Protein AF-A0A9X3IZN2-F1 (afdb_monomer_lite)

Organism: NCBI:txid889268

Structure (mmCIF, N/CA/C/O backbone):
data_AF-A0A9X3IZN2-F1
#
_entry.id   AF-A0A9X3IZN2-F1
#
loop_
_atom_site.group_PDB
_atom_site.id
_atom_site.type_symbol
_atom_site.label_atom_id
_atom_site.label_alt_id
_atom_site.label_comp_id
_atom_site.label_asym_id
_atom_site.label_entity_id
_atom_site.label_seq_id
_atom_site.pdbx_PDB_ins_code
_atom_site.Cartn_x
_atom_site.Cartn_y
_atom_site.Cartn_z
_atom_site.occupancy
_atom_site.B_iso_or_equiv
_atom_site.auth_seq_id
_atom_site.auth_comp_id
_atom_site.auth_asym_id
_atom_site.auth_atom_id
_atom_site.pdbx_PDB_model_num
ATOM 1 N N . MET A 1 1 ? 32.876 4.040 -40.572 1.00 75.44 1 MET A N 1
ATOM 2 C CA . MET A 1 1 ? 33.940 3.022 -40.756 1.00 75.44 1 MET A CA 1
ATOM 3 C C . MET A 1 1 ? 34.163 2.643 -42.219 1.00 75.44 1 MET A C 1
ATOM 5 O O . MET A 1 1 ? 35.133 3.135 -42.770 1.00 75.44 1 MET A O 1
ATOM 9 N N . ARG A 1 2 ? 33.277 1.878 -42.893 1.00 80.62 2 ARG A N 1
ATOM 10 C CA . ARG A 1 2 ? 33.500 1.441 -44.300 1.00 80.62 2 ARG A CA 1
ATOM 11 C C . ARG A 1 2 ? 33.763 2.588 -45.286 1.00 80.62 2 ARG A C 1
ATOM 13 O O . ARG A 1 2 ? 34.646 2.472 -46.119 1.00 80.62 2 ARG A O 1
ATOM 20 N N . ARG A 1 3 ? 33.046 3.709 -45.142 1.00 82.25 3 ARG A N 1
ATOM 21 C CA . ARG A 1 3 ? 33.237 4.927 -45.955 1.00 82.25 3 ARG A CA 1
ATOM 22 C C . ARG A 1 3 ? 34.641 5.543 -45.823 1.00 82.25 3 ARG A C 1
ATOM 24 O O . ARG A 1 3 ? 35.098 6.176 -46.759 1.00 82.25 3 ARG A O 1
ATOM 31 N N . HIS A 1 4 ? 35.310 5.343 -44.686 1.00 78.44 4 HIS A N 1
ATOM 32 C CA . HIS A 1 4 ? 36.599 5.963 -44.354 1.00 78.44 4 HIS A CA 1
ATOM 33 C C . HIS A 1 4 ? 37.749 4.943 -44.262 1.00 78.44 4 HIS A C 1
ATOM 35 O O . HIS A 1 4 ? 38.820 5.286 -43.783 1.00 78.44 4 HIS A O 1
ATOM 41 N N . GLY A 1 5 ? 37.532 3.681 -44.659 1.00 83.56 5 GLY A N 1
ATOM 42 C CA . GLY A 1 5 ? 38.575 2.644 -44.633 1.00 83.56 5 GLY A CA 1
ATOM 43 C C . GLY A 1 5 ? 39.128 2.299 -43.241 1.00 83.56 5 GLY A C 1
ATOM 44 O O . GLY A 1 5 ? 40.230 1.774 -43.143 1.00 83.56 5 GLY A O 1
ATOM 45 N N . LEU A 1 6 ? 38.390 2.602 -42.168 1.00 82.88 6 LEU A N 1
ATOM 46 C CA . LEU A 1 6 ? 38.856 2.400 -40.790 1.00 82.88 6 LEU A CA 1
ATOM 47 C C . LEU A 1 6 ? 38.674 0.950 -40.327 1.00 82.88 6 LEU A C 1
ATOM 49 O O . LEU A 1 6 ? 37.637 0.338 -40.602 1.00 82.88 6 LEU A O 1
ATOM 53 N N . ALA A 1 7 ? 39.645 0.450 -39.562 1.00 81.12 7 ALA A N 1
ATOM 54 C CA . ALA A 1 7 ? 39.657 -0.897 -38.995 1.00 81.12 7 ALA A CA 1
ATOM 55 C C . ALA A 1 7 ? 38.984 -0.973 -37.614 1.00 81.12 7 ALA A C 1
ATOM 57 O O . ALA A 1 7 ? 38.487 -2.035 -37.247 1.00 81.12 7 ALA A O 1
ATOM 58 N N . ALA A 1 8 ? 38.929 0.140 -36.874 1.00 80.25 8 ALA A N 1
ATOM 59 C CA . ALA A 1 8 ? 38.382 0.187 -35.519 1.00 80.25 8 ALA A CA 1
ATOM 60 C C . ALA A 1 8 ? 37.484 1.429 -35.292 1.00 80.25 8 ALA A C 1
ATOM 62 O O . ALA A 1 8 ? 37.763 2.488 -35.870 1.00 80.25 8 ALA A O 1
ATOM 63 N N . PRO A 1 9 ? 36.386 1.328 -34.511 1.00 77.31 9 PRO A N 1
ATOM 64 C CA . PRO A 1 9 ? 35.467 2.442 -34.262 1.00 77.31 9 PRO A CA 1
ATOM 65 C C . PRO A 1 9 ? 36.138 3.661 -33.618 1.00 77.31 9 PRO A C 1
ATOM 67 O O . PRO A 1 9 ? 35.789 4.788 -33.951 1.00 77.31 9 PRO A O 1
ATOM 70 N N . GLU A 1 10 ? 37.143 3.454 -32.766 1.00 80.50 10 GLU A N 1
ATOM 71 C CA . GLU A 1 10 ? 37.870 4.498 -32.028 1.00 80.50 10 GLU A CA 1
ATOM 72 C C . GLU A 1 10 ? 38.564 5.488 -32.974 1.00 80.50 10 GLU A C 1
ATOM 74 O O . GLU A 1 10 ? 38.699 6.672 -32.665 1.00 80.50 10 GLU A O 1
ATOM 79 N N . GLN A 1 11 ? 38.924 5.028 -34.176 1.00 81.06 11 GLN A N 1
ATOM 80 C CA . GLN A 1 11 ? 39.557 5.841 -35.214 1.00 81.06 11 GLN A CA 1
ATOM 81 C C . GLN A 1 11 ? 38.615 6.911 -35.796 1.00 81.06 11 GLN A C 1
ATOM 83 O O . GLN A 1 11 ? 39.083 7.825 -36.470 1.00 81.06 11 GLN A O 1
ATOM 88 N N . LEU A 1 12 ? 37.302 6.832 -35.535 1.00 77.06 12 LEU A N 1
ATOM 89 C CA . LEU A 1 12 ? 36.325 7.848 -35.952 1.00 77.06 12 LEU A CA 1
ATOM 90 C C . LEU A 1 12 ? 36.504 9.179 -35.213 1.00 77.06 12 LEU A C 1
ATOM 92 O O . LEU A 1 12 ? 36.180 10.222 -35.769 1.00 77.06 12 LEU A O 1
ATOM 96 N N . THR A 1 13 ? 37.061 9.159 -33.999 1.00 75.94 13 THR A N 1
ATOM 97 C CA . THR A 1 13 ? 37.286 10.377 -33.199 1.00 75.94 13 THR A CA 1
ATOM 98 C C . THR A 1 13 ? 38.281 11.346 -33.843 1.00 75.94 13 THR A C 1
ATOM 100 O O . THR A 1 13 ? 38.174 12.551 -33.645 1.00 75.94 13 THR A O 1
ATOM 103 N N . GLY A 1 14 ? 39.214 10.837 -34.657 1.00 78.12 14 GLY A N 1
ATOM 104 C CA . GLY A 1 14 ? 40.217 11.640 -35.362 1.00 78.12 14 GLY A CA 1
ATOM 105 C C . GLY A 1 14 ? 39.760 12.227 -36.703 1.00 78.12 14 GLY A C 1
ATOM 106 O O . GLY A 1 14 ? 40.562 12.881 -37.363 1.00 78.12 14 GLY A O 1
ATOM 107 N N . LEU A 1 15 ? 38.517 11.974 -37.137 1.00 80.44 15 LEU A N 1
ATOM 108 C CA . LEU A 1 15 ? 38.019 12.383 -38.460 1.00 80.44 15 LEU A CA 1
ATOM 109 C C . LEU A 1 15 ? 37.156 13.653 -38.450 1.00 80.44 15 LEU A C 1
ATOM 111 O O . LEU A 1 15 ? 36.979 14.258 -39.505 1.00 80.44 15 LEU A O 1
ATOM 115 N N . GLY A 1 16 ? 36.654 14.067 -37.283 1.00 85.69 16 GLY A N 1
ATOM 116 C CA . GLY A 1 16 ? 35.807 15.250 -37.129 1.00 85.69 16 GLY A CA 1
ATOM 117 C C . GLY A 1 16 ? 34.779 15.106 -36.003 1.00 85.69 16 GLY A C 1
ATOM 118 O O . GLY A 1 16 ? 34.545 14.015 -35.481 1.00 85.69 16 GLY A O 1
ATOM 119 N N . GLU A 1 17 ? 34.139 16.218 -35.630 1.00 85.38 17 GLU A N 1
ATOM 120 C CA . GLU A 1 17 ? 33.120 16.245 -34.564 1.00 85.38 17 GLU A CA 1
ATOM 121 C C . GLU A 1 17 ? 31.887 15.383 -34.894 1.00 85.38 17 GLU A C 1
ATOM 123 O O . GLU A 1 17 ? 31.299 14.764 -34.005 1.00 85.38 17 GLU A O 1
ATOM 128 N N . GLY A 1 18 ? 31.502 15.299 -36.174 1.00 85.06 18 GLY A N 1
ATOM 129 C CA . GLY A 1 18 ? 30.361 14.494 -36.622 1.00 85.06 18 GLY A CA 1
ATOM 130 C C . GLY A 1 18 ? 30.592 12.991 -36.441 1.00 85.06 18 GLY A C 1
ATOM 131 O O .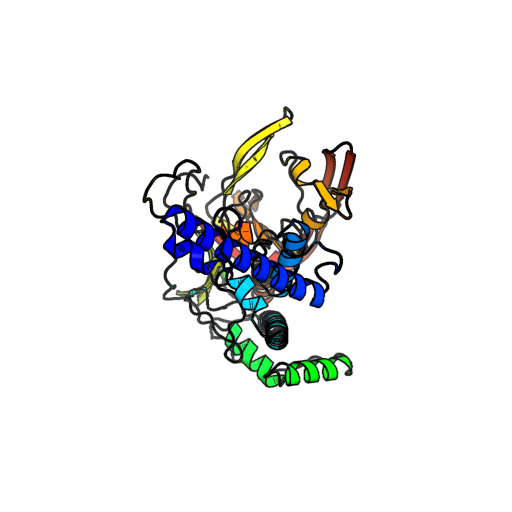 GLY A 1 18 ? 29.732 12.280 -35.919 1.00 85.06 18 GLY A O 1
ATOM 132 N N . GLU A 1 19 ? 31.768 12.506 -36.829 1.00 84.69 19 GLU A N 1
ATOM 133 C CA . GLU A 1 19 ? 32.190 11.115 -36.680 1.00 84.69 19 GLU A CA 1
ATOM 134 C C . GLU A 1 19 ? 32.411 10.733 -35.210 1.00 84.69 19 GLU A C 1
ATOM 136 O O . GLU A 1 19 ? 32.032 9.627 -34.813 1.00 84.69 19 GLU A O 1
ATOM 141 N N . ALA A 1 20 ? 32.941 11.647 -34.389 1.00 84.00 20 ALA A N 1
ATOM 142 C CA . ALA A 1 20 ? 33.055 11.461 -32.942 1.00 84.00 20 ALA A CA 1
ATOM 143 C C . ALA A 1 20 ? 31.675 11.296 -32.279 1.00 84.00 20 ALA A C 1
ATOM 145 O O . ALA A 1 20 ? 31.458 10.347 -31.525 1.00 84.00 20 ALA A O 1
ATOM 146 N N . ARG A 1 21 ? 30.704 12.149 -32.634 1.00 87.81 21 ARG A N 1
ATOM 147 C CA . ARG A 1 21 ? 29.322 12.050 -32.138 1.00 87.81 21 ARG A CA 1
ATOM 148 C C . ARG A 1 21 ? 28.633 10.759 -32.583 1.00 87.81 21 ARG A C 1
ATOM 150 O O . ARG A 1 21 ? 27.891 10.155 -31.812 1.00 87.81 21 ARG A O 1
ATOM 157 N N . ALA A 1 22 ? 28.876 10.313 -33.816 1.00 86.12 22 ALA A N 1
ATOM 158 C CA . ALA A 1 22 ? 28.342 9.046 -34.312 1.00 86.12 22 ALA A CA 1
ATOM 159 C C . ALA A 1 22 ? 28.922 7.835 -33.557 1.00 86.12 22 ALA A C 1
ATOM 161 O O . ALA A 1 22 ? 28.196 6.875 -33.294 1.00 86.12 22 ALA A O 1
ATOM 162 N N . LEU A 1 23 ? 30.208 7.880 -33.184 1.00 87.38 23 LEU A N 1
ATOM 163 C CA . LEU A 1 23 ? 30.827 6.855 -32.343 1.00 87.38 23 LEU A CA 1
ATOM 164 C C . LEU A 1 23 ? 30.214 6.833 -30.938 1.00 87.38 23 LEU A C 1
ATOM 166 O O . LEU A 1 23 ? 29.875 5.758 -30.450 1.00 87.38 23 LEU A O 1
ATOM 170 N N . GLU A 1 24 ? 30.029 7.995 -30.312 1.00 88.50 24 GLU A N 1
ATOM 171 C CA . GLU A 1 24 ? 29.399 8.106 -28.991 1.00 88.50 24 GLU A CA 1
ATOM 172 C C . GLU A 1 24 ? 27.973 7.531 -29.000 1.00 88.50 24 GLU A C 1
ATOM 174 O O . GLU A 1 24 ? 27.626 6.693 -28.166 1.00 88.50 24 GLU A O 1
ATOM 179 N N . GLN A 1 25 ? 27.165 7.892 -30.004 1.00 89.06 25 GLN A N 1
ATOM 180 C CA . GLN A 1 25 ? 25.817 7.340 -30.186 1.00 89.06 25 GLN A CA 1
ATOM 181 C C . GLN A 1 25 ? 25.831 5.819 -30.374 1.00 89.06 25 GLN A C 1
ATOM 183 O O . GLN A 1 25 ? 24.984 5.120 -29.816 1.00 89.06 25 GLN A O 1
ATOM 188 N N . TYR A 1 26 ? 26.790 5.293 -31.142 1.00 88.88 26 TYR A N 1
ATOM 189 C CA . TYR A 1 26 ? 26.962 3.852 -31.314 1.00 88.88 26 TYR A CA 1
ATOM 190 C C . TYR A 1 26 ? 27.312 3.162 -29.988 1.00 88.88 26 TYR A C 1
ATOM 192 O O . TYR A 1 26 ? 26.665 2.180 -29.629 1.00 88.88 26 TYR A O 1
ATOM 200 N N . GLN A 1 27 ? 28.279 3.690 -29.234 1.00 90.81 27 GLN A N 1
ATOM 201 C CA . GLN A 1 27 ? 28.693 3.136 -27.941 1.00 90.81 27 GLN A CA 1
ATOM 202 C C . GLN A 1 27 ? 27.550 3.166 -26.919 1.00 90.81 27 GLN A C 1
ATOM 204 O O . GLN A 1 27 ? 27.344 2.198 -26.182 1.00 90.81 27 GLN A O 1
ATOM 209 N N . GLN A 1 28 ? 26.761 4.243 -26.909 1.00 91.06 28 GLN A N 1
ATOM 210 C CA . GLN A 1 28 ? 25.564 4.345 -26.081 1.00 91.06 28 GLN A CA 1
ATOM 211 C C . GLN A 1 28 ? 24.514 3.300 -26.486 1.00 91.06 28 GLN A C 1
ATOM 213 O O . GLN A 1 28 ? 23.989 2.594 -25.625 1.00 91.06 28 GLN A O 1
ATOM 218 N N . ALA A 1 29 ? 24.230 3.151 -27.783 1.00 89.75 29 ALA A N 1
ATOM 219 C CA . ALA A 1 29 ? 23.286 2.151 -28.283 1.00 89.75 29 ALA A CA 1
ATOM 220 C C . ALA A 1 29 ? 23.738 0.712 -27.972 1.00 89.75 29 ALA A C 1
ATOM 222 O O . ALA A 1 29 ? 22.922 -0.116 -27.564 1.00 89.75 29 ALA A O 1
ATOM 223 N N . GLU A 1 30 ? 25.032 0.416 -28.101 1.00 92.75 30 GLU A N 1
ATOM 224 C CA . GLU A 1 30 ? 25.615 -0.880 -27.743 1.00 92.75 30 GLU A CA 1
ATOM 225 C C . GLU A 1 30 ? 25.517 -1.154 -26.234 1.00 92.75 30 GLU A C 1
ATOM 227 O O . GLU A 1 30 ? 25.178 -2.263 -25.815 1.00 92.75 30 GLU A O 1
ATOM 232 N N . ALA A 1 31 ? 25.777 -0.151 -25.389 1.00 91.31 31 ALA A N 1
ATOM 233 C CA . ALA A 1 31 ? 25.594 -0.272 -23.944 1.00 91.31 31 ALA A CA 1
ATOM 234 C C . ALA A 1 31 ? 24.127 -0.562 -23.578 1.00 91.31 31 ALA A C 1
ATOM 236 O O . ALA A 1 31 ? 23.864 -1.451 -22.764 1.00 91.31 31 ALA A O 1
ATOM 237 N N . VAL A 1 32 ? 23.177 0.122 -24.225 1.00 90.94 32 VAL A N 1
ATOM 238 C CA . VAL A 1 32 ? 21.736 -0.103 -24.037 1.00 90.94 32 VAL A CA 1
ATOM 239 C C . VAL A 1 32 ? 21.323 -1.510 -24.485 1.00 90.94 32 VAL A C 1
ATOM 241 O O . VAL A 1 32 ? 20.645 -2.205 -23.729 1.00 90.94 32 VAL A O 1
ATOM 244 N N . ASP A 1 33 ? 21.755 -1.977 -25.662 1.00 93.88 33 ASP A N 1
ATOM 245 C CA . ASP A 1 33 ? 21.461 -3.340 -26.137 1.00 93.88 33 ASP A CA 1
ATOM 246 C C . ASP A 1 33 ? 21.996 -4.401 -25.160 1.00 93.88 33 ASP A C 1
ATOM 248 O O . ASP A 1 33 ? 21.257 -5.315 -24.777 1.00 93.88 33 ASP A O 1
ATOM 252 N N . ARG A 1 34 ? 23.234 -4.245 -24.669 1.00 94.25 34 ARG A N 1
ATOM 253 C CA . ARG A 1 34 ? 23.811 -5.151 -23.661 1.00 94.25 34 ARG A CA 1
ATOM 254 C C . ARG A 1 34 ? 23.012 -5.155 -22.359 1.00 94.25 34 ARG A C 1
ATOM 256 O O . ARG A 1 34 ? 22.723 -6.234 -21.839 1.00 94.25 34 ARG A O 1
ATOM 263 N N . ALA A 1 35 ? 22.606 -3.987 -21.860 1.00 92.06 35 ALA A N 1
ATOM 264 C CA . ALA A 1 35 ? 21.790 -3.878 -20.650 1.00 92.06 35 ALA A CA 1
ATOM 265 C C . ALA A 1 35 ? 20.420 -4.559 -20.818 1.00 92.06 35 ALA A C 1
ATOM 267 O O . ALA A 1 35 ? 20.003 -5.340 -19.958 1.00 92.06 35 ALA A O 1
ATOM 268 N N . ILE A 1 36 ? 19.748 -4.347 -21.958 1.00 94.75 36 ILE A N 1
ATOM 269 C CA . ILE A 1 36 ? 18.471 -5.002 -22.277 1.00 94.75 36 ILE A CA 1
ATOM 270 C C . ILE A 1 36 ? 18.648 -6.521 -22.323 1.00 94.75 36 ILE A C 1
ATOM 272 O O . ILE A 1 36 ? 17.852 -7.251 -21.729 1.00 94.75 36 ILE A O 1
ATOM 276 N N . ARG A 1 37 ? 19.693 -7.022 -22.994 1.00 96.31 37 ARG A N 1
ATOM 277 C CA . ARG A 1 37 ? 19.975 -8.466 -23.061 1.00 96.31 37 ARG A CA 1
ATOM 278 C C . ARG A 1 37 ? 20.212 -9.064 -21.682 1.00 96.31 37 ARG A C 1
ATOM 280 O O . ARG A 1 37 ? 19.662 -10.128 -21.404 1.00 96.31 37 ARG A O 1
ATOM 287 N N . ALA A 1 38 ? 20.980 -8.387 -20.830 1.00 95.19 38 ALA A N 1
ATOM 288 C CA . ALA A 1 38 ? 21.247 -8.832 -19.466 1.00 95.19 38 ALA A CA 1
ATOM 289 C C . ALA A 1 38 ? 19.958 -8.899 -18.630 1.00 95.19 38 ALA A C 1
ATOM 291 O O . ALA A 1 38 ? 19.658 -9.944 -18.050 1.00 95.19 38 ALA A O 1
ATOM 292 N N . ALA A 1 39 ? 19.138 -7.842 -18.651 1.00 95.31 39 ALA A N 1
ATOM 293 C CA . ALA A 1 39 ? 17.851 -7.822 -17.956 1.00 95.31 39 ALA A CA 1
ATOM 294 C C . ALA A 1 39 ? 16.908 -8.926 -18.468 1.00 95.31 39 ALA A C 1
ATOM 296 O O . ALA A 1 39 ? 16.324 -9.672 -17.685 1.00 95.31 39 ALA A O 1
ATOM 297 N N . GLN A 1 40 ? 16.797 -9.105 -19.788 1.00 96.88 40 GLN A N 1
ATOM 298 C CA . GLN A 1 40 ? 15.991 -10.179 -20.371 1.00 96.88 40 GLN A CA 1
ATOM 299 C C . GLN A 1 40 ? 16.525 -11.570 -20.011 1.00 96.88 40 GLN A C 1
ATOM 301 O O . GLN A 1 40 ? 15.736 -12.504 -19.868 1.00 96.88 40 GLN A O 1
ATOM 306 N N . ALA A 1 41 ? 17.843 -11.764 -19.927 1.00 95.94 41 ALA A N 1
ATOM 307 C CA . ALA A 1 41 ? 18.427 -13.036 -19.507 1.00 95.94 41 ALA A CA 1
ATOM 308 C C . ALA A 1 41 ? 18.034 -13.350 -18.058 1.00 95.94 41 ALA A C 1
ATOM 310 O O . ALA A 1 41 ? 17.532 -14.441 -17.797 1.00 95.94 41 ALA A O 1
ATOM 311 N N . HIS A 1 42 ? 18.137 -12.363 -17.166 1.00 95.44 42 HIS A N 1
ATOM 312 C CA . HIS A 1 42 ? 17.694 -12.475 -15.777 1.00 95.44 42 HIS A CA 1
ATOM 313 C C . HIS A 1 42 ? 16.198 -12.827 -15.681 1.00 95.44 42 HIS A C 1
ATOM 315 O O . HIS A 1 42 ? 15.828 -13.796 -15.024 1.00 95.44 42 HIS A O 1
ATOM 321 N N . LEU A 1 43 ? 15.326 -12.116 -16.407 1.00 95.94 43 LEU A N 1
ATOM 322 C CA . LEU A 1 43 ? 13.881 -12.392 -16.413 1.00 95.94 43 LEU A CA 1
ATOM 323 C C . LEU A 1 43 ? 13.531 -13.791 -16.950 1.00 95.94 43 LEU A C 1
ATOM 325 O O . LEU A 1 43 ? 12.523 -14.369 -16.544 1.00 95.94 43 LEU A O 1
ATOM 329 N N . VAL A 1 44 ? 14.342 -14.343 -17.859 1.00 96.38 44 VAL A N 1
ATOM 330 C CA . VAL A 1 44 ? 14.194 -15.732 -18.322 1.00 96.38 44 VAL A CA 1
ATOM 331 C C . VAL A 1 44 ? 14.609 -16.719 -17.230 1.00 96.38 44 VAL A C 1
ATOM 333 O O . VAL A 1 44 ? 13.891 -17.695 -17.017 1.00 96.38 44 VAL A O 1
ATOM 336 N N . CYS A 1 45 ? 15.701 -16.460 -16.503 1.00 94.06 45 CYS A N 1
ATOM 337 C CA . CYS A 1 45 ? 16.103 -17.273 -15.347 1.00 94.06 45 CYS A CA 1
ATOM 338 C C . CYS A 1 45 ? 15.012 -17.302 -14.264 1.00 94.06 45 CYS A C 1
ATOM 340 O O . CYS A 1 45 ? 14.683 -18.369 -13.751 1.00 94.06 45 CYS A O 1
ATOM 342 N N . GLU A 1 46 ? 14.372 -16.158 -14.010 1.00 92.81 46 GLU A N 1
ATOM 343 C CA . GLU A 1 46 ? 13.229 -16.015 -13.095 1.00 92.81 46 GLU A CA 1
ATOM 344 C C . GLU A 1 46 ? 11.907 -16.583 -13.650 1.00 92.81 46 GLU A C 1
ATOM 346 O O . GLU A 1 46 ? 10.876 -16.540 -12.978 1.00 92.81 46 GLU A O 1
ATOM 351 N N . ARG A 1 47 ? 11.912 -17.121 -14.880 1.00 95.38 47 ARG A N 1
ATOM 352 C CA . ARG A 1 47 ? 10.736 -17.667 -15.589 1.00 95.38 47 ARG A CA 1
ATOM 353 C C . ARG A 1 47 ? 9.601 -16.655 -15.789 1.00 95.38 47 ARG A C 1
ATOM 355 O O . ARG A 1 47 ? 8.444 -17.034 -15.955 1.00 95.38 47 ARG A O 1
ATOM 362 N N . LEU A 1 48 ? 9.933 -15.367 -15.808 1.00 95.50 48 LEU A N 1
ATOM 363 C CA . LEU A 1 48 ? 8.993 -14.269 -16.048 1.00 95.50 48 LEU A CA 1
ATOM 364 C C . LEU A 1 48 ? 8.916 -13.882 -17.527 1.00 95.50 48 LEU A C 1
ATOM 366 O O . LEU A 1 48 ? 7.932 -13.281 -17.957 1.00 95.50 48 LEU A O 1
ATOM 370 N N . LEU A 1 49 ? 9.941 -14.234 -18.305 1.00 96.06 49 LEU A N 1
ATOM 371 C CA . LEU A 1 49 ? 10.007 -14.016 -19.745 1.00 96.06 49 LEU A CA 1
ATOM 372 C C . LEU A 1 49 ? 10.237 -15.355 -20.472 1.00 96.06 49 LEU A C 1
ATOM 374 O O . LEU A 1 49 ? 11.070 -16.147 -20.029 1.00 96.06 49 LEU A O 1
ATOM 378 N N . PRO A 1 50 ? 9.544 -15.645 -21.589 1.00 94.12 50 PRO A N 1
ATOM 379 C CA . PRO A 1 50 ? 9.831 -16.829 -22.391 1.00 94.12 50 PRO A CA 1
ATOM 380 C C . PRO A 1 50 ? 11.239 -16.789 -22.998 1.00 94.12 50 PRO A C 1
ATOM 382 O O . PRO A 1 50 ? 11.662 -15.779 -23.556 1.00 94.12 50 PRO A O 1
ATOM 385 N N . ALA A 1 51 ? 11.948 -17.921 -22.992 1.00 92.62 51 ALA A N 1
ATOM 386 C CA . ALA A 1 51 ? 13.301 -18.010 -23.558 1.00 92.62 51 ALA A CA 1
ATOM 387 C C . ALA A 1 51 ? 13.371 -17.662 -25.060 1.00 92.62 51 ALA A C 1
ATOM 389 O O . ALA A 1 51 ? 14.411 -17.213 -25.540 1.00 92.62 51 ALA A O 1
ATOM 390 N N . LYS A 1 52 ? 12.254 -17.838 -25.782 1.00 92.25 52 LYS A N 1
ATOM 391 C CA . LYS A 1 52 ? 12.103 -17.529 -27.212 1.00 92.25 52 LYS A CA 1
ATOM 392 C C . LYS A 1 52 ? 11.873 -16.044 -27.525 1.00 92.25 52 LYS A C 1
ATOM 394 O O . LYS A 1 52 ? 11.791 -15.692 -28.699 1.00 92.25 52 LYS A O 1
ATOM 399 N N . THR A 1 53 ? 11.725 -15.178 -26.518 1.00 91.56 53 THR A N 1
ATOM 400 C CA . THR A 1 53 ? 11.532 -13.740 -26.747 1.00 91.56 53 THR A CA 1
ATOM 401 C C . THR A 1 53 ? 12.768 -13.130 -27.415 1.00 91.56 53 THR A C 1
ATOM 403 O O . THR A 1 53 ? 13.911 -13.434 -27.059 1.00 91.56 53 THR A O 1
ATOM 406 N N . ARG A 1 54 ? 12.536 -12.243 -28.391 1.00 90.81 54 ARG A N 1
ATOM 407 C CA . ARG A 1 54 ? 13.589 -11.539 -29.135 1.00 90.81 54 ARG A CA 1
ATOM 408 C C . ARG A 1 54 ? 14.512 -10.768 -28.185 1.00 90.81 54 ARG A C 1
ATOM 410 O O . ARG A 1 54 ? 14.063 -9.917 -27.420 1.00 90.81 54 ARG A O 1
ATOM 417 N N . ARG A 1 55 ? 15.815 -11.044 -28.276 1.00 92.38 55 ARG A N 1
ATOM 418 C CA . ARG A 1 55 ? 16.846 -10.430 -27.427 1.00 92.38 55 ARG A CA 1
ATOM 419 C C . ARG A 1 55 ? 17.277 -9.051 -27.930 1.00 92.38 55 ARG A C 1
ATOM 421 O O . ARG A 1 55 ? 17.303 -8.830 -29.139 1.00 92.38 55 ARG A O 1
ATOM 428 N N . GLY A 1 56 ? 17.640 -8.161 -27.005 1.00 91.50 56 GLY A N 1
ATOM 429 C CA . GLY A 1 56 ? 18.160 -6.817 -27.313 1.00 91.50 56 GLY A CA 1
ATOM 430 C C . GLY A 1 56 ? 17.093 -5.791 -27.704 1.00 91.50 56 GLY A C 1
ATOM 431 O O . GLY A 1 56 ? 17.410 -4.647 -28.001 1.00 91.50 56 GLY A O 1
ATOM 432 N N . VAL A 1 57 ? 15.812 -6.178 -27.688 1.00 91.25 57 VAL A N 1
ATOM 433 C CA . VAL A 1 57 ? 14.682 -5.281 -27.966 1.00 91.25 57 VAL A CA 1
ATOM 434 C C . VAL A 1 57 ? 13.799 -5.188 -26.731 1.00 91.25 57 VAL A C 1
ATOM 436 O O . VAL A 1 57 ? 13.206 -6.185 -26.317 1.00 91.25 57 VAL A O 1
ATOM 439 N N . PHE A 1 58 ? 13.675 -3.987 -26.166 1.00 93.50 58 PHE A N 1
ATOM 440 C CA . PHE A 1 58 ? 12.772 -3.726 -25.048 1.00 93.50 58 PHE A CA 1
ATOM 441 C C . PHE A 1 58 ? 11.331 -3.573 -25.559 1.00 93.50 58 PHE A C 1
ATOM 443 O O . PHE A 1 58 ? 10.859 -2.479 -25.852 1.00 93.50 58 PHE A O 1
ATOM 450 N N . GLY A 1 59 ? 10.650 -4.704 -25.742 1.00 92.06 59 GLY A N 1
ATOM 451 C CA . GLY A 1 59 ? 9.259 -4.749 -26.196 1.00 92.06 59 GLY A CA 1
ATOM 452 C C . GLY A 1 59 ? 8.246 -4.854 -25.053 1.00 92.06 59 GLY A C 1
ATOM 453 O O . GLY A 1 59 ? 8.597 -4.985 -23.880 1.00 92.06 59 GLY A O 1
ATOM 454 N N . SER A 1 60 ? 6.961 -4.901 -25.412 1.00 90.25 60 SER A N 1
ATOM 455 C CA . SER A 1 60 ? 5.849 -5.048 -24.459 1.00 90.25 60 SER A CA 1
ATOM 456 C C . SER A 1 60 ? 5.915 -6.337 -23.628 1.00 90.25 60 SER A C 1
ATOM 458 O O . SER A 1 60 ? 5.464 -6.356 -22.484 1.00 90.25 60 SER A O 1
ATOM 460 N N . GLU A 1 61 ? 6.491 -7.418 -24.165 1.00 92.06 61 GLU A N 1
ATOM 461 C CA . GLU A 1 61 ? 6.742 -8.652 -23.408 1.00 92.06 61 GLU A CA 1
ATOM 462 C C . GLU A 1 61 ? 7.765 -8.431 -22.290 1.00 92.06 61 GLU A C 1
ATOM 464 O O . GLU A 1 61 ? 7.529 -8.843 -21.155 1.00 92.06 61 GLU A O 1
ATOM 469 N N . THR A 1 62 ? 8.869 -7.738 -22.592 1.00 94.75 62 THR A N 1
ATOM 470 C CA . THR A 1 62 ? 9.903 -7.398 -21.606 1.00 94.75 62 THR A CA 1
ATOM 471 C C . THR A 1 62 ? 9.348 -6.458 -20.544 1.00 94.75 62 THR A C 1
ATOM 473 O O . THR A 1 62 ? 9.488 -6.759 -19.363 1.00 94.75 62 THR A O 1
ATOM 476 N N . ALA A 1 63 ? 8.634 -5.399 -20.938 1.00 94.50 63 ALA A N 1
ATOM 477 C CA . ALA A 1 63 ? 8.008 -4.467 -20.000 1.00 94.50 63 ALA A CA 1
ATOM 478 C C . ALA A 1 63 ? 7.028 -5.172 -19.042 1.00 94.50 63 ALA A C 1
ATOM 480 O O . ALA A 1 63 ? 7.032 -4.938 -17.835 1.00 94.50 63 ALA A O 1
ATOM 481 N N . ARG A 1 64 ? 6.210 -6.102 -19.555 1.00 92.31 64 ARG A N 1
ATOM 482 C CA . ARG A 1 64 ? 5.253 -6.867 -18.739 1.00 92.31 64 ARG A CA 1
ATOM 483 C C . ARG A 1 64 ? 5.949 -7.822 -17.772 1.00 92.31 64 ARG A C 1
ATOM 485 O O . ARG A 1 64 ? 5.543 -7.897 -16.614 1.00 92.31 64 ARG A O 1
ATOM 492 N N . ALA A 1 65 ? 6.974 -8.537 -18.236 1.00 95.25 65 ALA A N 1
ATOM 493 C CA . ALA A 1 65 ? 7.786 -9.414 -17.395 1.00 95.25 65 ALA A CA 1
ATOM 494 C C . ALA A 1 65 ? 8.496 -8.614 -16.292 1.00 95.25 65 ALA A C 1
ATOM 496 O O . ALA A 1 65 ? 8.464 -9.009 -15.127 1.00 95.25 65 ALA A O 1
ATOM 497 N N . LEU A 1 66 ? 9.037 -7.444 -16.637 1.00 95.75 66 LEU A N 1
ATOM 498 C CA . LEU A 1 66 ? 9.672 -6.537 -15.688 1.00 95.75 66 LEU A CA 1
ATOM 499 C C . LEU A 1 66 ? 8.672 -5.996 -14.660 1.00 95.75 66 LEU A C 1
ATOM 501 O O . LEU A 1 66 ? 8.970 -5.978 -13.475 1.00 95.75 66 LEU A O 1
ATOM 505 N N . ALA A 1 67 ? 7.444 -5.668 -15.066 1.00 93.56 67 ALA A N 1
ATOM 506 C CA . ALA A 1 67 ? 6.397 -5.266 -14.130 1.00 93.56 67 ALA A CA 1
ATOM 507 C C . ALA A 1 67 ? 6.024 -6.386 -13.136 1.00 93.56 67 ALA A C 1
ATOM 509 O O . ALA A 1 67 ? 5.667 -6.105 -11.991 1.00 93.56 67 ALA A O 1
ATOM 510 N N . VAL A 1 68 ? 6.083 -7.661 -13.546 1.00 93.50 68 VAL A N 1
ATOM 511 C CA . VAL A 1 68 ? 5.904 -8.800 -12.624 1.00 93.50 68 VAL A CA 1
ATOM 512 C C . VAL A 1 68 ? 7.095 -8.914 -11.673 1.00 93.50 68 VAL A C 1
ATOM 514 O O . VAL A 1 68 ? 6.883 -9.064 -10.470 1.00 93.50 68 VAL A O 1
ATOM 517 N N . TYR A 1 69 ? 8.318 -8.784 -12.192 1.00 95.00 69 TYR A N 1
ATOM 518 C CA . TYR A 1 69 ? 9.548 -8.777 -11.397 1.00 95.00 69 TYR A CA 1
ATOM 519 C C . TYR A 1 69 ? 9.520 -7.675 -10.329 1.00 95.00 69 TYR A C 1
ATOM 521 O O . TYR A 1 69 ? 9.667 -7.956 -9.143 1.00 95.00 69 TYR A O 1
ATOM 529 N N . GLN A 1 70 ? 9.211 -6.439 -10.721 1.00 94.31 70 GLN A N 1
ATOM 530 C CA . GLN A 1 70 ? 9.081 -5.294 -9.819 1.00 94.31 70 GLN A CA 1
ATOM 531 C C . GLN A 1 70 ? 8.099 -5.583 -8.676 1.00 94.31 70 GLN A C 1
ATOM 533 O O . GLN A 1 70 ? 8.450 -5.422 -7.509 1.00 94.31 70 GLN A O 1
ATOM 538 N N . ARG A 1 71 ? 6.904 -6.117 -8.978 1.00 90.88 71 ARG A N 1
ATOM 539 C CA . ARG A 1 71 ? 5.936 -6.506 -7.934 1.00 90.88 71 ARG A CA 1
ATOM 540 C C . ARG A 1 71 ? 6.484 -7.577 -6.993 1.00 90.88 71 ARG A C 1
ATOM 542 O O . ARG A 1 71 ? 6.285 -7.463 -5.786 1.00 90.88 71 ARG A O 1
ATOM 549 N N . ARG A 1 72 ? 7.173 -8.597 -7.520 1.00 91.12 72 ARG A N 1
ATOM 550 C CA . ARG A 1 72 ? 7.796 -9.658 -6.707 1.00 91.12 72 ARG A CA 1
ATOM 551 C C . ARG A 1 72 ? 8.837 -9.095 -5.738 1.00 91.12 72 ARG A C 1
ATOM 553 O O . ARG A 1 72 ? 8.938 -9.578 -4.614 1.00 91.12 72 ARG A O 1
ATOM 560 N N . HIS A 1 73 ? 9.560 -8.056 -6.146 1.00 91.38 73 HIS A N 1
ATOM 561 C CA . HIS A 1 73 ? 10.627 -7.443 -5.353 1.00 91.38 73 HIS A CA 1
ATOM 562 C C . HIS A 1 73 ? 10.215 -6.161 -4.619 1.00 91.38 73 HIS A C 1
ATOM 564 O O . HIS A 1 73 ? 11.076 -5.474 -4.069 1.00 91.38 73 HIS A O 1
ATOM 570 N N . TRP A 1 74 ? 8.905 -5.907 -4.504 1.00 91.44 74 TRP A N 1
ATOM 571 C CA . TRP A 1 74 ? 8.336 -4.792 -3.739 1.00 91.44 74 TRP A CA 1
ATOM 572 C C . TRP A 1 74 ? 8.687 -3.401 -4.299 1.00 91.44 74 TRP A C 1
ATOM 574 O O . TRP A 1 74 ? 8.813 -2.444 -3.544 1.00 91.44 74 TRP A O 1
ATOM 584 N N . ILE A 1 75 ? 8.831 -3.303 -5.623 1.00 92.12 75 ILE A N 1
ATOM 585 C CA . ILE A 1 75 ? 9.066 -2.068 -6.386 1.00 92.12 75 ILE A CA 1
ATOM 586 C C . ILE A 1 75 ? 7.745 -1.622 -7.022 1.00 92.12 75 ILE A C 1
ATOM 588 O O . ILE A 1 75 ? 6.935 -2.461 -7.445 1.00 92.12 75 ILE A O 1
ATOM 592 N N . VAL A 1 76 ? 7.506 -0.309 -7.103 1.00 90.00 76 VAL A N 1
ATOM 593 C CA . VAL A 1 76 ? 6.310 0.219 -7.766 1.00 90.00 76 VAL A CA 1
ATOM 594 C C . VAL A 1 76 ? 6.384 -0.100 -9.257 1.00 90.00 76 VAL A C 1
ATOM 596 O O . VAL A 1 76 ? 7.169 0.462 -10.007 1.00 90.00 76 VAL A O 1
ATOM 599 N N . ALA A 1 77 ? 5.555 -1.046 -9.698 1.00 87.50 77 ALA A N 1
ATOM 600 C CA . ALA A 1 77 ? 5.694 -1.595 -11.036 1.00 87.50 77 ALA A CA 1
ATOM 601 C C . ALA A 1 77 ? 5.321 -0.588 -12.136 1.00 87.50 77 ALA A C 1
ATOM 603 O O . ALA A 1 77 ? 4.150 -0.242 -12.314 1.00 87.50 77 ALA A O 1
ATOM 604 N N . ALA A 1 78 ? 6.326 -0.192 -12.911 1.00 87.31 78 ALA A N 1
ATOM 605 C CA . ALA A 1 78 ? 6.215 0.646 -14.097 1.00 87.31 78 ALA A CA 1
ATOM 606 C C . ALA A 1 78 ? 6.426 -0.141 -15.403 1.00 87.31 78 ALA A C 1
ATOM 608 O O . ALA A 1 78 ? 5.970 0.293 -16.456 1.00 87.31 78 ALA A O 1
ATOM 609 N N . GLY A 1 79 ? 7.067 -1.315 -15.337 1.00 91.25 79 GLY A N 1
ATOM 610 C CA . GLY A 1 79 ? 7.552 -2.034 -16.519 1.00 91.25 79 GLY A CA 1
ATOM 611 C C . GLY A 1 79 ? 8.737 -1.339 -17.195 1.00 91.25 79 GLY A C 1
ATOM 612 O O . GLY A 1 79 ? 9.025 -1.618 -18.355 1.00 91.25 79 GLY A O 1
ATOM 613 N N . GLU A 1 80 ? 9.401 -0.442 -16.470 1.00 91.38 80 GLU A N 1
ATOM 614 C CA . GLU A 1 80 ? 10.517 0.398 -16.904 1.00 91.38 80 GLU A CA 1
ATOM 615 C C . GLU A 1 80 ? 11.798 -0.019 -16.162 1.00 91.38 80 GLU A C 1
ATOM 617 O O . GLU A 1 80 ? 11.734 -0.571 -15.065 1.00 91.38 80 GLU A O 1
ATOM 622 N N . LEU A 1 81 ? 12.970 0.212 -16.758 1.00 89.25 81 LEU A N 1
ATOM 623 C CA . LEU A 1 81 ? 14.263 -0.115 -16.146 1.00 89.25 81 LEU A CA 1
ATOM 624 C C . LEU A 1 81 ? 14.795 1.072 -15.320 1.00 89.25 81 LEU A C 1
ATOM 626 O O . LEU A 1 81 ? 15.823 1.661 -15.653 1.00 89.25 81 LEU A O 1
ATOM 630 N N . ASP A 1 82 ? 14.063 1.440 -14.271 1.00 88.44 82 ASP A N 1
ATOM 631 C CA . ASP A 1 82 ? 14.418 2.515 -13.333 1.00 88.44 82 ASP A CA 1
ATOM 632 C C . ASP A 1 82 ? 15.542 2.120 -12.350 1.00 88.44 82 ASP A C 1
ATOM 634 O O . ASP A 1 82 ? 16.032 0.987 -12.347 1.00 88.44 82 ASP A O 1
ATOM 638 N N . GLY A 1 83 ? 15.980 3.074 -11.522 1.00 88.81 83 GLY A N 1
ATOM 639 C CA . GLY A 1 83 ? 17.077 2.877 -10.571 1.00 88.81 83 GLY A CA 1
ATOM 640 C C . GLY A 1 83 ? 16.815 1.768 -9.547 1.00 88.81 83 GLY A C 1
ATOM 641 O O . GLY A 1 83 ? 17.703 0.953 -9.300 1.00 88.81 83 GLY A O 1
ATOM 642 N N . ASP A 1 84 ? 15.597 1.676 -9.007 1.00 89.56 84 ASP A N 1
ATOM 643 C CA . ASP A 1 84 ? 15.228 0.640 -8.033 1.00 89.56 84 ASP A CA 1
ATOM 644 C C . ASP A 1 84 ? 15.203 -0.753 -8.683 1.00 89.56 84 ASP A C 1
ATOM 646 O O . ASP A 1 84 ? 15.666 -1.740 -8.104 1.00 89.56 84 ASP A O 1
ATOM 650 N N . THR A 1 85 ? 14.738 -0.835 -9.929 1.00 92.50 85 THR A N 1
ATOM 651 C CA . THR A 1 85 ? 14.738 -2.066 -10.725 1.00 92.50 85 THR A CA 1
ATOM 652 C C . THR A 1 85 ? 16.151 -2.512 -11.070 1.00 92.50 85 THR A C 1
ATOM 654 O O . THR A 1 85 ? 16.464 -3.697 -10.946 1.00 92.50 85 THR A O 1
ATOM 657 N N . GLN A 1 86 ? 17.024 -1.581 -11.460 1.00 92.38 86 GLN A N 1
ATOM 658 C CA . GLN A 1 86 ? 18.440 -1.866 -11.696 1.00 92.38 86 GLN A CA 1
ATOM 659 C C . GLN A 1 86 ? 19.126 -2.347 -10.414 1.00 92.38 86 GLN A C 1
ATOM 661 O O . GLN A 1 86 ? 19.791 -3.381 -10.433 1.00 92.38 86 GLN A O 1
ATOM 666 N N . ALA A 1 87 ? 18.909 -1.659 -9.290 1.00 91.81 87 ALA A N 1
ATOM 667 C CA . ALA A 1 87 ? 19.464 -2.045 -7.997 1.00 91.81 87 ALA A CA 1
ATOM 668 C C . ALA A 1 87 ? 19.013 -3.452 -7.577 1.00 91.81 87 ALA A C 1
ATOM 670 O O . ALA A 1 87 ? 19.825 -4.237 -7.089 1.00 91.81 87 ALA A O 1
ATOM 671 N N . ALA A 1 88 ? 17.745 -3.803 -7.808 1.00 93.50 88 ALA A N 1
ATOM 672 C CA . ALA A 1 88 ? 17.253 -5.150 -7.546 1.00 93.50 88 ALA A CA 1
ATOM 673 C C . ALA A 1 88 ? 17.862 -6.192 -8.493 1.00 93.50 88 ALA A C 1
ATOM 675 O O . ALA A 1 88 ? 18.266 -7.247 -8.027 1.00 93.50 88 ALA A O 1
ATOM 676 N N . LEU A 1 89 ? 17.956 -5.926 -9.800 1.00 93.88 89 LEU A N 1
ATOM 677 C CA . LEU A 1 89 ? 18.565 -6.859 -10.765 1.00 93.88 89 LEU A CA 1
ATOM 678 C C . LEU A 1 89 ? 20.054 -7.130 -10.489 1.00 93.88 89 LEU A C 1
ATOM 680 O O . LEU A 1 89 ? 20.550 -8.201 -10.840 1.00 93.88 89 LEU A O 1
ATOM 684 N N . LEU A 1 90 ? 20.756 -6.166 -9.887 1.00 93.31 90 LEU A N 1
ATOM 685 C CA . LEU A 1 90 ? 22.162 -6.277 -9.486 1.00 93.31 90 LEU A CA 1
ATOM 686 C C . LEU A 1 90 ? 22.354 -6.907 -8.096 1.00 93.31 90 LEU A C 1
ATOM 688 O O . LEU A 1 90 ? 23.476 -7.277 -7.749 1.00 93.31 90 LEU A O 1
ATOM 692 N N . ALA A 1 91 ? 21.296 -7.014 -7.292 1.00 93.50 91 ALA A N 1
ATOM 693 C CA . ALA A 1 91 ? 21.365 -7.609 -5.964 1.00 93.50 91 ALA A CA 1
ATOM 694 C C . ALA A 1 91 ? 21.422 -9.145 -6.030 1.00 93.50 91 ALA A C 1
ATOM 696 O O . ALA A 1 91 ? 20.932 -9.772 -6.968 1.00 93.50 91 ALA A O 1
ATOM 697 N N . ASP A 1 92 ? 21.978 -9.770 -4.988 1.00 94.06 92 ASP A N 1
ATOM 698 C CA . ASP A 1 92 ? 21.907 -11.224 -4.835 1.00 94.06 92 ASP A CA 1
ATOM 699 C C . ASP A 1 92 ? 20.440 -11.662 -4.660 1.00 94.06 92 ASP A C 1
ATOM 701 O O . ASP A 1 92 ? 19.744 -11.216 -3.745 1.00 94.06 92 ASP A O 1
ATOM 705 N N . SER A 1 93 ? 19.983 -12.580 -5.515 1.00 92.06 93 SER A N 1
ATOM 706 C CA . SER A 1 93 ? 18.665 -13.225 -5.425 1.00 92.06 93 SER A CA 1
ATOM 707 C C . SER A 1 93 ? 18.326 -13.747 -4.019 1.00 92.06 93 SER A C 1
ATOM 709 O O . SER A 1 93 ? 17.204 -13.572 -3.550 1.00 92.06 93 SER A O 1
ATOM 711 N N . ARG A 1 94 ? 19.303 -14.306 -3.293 1.00 95.56 94 ARG A N 1
ATOM 712 C CA . ARG A 1 94 ? 19.124 -14.826 -1.927 1.00 95.56 94 ARG A CA 1
ATOM 713 C C . ARG A 1 94 ? 18.849 -13.714 -0.923 1.00 95.56 94 ARG A C 1
ATOM 715 O O . ARG A 1 94 ? 18.060 -13.893 0.001 1.00 95.56 94 ARG A O 1
ATOM 722 N N . GLU A 1 95 ? 19.478 -12.558 -1.105 1.00 95.69 95 GLU A N 1
ATOM 723 C CA . GLU A 1 95 ? 19.213 -11.369 -0.295 1.00 95.69 95 GLU A CA 1
ATOM 724 C C . GLU A 1 95 ? 17.817 -10.804 -0.600 1.00 95.69 95 GLU A C 1
ATOM 726 O O . GLU A 1 95 ? 17.104 -10.395 0.318 1.00 95.69 95 GLU A O 1
ATOM 731 N N . LEU A 1 96 ? 17.377 -10.828 -1.863 1.00 94.38 96 LEU A N 1
ATOM 732 C CA . LEU A 1 96 ? 16.015 -10.429 -2.232 1.00 94.38 96 LEU A CA 1
ATOM 733 C C . LEU A 1 96 ? 14.952 -11.361 -1.632 1.00 94.38 96 LEU A C 1
ATOM 735 O O . LEU A 1 96 ? 13.941 -10.871 -1.119 1.00 94.38 96 LEU A O 1
ATOM 739 N N . ASP A 1 97 ? 15.191 -12.673 -1.648 1.00 95.06 97 ASP A N 1
ATOM 740 C CA . ASP A 1 97 ? 14.307 -13.672 -1.040 1.00 95.06 97 ASP A CA 1
ATOM 741 C C . ASP A 1 97 ? 14.252 -13.523 0.489 1.00 95.06 97 ASP A C 1
ATOM 743 O O . ASP A 1 97 ? 13.170 -13.565 1.079 1.00 95.06 97 ASP A O 1
ATOM 747 N N . LEU A 1 98 ? 15.390 -13.253 1.140 1.00 97.06 98 LEU A N 1
ATOM 748 C CA . LEU A 1 98 ? 15.422 -12.924 2.567 1.00 97.06 98 LEU A CA 1
ATOM 749 C C . LEU A 1 98 ? 14.599 -11.666 2.870 1.00 97.06 98 LEU A C 1
ATOM 751 O O . LEU A 1 98 ? 13.775 -11.671 3.784 1.00 97.06 98 LEU A O 1
ATOM 755 N N . ARG A 1 99 ? 14.764 -10.587 2.094 1.00 96.56 99 ARG A N 1
ATOM 756 C CA . ARG A 1 99 ? 13.958 -9.365 2.267 1.00 96.56 99 ARG A CA 1
ATOM 757 C C . ARG A 1 99 ? 12.470 -9.636 2.082 1.00 96.56 99 ARG A C 1
ATOM 759 O O . ARG A 1 99 ? 11.664 -9.063 2.810 1.00 96.56 99 ARG A O 1
ATOM 766 N N . LEU A 1 100 ? 12.088 -10.497 1.137 1.00 95.31 100 LEU A N 1
ATOM 767 C CA . LEU A 1 100 ? 10.697 -10.914 0.966 1.00 95.31 100 LEU A CA 1
ATOM 768 C C . LEU A 1 100 ? 10.174 -11.631 2.218 1.00 95.31 100 LEU A C 1
ATOM 770 O O . LEU A 1 100 ? 9.121 -11.247 2.728 1.00 95.31 100 LEU A O 1
ATOM 774 N N . ALA A 1 101 ? 10.920 -12.599 2.755 1.00 96.69 101 ALA A N 1
ATOM 775 C CA . ALA A 1 101 ? 10.550 -13.292 3.989 1.00 96.69 101 ALA A CA 1
ATOM 776 C C . ALA A 1 101 ? 10.390 -12.313 5.167 1.00 96.69 101 ALA A C 1
ATOM 778 O O . ALA A 1 101 ? 9.385 -12.358 5.877 1.00 96.69 101 ALA A O 1
ATOM 779 N N . LEU A 1 102 ? 11.315 -11.359 5.321 1.00 97.88 102 LEU A N 1
ATOM 780 C CA . LEU A 1 102 ? 11.243 -10.328 6.360 1.00 97.88 102 LEU A CA 1
ATOM 781 C C . LEU A 1 102 ? 10.042 -9.384 6.185 1.00 97.88 102 LEU A C 1
ATOM 783 O O . LEU A 1 102 ? 9.434 -8.995 7.178 1.00 97.88 102 LEU A O 1
ATOM 787 N N . ARG A 1 103 ? 9.645 -9.038 4.952 1.00 96.31 103 ARG A N 1
ATOM 788 C CA . ARG A 1 103 ? 8.424 -8.243 4.699 1.00 96.31 103 ARG A CA 1
ATOM 789 C C . ARG A 1 103 ? 7.155 -9.008 5.073 1.00 96.31 103 ARG A C 1
ATOM 791 O O . ARG A 1 103 ? 6.241 -8.415 5.643 1.00 96.31 103 ARG A O 1
ATOM 798 N N . VAL A 1 104 ? 7.097 -10.307 4.772 1.00 95.25 104 VAL A N 1
ATOM 799 C CA . VAL A 1 104 ? 5.970 -11.165 5.178 1.00 95.25 104 VAL A CA 1
ATOM 800 C C . VAL A 1 104 ? 5.910 -11.262 6.700 1.00 95.25 104 VAL A C 1
ATOM 802 O O . VAL A 1 104 ? 4.840 -11.066 7.279 1.00 95.25 104 VAL A O 1
ATOM 805 N N . LEU A 1 105 ? 7.054 -11.489 7.353 1.00 96.38 105 LEU A N 1
ATOM 806 C CA . LEU A 1 105 ? 7.150 -11.510 8.810 1.00 96.38 105 LEU A CA 1
ATOM 807 C C . LEU A 1 105 ? 6.701 -10.178 9.414 1.00 96.38 105 LEU A C 1
ATOM 809 O O . LEU A 1 105 ? 5.879 -10.190 10.322 1.00 96.38 105 LEU A O 1
ATOM 813 N N . ARG A 1 106 ? 7.155 -9.042 8.866 1.00 97.19 106 ARG A N 1
ATOM 814 C CA . ARG A 1 106 ? 6.740 -7.701 9.299 1.00 97.19 106 ARG A CA 1
ATOM 815 C C . ARG A 1 106 ? 5.226 -7.554 9.332 1.00 97.19 106 ARG A C 1
ATOM 817 O O . ARG A 1 106 ? 4.691 -7.090 10.331 1.00 97.19 106 ARG A O 1
ATOM 824 N N . GLN A 1 107 ? 4.534 -7.970 8.270 1.00 94.88 107 GLN A N 1
ATOM 825 C CA . GLN A 1 107 ? 3.078 -7.848 8.217 1.00 94.88 107 GLN A CA 1
ATOM 826 C C . GLN A 1 107 ? 2.394 -8.716 9.280 1.00 94.88 107 GLN A C 1
ATOM 828 O O . GLN A 1 107 ? 1.442 -8.267 9.910 1.00 94.88 107 GLN A O 1
ATOM 833 N N . ARG A 1 108 ? 2.885 -9.943 9.502 1.00 94.00 108 ARG A N 1
ATOM 834 C CA . ARG A 1 108 ? 2.351 -10.847 10.536 1.00 94.00 108 ARG A CA 1
ATOM 835 C C . ARG A 1 108 ? 2.607 -10.327 11.943 1.00 94.00 108 ARG A C 1
ATOM 837 O O . ARG A 1 108 ? 1.725 -10.408 12.788 1.00 94.00 108 ARG A O 1
ATOM 844 N N . VAL A 1 109 ? 3.799 -9.794 12.181 1.00 95.44 109 VAL A N 1
ATOM 845 C CA . VAL A 1 109 ? 4.207 -9.243 13.472 1.00 95.44 109 VAL A CA 1
ATOM 846 C C . VAL A 1 109 ? 3.425 -7.977 13.791 1.00 95.44 109 VAL A C 1
ATOM 848 O O . VAL A 1 109 ? 2.907 -7.866 14.896 1.00 95.44 109 VAL A O 1
ATOM 851 N N . ALA A 1 110 ? 3.295 -7.055 12.836 1.00 95.81 110 ALA A N 1
ATOM 852 C CA . ALA A 1 110 ? 2.541 -5.824 13.033 1.00 95.81 110 ALA A CA 1
ATOM 853 C C . ALA A 1 110 ? 1.056 -6.114 13.312 1.00 95.81 110 ALA A C 1
ATOM 855 O O . ALA A 1 110 ? 0.504 -5.582 14.269 1.00 95.81 110 ALA A O 1
ATOM 856 N N . ASP A 1 111 ? 0.441 -7.038 12.564 1.00 94.25 111 ASP A N 1
ATOM 857 C CA . ASP A 1 111 ? -0.928 -7.499 12.825 1.00 94.25 111 ASP A CA 1
ATOM 858 C C . ASP A 1 111 ? -1.067 -8.156 14.210 1.00 94.25 111 ASP A C 1
ATOM 860 O O . ASP A 1 111 ? -1.919 -7.758 15.004 1.00 94.25 111 ASP A O 1
ATOM 864 N N . ALA A 1 112 ? -0.202 -9.119 14.548 1.00 92.56 112 ALA A N 1
ATOM 865 C CA . ALA A 1 112 ? -0.274 -9.846 15.817 1.00 92.56 112 ALA A CA 1
ATOM 866 C C . ALA A 1 112 ? -0.026 -8.950 17.043 1.00 92.56 112 ALA A C 1
ATOM 868 O O . ALA A 1 112 ? -0.682 -9.125 18.070 1.00 92.56 112 ALA A O 1
ATOM 869 N N . ALA A 1 113 ? 0.905 -7.999 16.935 1.00 93.81 113 ALA A N 1
ATOM 870 C CA . ALA A 1 113 ? 1.253 -7.064 18.002 1.00 93.81 113 ALA A CA 1
ATOM 871 C C . ALA A 1 113 ? 0.331 -5.836 18.059 1.00 93.81 113 ALA A C 1
ATOM 873 O O . ALA A 1 113 ? 0.384 -5.098 19.039 1.00 93.81 113 ALA A O 1
ATOM 874 N N . GLY A 1 114 ? -0.497 -5.614 17.034 1.00 95.44 114 GLY A N 1
ATOM 875 C CA . GLY A 1 114 ? -1.319 -4.414 16.923 1.00 95.44 114 GLY A CA 1
ATOM 876 C C . GLY A 1 114 ? -0.522 -3.147 16.680 1.00 95.44 114 GLY A C 1
ATOM 877 O O . GLY A 1 114 ? -0.831 -2.116 17.242 1.00 95.44 114 GLY A O 1
ATOM 878 N N . LEU A 1 115 ? 0.531 -3.204 15.876 1.00 97.19 115 LEU A N 1
ATOM 879 C CA . LEU A 1 115 ? 1.369 -2.040 15.598 1.00 97.19 115 LEU A CA 1
ATOM 880 C C . LEU A 1 115 ? 1.053 -1.465 14.223 1.00 97.19 115 LEU A C 1
ATOM 882 O O . LEU A 1 115 ? 0.764 -2.203 13.282 1.00 97.19 115 LEU A O 1
ATOM 886 N N . ILE A 1 116 ? 1.166 -0.147 14.100 1.00 97.81 116 ILE A N 1
ATOM 887 C CA . ILE A 1 116 ? 1.037 0.571 12.822 1.00 97.81 116 ILE A CA 1
ATOM 888 C C . ILE A 1 116 ? 2.194 1.549 12.586 1.00 97.81 116 ILE A C 1
ATOM 890 O O . ILE A 1 116 ? 2.442 1.949 11.454 1.00 97.81 116 ILE A O 1
ATOM 894 N N . GLU A 1 117 ? 2.925 1.896 13.642 1.00 97.69 117 GLU A N 1
ATOM 895 C CA . GLU A 1 117 ? 3.972 2.906 13.690 1.00 97.69 117 GLU A CA 1
ATOM 896 C C . GLU A 1 117 ? 5.215 2.438 12.917 1.00 97.69 117 GLU A C 1
ATOM 898 O O . GLU A 1 117 ? 6.089 1.752 13.449 1.00 97.69 117 GLU A O 1
ATOM 903 N N . ASP A 1 118 ? 5.290 2.807 11.640 1.00 95.88 118 ASP A N 1
ATOM 904 C CA . ASP A 1 118 ? 6.340 2.414 10.687 1.00 95.88 118 ASP A CA 1
ATOM 905 C C . ASP A 1 118 ? 7.467 3.457 10.543 1.00 95.88 118 ASP A C 1
ATOM 907 O O . ASP A 1 118 ? 8.300 3.372 9.638 1.00 95.88 118 ASP A O 1
ATOM 911 N N . GLY A 1 119 ? 7.467 4.471 11.415 1.00 95.50 119 GLY A N 1
ATOM 912 C CA . GLY A 1 119 ? 8.414 5.588 11.403 1.00 95.50 119 GLY A CA 1
ATOM 913 C C . GLY A 1 119 ? 8.038 6.737 10.466 1.00 95.50 119 GLY A C 1
ATOM 914 O O . GLY A 1 119 ? 8.677 7.791 10.514 1.00 95.50 119 GLY A O 1
ATOM 915 N N . SER A 1 120 ? 6.984 6.597 9.654 1.00 95.56 120 SER A N 1
ATOM 916 C CA . SER A 1 120 ? 6.576 7.625 8.686 1.00 95.56 120 SER A CA 1
ATOM 917 C C . SER A 1 120 ? 6.177 8.958 9.325 1.00 95.56 120 SER A C 1
ATOM 919 O O . SER A 1 120 ? 6.433 10.012 8.747 1.00 95.56 120 SER A O 1
ATOM 921 N N . ALA A 1 121 ? 5.624 8.946 10.543 1.00 95.50 121 ALA A N 1
ATOM 922 C CA . ALA A 1 121 ? 5.266 10.168 11.263 1.00 95.50 121 ALA A CA 1
ATOM 923 C C . ALA A 1 121 ? 6.486 11.070 11.542 1.00 95.50 121 ALA A C 1
ATOM 925 O O . ALA A 1 121 ? 6.380 12.295 11.468 1.00 95.50 121 ALA A O 1
ATOM 926 N N . ARG A 1 122 ? 7.655 10.475 11.813 1.00 94.88 122 ARG A N 1
ATOM 927 C CA . ARG A 1 122 ? 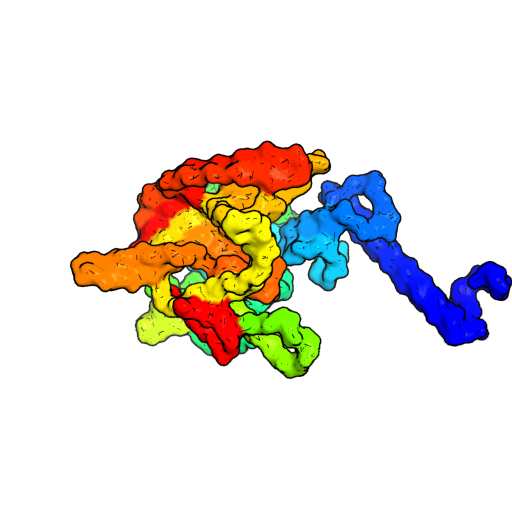8.922 11.188 12.052 1.00 94.88 122 ARG A CA 1
ATOM 928 C C . ARG A 1 122 ? 9.838 11.250 10.829 1.00 94.88 122 ARG A C 1
ATOM 930 O O . ARG A 1 122 ? 10.898 11.855 10.905 1.00 94.88 122 ARG A O 1
ATOM 937 N N . GLY A 1 123 ? 9.472 10.614 9.716 1.00 92.69 123 GLY A N 1
ATOM 938 C CA . GLY A 1 123 ? 10.405 10.398 8.605 1.00 92.69 123 GLY A CA 1
ATOM 939 C C . GLY A 1 123 ? 11.606 9.519 8.993 1.00 92.69 123 GLY A C 1
ATOM 940 O O . GLY A 1 123 ? 12.663 9.587 8.371 1.00 92.69 123 GLY A O 1
ATOM 941 N N . GLU A 1 124 ? 11.455 8.694 10.032 1.00 93.19 124 GLU A N 1
ATOM 942 C CA . GLU A 1 124 ? 12.506 7.865 10.629 1.00 93.19 124 GLU A CA 1
ATOM 943 C C . GLU A 1 124 ? 12.149 6.388 10.474 1.00 93.19 124 GLU A C 1
ATOM 945 O O . GLU A 1 124 ? 11.851 5.680 11.434 1.00 93.19 124 GLU A O 1
ATOM 950 N N . TRP A 1 125 ? 12.156 5.895 9.241 1.00 93.56 125 TRP A N 1
ATOM 951 C CA . TRP A 1 125 ? 11.961 4.468 9.013 1.00 93.56 125 TRP A CA 1
ATOM 952 C C . TRP A 1 125 ? 13.136 3.682 9.618 1.00 93.56 125 TRP A C 1
ATOM 954 O O . TRP A 1 125 ? 14.308 4.039 9.423 1.00 93.56 125 TRP A O 1
ATOM 964 N N . GLY A 1 126 ? 12.855 2.549 10.248 1.00 94.69 126 GLY A N 1
ATOM 965 C CA . GLY A 1 126 ? 13.840 1.631 10.808 1.00 94.69 126 GLY A CA 1
ATOM 966 C C . GLY A 1 126 ? 14.381 0.602 9.812 1.00 94.69 126 GLY A C 1
ATOM 967 O O . GLY A 1 126 ? 14.036 0.568 8.624 1.00 94.69 126 GLY A O 1
ATOM 968 N N . THR A 1 127 ? 15.277 -0.247 10.309 1.00 97.50 127 THR A N 1
ATOM 969 C CA . THR A 1 127 ? 15.809 -1.402 9.572 1.00 97.50 127 THR A CA 1
ATOM 970 C C . THR A 1 127 ? 15.490 -2.691 10.314 1.00 97.50 127 THR A C 1
ATOM 972 O O . THR A 1 127 ? 15.258 -2.667 11.519 1.00 97.50 127 THR A O 1
ATOM 975 N N . VAL A 1 128 ? 15.493 -3.807 9.587 1.00 98.25 128 VAL A N 1
ATOM 976 C CA . VAL A 1 128 ? 15.361 -5.155 10.146 1.00 98.25 128 VAL A CA 1
ATOM 977 C C . VAL A 1 128 ? 16.614 -5.929 9.770 1.00 98.25 128 VAL A C 1
ATOM 979 O O . VAL A 1 128 ? 16.878 -6.139 8.588 1.00 98.25 128 VAL A O 1
ATOM 982 N N . LEU A 1 129 ? 17.410 -6.321 10.761 1.00 97.75 129 LEU A N 1
ATOM 983 C CA . LEU A 1 129 ? 18.702 -6.990 10.586 1.00 97.75 129 LEU A CA 1
ATOM 984 C C . LEU A 1 129 ? 19.639 -6.181 9.674 1.00 97.75 129 LEU A C 1
ATOM 986 O O . LEU A 1 129 ? 20.230 -6.720 8.736 1.00 97.75 129 LEU A O 1
ATOM 990 N N . GLY A 1 130 ? 19.692 -4.864 9.898 1.00 97.06 130 GLY A N 1
ATOM 991 C CA . GLY A 1 130 ? 20.477 -3.915 9.100 1.00 97.06 130 GLY A CA 1
ATOM 992 C C . GLY A 1 130 ? 19.928 -3.645 7.695 1.00 97.06 130 GLY A C 1
ATOM 993 O O . GLY A 1 130 ? 20.557 -2.928 6.920 1.00 97.06 130 GLY A O 1
ATOM 994 N N . ARG A 1 131 ? 18.761 -4.198 7.338 1.00 95.38 131 ARG A N 1
ATOM 995 C CA . ARG A 1 131 ? 18.179 -4.057 5.999 1.00 95.38 131 ARG A CA 1
ATOM 996 C C . ARG A 1 131 ? 17.036 -3.071 5.978 1.00 95.38 131 ARG A C 1
ATOM 998 O O . ARG A 1 131 ? 16.120 -3.106 6.801 1.00 95.38 131 ARG A O 1
ATOM 1005 N N . ARG A 1 132 ? 17.047 -2.247 4.939 1.00 92.50 132 ARG A N 1
ATOM 1006 C CA . ARG A 1 132 ? 15.891 -1.463 4.533 1.00 92.50 132 ARG A CA 1
ATOM 1007 C C . ARG A 1 132 ? 14.956 -2.348 3.711 1.00 92.50 132 ARG A C 1
ATOM 1009 O O . ARG A 1 132 ? 15.347 -2.818 2.646 1.00 92.50 132 ARG A O 1
ATOM 1016 N N . LEU A 1 133 ? 13.747 -2.600 4.214 1.00 93.19 133 LEU A N 1
ATOM 1017 C CA . LEU A 1 133 ? 12.821 -3.518 3.546 1.00 93.19 133 LEU A CA 1
ATOM 1018 C C . LEU A 1 133 ? 12.052 -2.858 2.401 1.00 93.19 133 LEU A C 1
ATOM 1020 O O . LEU A 1 133 ? 11.875 -3.478 1.360 1.00 93.19 133 LEU A O 1
ATOM 1024 N N . ASP A 1 134 ? 11.602 -1.621 2.545 1.00 89.56 134 ASP A N 1
ATOM 1025 C CA . ASP A 1 134 ? 10.882 -0.938 1.466 1.00 89.56 134 ASP A CA 1
ATOM 1026 C C . ASP A 1 134 ? 11.857 -0.259 0.479 1.00 89.56 134 ASP A C 1
ATOM 1028 O O . ASP A 1 134 ? 13.026 -0.070 0.819 1.00 89.56 134 ASP A O 1
ATOM 1032 N N . PRO A 1 135 ? 11.442 0.114 -0.741 1.00 88.06 135 PRO A N 1
ATOM 1033 C CA . PRO A 1 135 ? 12.129 1.101 -1.579 1.00 88.06 135 PRO A CA 1
ATOM 1034 C C . PRO A 1 135 ? 11.771 2.538 -1.162 1.00 88.06 135 PRO A C 1
ATOM 1036 O O . PRO A 1 135 ? 10.895 2.752 -0.318 1.00 88.06 135 PRO A O 1
ATOM 1039 N N . ALA A 1 136 ? 12.467 3.530 -1.724 1.00 85.31 136 ALA A N 1
ATOM 1040 C CA . ALA A 1 136 ? 12.271 4.942 -1.372 1.00 85.31 136 ALA A CA 1
ATOM 1041 C C . ALA A 1 136 ? 10.834 5.422 -1.641 1.00 85.31 136 ALA A C 1
ATOM 1043 O O . ALA A 1 136 ? 10.251 6.134 -0.831 1.00 85.31 136 ALA A O 1
ATOM 1044 N N . GLU A 1 137 ? 10.229 4.950 -2.726 1.00 84.31 137 GLU A N 1
ATOM 1045 C CA . GLU A 1 137 ? 8.877 5.313 -3.175 1.00 84.31 137 GLU A CA 1
ATOM 1046 C C . GLU A 1 137 ? 7.765 4.889 -2.202 1.00 84.31 137 GLU A C 1
ATOM 1048 O O . GLU A 1 137 ? 6.692 5.496 -2.160 1.00 84.31 137 GLU A O 1
ATOM 1053 N N . LEU A 1 138 ? 8.020 3.850 -1.401 1.00 85.50 138 LEU A N 1
ATOM 1054 C CA . LEU A 1 138 ? 7.109 3.386 -0.351 1.00 85.50 138 LEU A CA 1
ATOM 1055 C C . LEU A 1 138 ? 7.423 4.009 1.022 1.00 85.50 138 LEU A C 1
ATOM 1057 O O . LEU A 1 138 ? 6.616 3.890 1.937 1.00 85.50 138 LEU A O 1
ATOM 1061 N N . ARG A 1 139 ? 8.558 4.707 1.159 1.00 85.69 139 ARG A N 1
ATOM 1062 C CA . ARG A 1 139 ? 8.954 5.506 2.337 1.00 85.69 139 ARG A CA 1
ATOM 1063 C C . ARG A 1 139 ? 8.863 7.002 2.057 1.00 85.69 139 ARG A C 1
ATOM 1065 O O . ARG A 1 139 ? 9.720 7.789 2.444 1.00 85.69 139 ARG A O 1
ATOM 1072 N N . PHE A 1 140 ? 7.872 7.379 1.276 1.00 74.81 140 PHE A N 1
ATOM 1073 C CA . PHE A 1 140 ? 7.761 8.730 0.778 1.00 74.81 140 PHE A CA 1
ATOM 1074 C C . PHE A 1 140 ? 7.026 9.617 1.794 1.00 74.81 140 PHE A C 1
ATOM 1076 O O . PHE A 1 140 ? 5.927 9.278 2.226 1.00 74.81 140 PHE A O 1
ATOM 1083 N N . ASP A 1 141 ? 7.621 10.757 2.149 1.00 71.88 141 ASP A N 1
ATOM 1084 C CA . ASP A 1 141 ? 7.104 11.729 3.130 1.00 71.88 141 ASP A CA 1
ATOM 1085 C C . ASP A 1 141 ? 6.197 12.812 2.521 1.00 71.88 141 ASP A C 1
ATOM 1087 O O . ASP A 1 141 ? 5.780 13.738 3.219 1.00 71.88 141 ASP A O 1
ATOM 1091 N N . ALA A 1 142 ? 5.906 12.739 1.216 1.00 70.94 142 ALA A N 1
ATOM 1092 C CA . ALA A 1 142 ? 5.121 13.750 0.504 1.00 70.94 142 ALA A CA 1
ATOM 1093 C C . ALA A 1 142 ? 5.690 15.178 0.548 1.00 70.94 142 ALA A C 1
ATOM 1095 O O . ALA A 1 142 ? 4.972 16.129 0.224 1.00 70.94 142 ALA A O 1
ATOM 1096 N N . GLY A 1 143 ? 6.976 15.332 0.885 1.00 74.94 143 GLY A N 1
ATOM 1097 C CA . GLY A 1 143 ? 7.625 16.627 1.075 1.00 74.94 143 GLY A CA 1
ATOM 1098 C C . GLY A 1 143 ? 7.218 17.329 2.375 1.00 74.94 143 GLY A C 1
ATOM 1099 O O . GLY A 1 143 ? 7.332 18.555 2.471 1.00 74.94 143 GLY A O 1
ATOM 1100 N N . TYR A 1 144 ? 6.698 16.588 3.357 1.00 82.56 144 TYR A N 1
ATOM 1101 C CA . TYR A 1 144 ? 6.375 17.117 4.680 1.00 82.56 144 TYR A CA 1
ATOM 1102 C C . TYR A 1 144 ? 7.556 16.950 5.632 1.00 82.56 144 TYR A C 1
ATOM 1104 O O . TYR A 1 144 ? 8.173 15.892 5.699 1.00 82.56 144 TYR A O 1
ATOM 1112 N N . ALA A 1 145 ? 7.817 17.979 6.439 1.00 87.56 145 ALA A N 1
ATOM 1113 C CA . ALA A 1 145 ? 8.758 17.865 7.547 1.00 87.56 145 ALA A CA 1
ATOM 1114 C C . ALA A 1 145 ? 8.248 16.850 8.594 1.00 87.56 145 ALA A C 1
ATOM 1116 O O . ALA A 1 145 ? 7.028 16.754 8.784 1.00 87.56 145 ALA A O 1
ATOM 1117 N N . PRO A 1 146 ? 9.144 16.137 9.301 1.00 91.81 146 PRO A N 1
ATOM 1118 C CA . PRO A 1 146 ? 8.791 15.269 10.423 1.00 91.81 146 PRO A CA 1
ATOM 1119 C C . PRO A 1 146 ? 7.809 15.905 11.415 1.00 91.81 146 PRO A C 1
ATOM 1121 O O . PRO A 1 146 ? 7.900 17.097 11.718 1.00 91.81 146 PRO A O 1
ATOM 1124 N N . LEU A 1 147 ? 6.877 15.112 11.948 1.00 92.38 147 LEU A N 1
ATOM 1125 C CA . LEU A 1 147 ? 6.001 15.547 13.037 1.00 92.38 147 LEU A CA 1
ATOM 1126 C C . LEU A 1 147 ? 6.760 15.497 14.361 1.00 92.38 147 LEU A C 1
ATOM 1128 O O . LEU A 1 147 ? 7.238 14.434 14.757 1.00 92.38 147 LEU A O 1
ATOM 1132 N N . ALA A 1 148 ? 6.816 16.630 15.065 1.00 89.94 148 ALA A N 1
ATOM 1133 C CA . ALA A 1 148 ? 7.465 16.726 16.374 1.00 89.94 148 ALA A CA 1
ATOM 1134 C C . ALA A 1 148 ? 6.872 15.723 17.384 1.00 89.94 148 ALA A C 1
ATOM 1136 O O . ALA A 1 148 ? 7.612 15.004 18.051 1.00 89.94 148 ALA A O 1
ATOM 1137 N N . ASP A 1 149 ? 5.541 15.601 17.407 1.00 91.75 149 ASP A N 1
ATOM 1138 C CA . ASP A 1 149 ? 4.797 14.644 18.239 1.00 91.75 149 ASP A CA 1
ATOM 1139 C C . ASP A 1 149 ? 4.500 13.319 17.505 1.00 91.75 149 ASP A C 1
ATOM 1141 O O . ASP A 1 149 ? 3.513 12.631 17.775 1.00 91.75 149 ASP A O 1
ATOM 1145 N N . GLY A 1 150 ? 5.336 12.950 16.530 1.00 95.38 150 GLY A N 1
ATOM 1146 C CA . GLY A 1 150 ? 5.246 11.658 15.855 1.00 95.38 150 GLY A CA 1
ATOM 1147 C C . GLY A 1 150 ? 5.659 10.502 16.767 1.00 95.38 150 GLY A C 1
ATOM 1148 O O . GLY A 1 150 ? 6.510 10.660 17.647 1.00 95.38 150 GLY A O 1
ATOM 1149 N N . ALA A 1 151 ? 5.103 9.318 16.544 1.00 96.62 151 ALA A N 1
ATOM 1150 C CA . ALA A 1 151 ? 5.595 8.074 17.115 1.00 96.62 151 ALA A CA 1
ATOM 1151 C C . ALA A 1 151 ? 6.906 7.648 16.432 1.00 96.62 151 ALA A C 1
ATOM 1153 O O . ALA A 1 151 ? 7.125 7.911 15.248 1.00 96.62 151 ALA A O 1
ATOM 1154 N N . ALA A 1 152 ? 7.786 6.991 17.189 1.00 96.19 152 ALA A N 1
ATOM 1155 C CA . ALA A 1 152 ? 8.942 6.304 16.618 1.00 96.19 152 ALA A CA 1
ATOM 1156 C C . ALA A 1 152 ? 8.500 5.038 15.861 1.00 96.19 152 ALA A C 1
ATOM 1158 O O . ALA A 1 152 ? 7.406 4.530 16.099 1.00 96.19 152 ALA A O 1
ATOM 1159 N N . ASP A 1 153 ? 9.363 4.500 14.996 1.00 96.81 153 ASP A N 1
ATOM 1160 C CA . ASP A 1 153 ? 9.133 3.193 14.371 1.00 96.81 153 ASP A CA 1
ATOM 1161 C C . ASP A 1 153 ? 9.112 2.077 15.431 1.00 96.81 153 ASP A C 1
ATOM 1163 O O . ASP A 1 153 ? 10.125 1.786 16.074 1.00 96.81 153 ASP A O 1
ATOM 1167 N N . LEU A 1 154 ? 7.951 1.444 15.602 1.00 97.75 154 LEU A N 1
ATOM 1168 C CA . LEU A 1 154 ? 7.762 0.271 16.457 1.00 97.75 154 LEU A CA 1
ATOM 1169 C C . LEU A 1 154 ? 7.720 -1.026 15.644 1.00 97.75 154 LEU A C 1
ATOM 1171 O O . LEU A 1 154 ? 8.038 -2.097 16.167 1.00 97.75 154 LEU A O 1
ATOM 1175 N N . VAL A 1 155 ? 7.345 -0.950 14.367 1.00 97.44 155 VAL A N 1
ATOM 1176 C CA . VAL A 1 155 ? 7.177 -2.107 13.486 1.00 97.44 155 VAL A CA 1
ATOM 1177 C C . VAL A 1 155 ? 8.523 -2.763 13.173 1.00 97.44 155 VAL A C 1
ATOM 1179 O O . VAL A 1 155 ? 8.649 -3.985 13.289 1.00 97.44 155 VAL A O 1
ATOM 1182 N N . SER A 1 156 ? 9.549 -1.990 12.815 1.00 97.69 156 SER A N 1
ATOM 1183 C CA . SER A 1 156 ? 10.881 -2.513 12.484 1.00 97.69 156 SER A CA 1
ATOM 1184 C C . SER A 1 156 ? 11.568 -3.224 13.659 1.00 97.69 156 SER A C 1
ATOM 1186 O O . SER A 1 156 ? 11.916 -4.396 13.493 1.00 97.69 156 SER A O 1
ATOM 1188 N N . PRO A 1 157 ? 11.735 -2.617 14.856 1.00 97.75 157 PRO A N 1
ATOM 1189 C CA . PRO A 1 157 ? 12.386 -3.304 15.977 1.00 97.75 157 PRO A CA 1
ATOM 1190 C C . PRO A 1 157 ? 11.605 -4.539 16.444 1.00 97.75 157 PRO A C 1
ATOM 1192 O O . PRO A 1 157 ? 12.204 -5.547 16.819 1.00 97.75 157 PRO A O 1
ATOM 1195 N N . THR A 1 158 ? 10.273 -4.506 16.370 1.00 98.06 158 THR A N 1
ATOM 1196 C CA . THR A 1 158 ? 9.430 -5.656 16.728 1.00 98.06 158 THR A CA 1
ATOM 1197 C C . THR A 1 158 ? 9.560 -6.787 15.706 1.00 98.06 158 THR A C 1
ATOM 1199 O O . THR A 1 158 ? 9.672 -7.956 16.080 1.00 98.06 158 THR A O 1
ATOM 1202 N N . THR A 1 159 ? 9.640 -6.453 14.415 1.00 98.19 159 THR A N 1
ATOM 1203 C CA . THR A 1 159 ? 9.927 -7.422 13.346 1.00 98.19 159 THR A CA 1
ATOM 1204 C C . THR A 1 159 ? 11.316 -8.027 13.506 1.00 98.19 159 THR A C 1
ATOM 1206 O O . THR A 1 159 ? 11.480 -9.234 13.346 1.00 98.19 159 THR A O 1
ATOM 1209 N N . GLU A 1 160 ? 12.321 -7.219 13.849 1.00 98.31 160 GLU A N 1
ATOM 1210 C CA . GLU A 1 160 ? 13.674 -7.714 14.093 1.00 98.31 160 GLU A CA 1
ATOM 1211 C C . GLU A 1 160 ? 13.724 -8.669 15.290 1.00 98.31 160 GLU A C 1
ATOM 1213 O O . GLU A 1 160 ? 14.338 -9.732 15.191 1.00 98.31 160 GLU A O 1
ATOM 1218 N N . ALA A 1 161 ? 13.046 -8.342 16.393 1.00 97.88 161 ALA A N 1
ATOM 1219 C CA . ALA A 1 161 ? 12.950 -9.231 17.548 1.00 97.88 161 ALA A CA 1
ATOM 1220 C C . ALA A 1 161 ? 12.331 -10.588 17.170 1.00 97.88 161 ALA A C 1
ATOM 1222 O O . ALA A 1 161 ? 12.868 -11.634 17.540 1.00 97.88 161 ALA A O 1
ATOM 1223 N N . ALA A 1 162 ? 11.256 -10.582 16.374 1.00 97.38 162 ALA A N 1
ATOM 1224 C CA . ALA A 1 162 ? 10.639 -11.803 15.865 1.00 97.38 162 ALA A CA 1
ATOM 1225 C C . ALA A 1 162 ? 11.579 -12.587 14.935 1.00 97.38 162 ALA A C 1
ATOM 1227 O O . ALA A 1 162 ? 11.720 -13.797 15.093 1.00 97.38 162 ALA A O 1
ATOM 1228 N N . ALA A 1 163 ? 12.264 -11.912 14.007 1.00 97.75 163 ALA A N 1
ATOM 1229 C CA . ALA A 1 163 ? 13.208 -12.554 13.094 1.00 97.75 163 ALA A CA 1
ATOM 1230 C C . ALA A 1 163 ? 14.334 -13.248 13.872 1.00 97.75 163 ALA A C 1
ATOM 1232 O O . ALA A 1 163 ? 14.619 -14.420 13.639 1.00 97.75 163 ALA A O 1
ATOM 1233 N N . ARG A 1 164 ? 14.910 -12.566 14.870 1.00 97.12 164 ARG A N 1
ATOM 1234 C CA . ARG A 1 164 ? 15.940 -13.142 15.746 1.00 97.12 164 ARG A CA 1
ATOM 1235 C C . ARG A 1 164 ? 15.416 -14.330 16.550 1.00 97.12 164 ARG A C 1
ATOM 1237 O O . ARG A 1 164 ? 16.116 -15.331 16.644 1.00 97.12 164 ARG A O 1
ATOM 1244 N N . ALA A 1 165 ? 14.198 -14.248 17.085 1.00 95.00 165 ALA A N 1
ATOM 1245 C CA . ALA A 1 165 ? 13.580 -15.348 17.828 1.00 95.00 165 ALA A CA 1
ATOM 1246 C C . ALA A 1 165 ? 13.328 -16.591 16.954 1.00 95.00 165 ALA A C 1
ATOM 1248 O O . ALA A 1 165 ? 13.427 -17.712 17.443 1.00 95.00 165 ALA A O 1
ATOM 1249 N N . LEU A 1 166 ? 13.048 -16.399 15.662 1.00 93.62 166 LEU A N 1
ATOM 1250 C CA . LEU A 1 166 ? 12.887 -17.476 14.679 1.00 93.62 166 LEU A CA 1
ATOM 1251 C C . LEU A 1 166 ? 14.223 -18.002 14.118 1.00 93.62 166 LEU A C 1
ATOM 1253 O O . LEU A 1 166 ? 14.221 -18.919 13.290 1.00 93.62 166 LEU A O 1
ATOM 1257 N N . GLY A 1 167 ? 15.353 -17.415 14.529 1.00 95.50 167 GLY A N 1
ATOM 1258 C CA . GLY A 1 167 ? 16.682 -17.717 13.996 1.00 95.50 167 GLY A CA 1
ATOM 1259 C C . GLY A 1 167 ? 16.911 -17.199 12.574 1.00 95.50 167 GLY A C 1
ATOM 1260 O O . GLY A 1 167 ? 17.806 -17.675 11.887 1.00 95.50 167 GLY A O 1
ATOM 1261 N N . TRP A 1 168 ? 16.101 -16.255 12.092 1.00 96.88 168 TRP A N 1
ATOM 1262 C CA . TRP A 1 168 ? 16.220 -15.687 10.751 1.00 96.88 168 TRP A CA 1
ATOM 1263 C C . TRP A 1 168 ? 17.274 -14.579 10.777 1.00 96.88 168 TRP A C 1
ATOM 1265 O O . TRP A 1 168 ? 17.009 -13.472 11.243 1.00 96.88 168 TRP A O 1
ATOM 1275 N N . HIS A 1 169 ? 18.485 -14.874 10.308 1.00 96.50 169 HIS A N 1
ATOM 1276 C CA . HIS A 1 169 ? 19.601 -13.913 10.272 1.00 96.50 169 HIS A CA 1
ATOM 1277 C C . HIS A 1 169 ? 20.078 -13.629 8.847 1.00 96.50 169 HIS A C 1
ATOM 1279 O O . HIS A 1 169 ? 20.444 -12.504 8.499 1.00 96.50 169 HIS A O 1
ATOM 1285 N N . ASP A 1 170 ? 20.032 -14.664 8.018 1.00 97.31 170 ASP A N 1
ATOM 1286 C CA . ASP A 1 170 ? 20.423 -14.675 6.620 1.00 97.31 170 ASP A CA 1
ATOM 1287 C C . ASP A 1 170 ? 19.487 -15.597 5.820 1.00 97.31 170 ASP A C 1
ATOM 1289 O O . ASP A 1 170 ? 18.527 -16.166 6.350 1.00 97.31 170 ASP A O 1
ATOM 1293 N N . PHE A 1 171 ? 19.751 -15.744 4.522 1.00 97.56 171 PHE A N 1
ATOM 1294 C CA . PHE A 1 171 ? 18.954 -16.606 3.654 1.00 97.56 171 PHE A CA 1
ATOM 1295 C C . PHE A 1 171 ? 18.972 -18.077 4.095 1.00 97.56 171 PHE A C 1
ATOM 1297 O O . PHE A 1 171 ? 17.928 -18.727 4.075 1.00 97.56 171 PHE A O 1
ATOM 1304 N N . ALA A 1 172 ? 20.136 -18.613 4.479 1.00 97.94 172 ALA A N 1
ATOM 1305 C CA . ALA A 1 172 ? 20.286 -20.033 4.791 1.00 97.94 172 ALA A CA 1
ATOM 1306 C C . ALA A 1 172 ? 19.495 -20.403 6.051 1.00 97.94 172 ALA A C 1
ATOM 1308 O O . ALA A 1 172 ? 18.634 -21.280 5.999 1.00 97.94 172 ALA A O 1
ATOM 1309 N N . SER A 1 173 ? 19.712 -19.658 7.134 1.00 97.81 173 SER A N 1
ATOM 1310 C CA . SER A 1 173 ? 19.005 -19.822 8.407 1.00 97.81 173 SER A CA 1
ATOM 1311 C C . SER A 1 173 ? 17.491 -19.629 8.270 1.00 97.81 173 SER A C 1
ATOM 1313 O O . SER A 1 173 ? 16.715 -20.435 8.782 1.00 97.81 173 SER A O 1
ATOM 1315 N N . THR A 1 174 ? 17.052 -18.628 7.499 1.00 97.38 174 THR A N 1
ATOM 1316 C CA . THR A 1 174 ? 15.624 -18.389 7.224 1.00 97.38 174 THR A CA 1
ATOM 1317 C C . THR A 1 174 ? 14.997 -19.542 6.443 1.00 97.38 174 THR A C 1
ATOM 1319 O O . THR A 1 174 ? 13.933 -20.037 6.812 1.00 97.38 174 THR A O 1
ATOM 1322 N N . ARG A 1 175 ? 15.653 -20.008 5.373 1.00 96.69 175 ARG A N 1
ATOM 1323 C CA . ARG A 1 175 ? 15.180 -21.137 4.561 1.00 96.69 175 ARG A CA 1
ATOM 1324 C C . ARG A 1 175 ? 15.080 -22.414 5.390 1.00 96.69 175 ARG A C 1
ATOM 1326 O O . ARG A 1 175 ? 14.092 -23.132 5.267 1.00 96.69 175 ARG A O 1
ATOM 1333 N N . ASP A 1 176 ? 16.098 -22.709 6.189 1.00 95.50 176 ASP A N 1
ATOM 1334 C CA . ASP A 1 176 ? 16.152 -23.939 6.980 1.00 95.50 176 ASP A CA 1
ATOM 1335 C C . ASP A 1 176 ? 15.108 -23.910 8.107 1.00 95.50 176 ASP A C 1
ATOM 1337 O O . ASP A 1 176 ? 14.393 -24.892 8.293 1.00 95.50 176 ASP A O 1
ATOM 1341 N N . SER A 1 177 ? 14.915 -22.753 8.753 1.00 92.50 177 SER A N 1
ATOM 1342 C CA . SER A 1 177 ? 13.823 -22.515 9.709 1.00 92.50 177 SER A CA 1
ATOM 1343 C C . SER A 1 177 ? 12.444 -22.709 9.061 1.00 92.50 177 SER A C 1
ATOM 1345 O O . SER A 1 177 ? 11.621 -23.466 9.570 1.00 92.50 177 SER A O 1
ATOM 1347 N N . LEU A 1 178 ? 12.198 -22.114 7.887 1.00 91.94 178 LEU A N 1
ATOM 1348 C CA . LEU A 1 178 ? 10.935 -22.283 7.156 1.00 91.94 178 LEU A CA 1
ATOM 1349 C C . LEU A 1 178 ? 10.680 -23.736 6.733 1.00 91.94 178 LEU A C 1
ATOM 1351 O O . LEU A 1 178 ? 9.542 -24.187 6.804 1.00 91.94 178 LEU A O 1
ATOM 1355 N N . ARG A 1 179 ? 11.711 -24.479 6.314 1.00 92.06 179 ARG A N 1
ATOM 1356 C CA . ARG A 1 179 ? 11.584 -25.911 5.992 1.00 92.06 179 ARG A CA 1
ATOM 1357 C C . ARG A 1 179 ? 11.209 -26.731 7.219 1.00 92.06 179 ARG A C 1
ATOM 1359 O O . ARG A 1 179 ? 10.243 -27.478 7.156 1.00 92.06 179 ARG A O 1
ATOM 1366 N N . ALA A 1 180 ? 11.896 -26.516 8.339 1.00 89.25 180 ALA A N 1
ATOM 1367 C CA . ALA A 1 180 ? 11.568 -27.189 9.591 1.00 89.25 180 ALA A CA 1
ATOM 1368 C C . ALA A 1 180 ? 10.122 -26.903 10.039 1.00 89.25 180 ALA A C 1
ATOM 1370 O O . ALA A 1 180 ? 9.438 -27.799 10.522 1.00 89.25 180 ALA A O 1
ATOM 1371 N N . LEU A 1 181 ? 9.634 -25.674 9.834 1.00 85.50 181 LEU A N 1
ATOM 1372 C CA . LEU A 1 181 ? 8.246 -25.304 10.126 1.00 85.50 181 LEU A CA 1
ATOM 1373 C C . LEU A 1 181 ? 7.223 -25.937 9.176 1.00 85.50 181 LEU A C 1
ATOM 1375 O O . LEU A 1 181 ? 6.094 -26.162 9.597 1.00 85.50 181 LEU A O 1
ATOM 1379 N N . LEU A 1 182 ? 7.586 -26.199 7.916 1.00 86.00 182 LEU A N 1
ATOM 1380 C CA . LEU A 1 182 ? 6.719 -26.901 6.962 1.00 86.00 182 LEU A CA 1
ATOM 1381 C C . LEU A 1 182 ? 6.615 -28.398 7.273 1.00 86.00 182 LEU A C 1
ATOM 1383 O O . LEU A 1 182 ? 5.555 -28.984 7.062 1.00 86.00 182 LEU A O 1
ATOM 1387 N N . ASP A 1 183 ? 7.698 -28.994 7.771 1.00 85.56 183 ASP A N 1
ATOM 1388 C CA . ASP A 1 183 ? 7.737 -30.403 8.175 1.00 85.56 183 ASP A CA 1
ATOM 1389 C C . ASP A 1 183 ? 7.052 -30.634 9.536 1.00 85.56 183 ASP A C 1
ATOM 1391 O O . ASP A 1 183 ? 6.624 -31.746 9.849 1.00 85.56 183 ASP A O 1
ATOM 1395 N N . ALA A 1 184 ? 6.924 -29.581 10.349 1.00 80.12 184 ALA A N 1
ATOM 1396 C CA . ALA A 1 184 ? 6.196 -29.606 11.609 1.00 80.12 184 ALA A CA 1
ATOM 1397 C C . ALA A 1 184 ? 4.686 -29.384 11.400 1.00 80.12 184 ALA A C 1
ATOM 1399 O O . ALA A 1 184 ? 4.253 -28.583 10.573 1.00 80.12 184 ALA A O 1
ATOM 1400 N N . THR A 1 185 ? 3.850 -30.039 12.210 1.00 71.69 185 THR A N 1
ATOM 1401 C CA . THR A 1 185 ? 2.414 -29.724 12.275 1.00 71.69 185 THR A CA 1
ATOM 1402 C C . THR A 1 185 ? 2.231 -28.256 12.689 1.00 71.69 185 THR A C 1
ATOM 1404 O O . THR A 1 185 ? 2.894 -27.833 13.645 1.00 71.69 185 THR A O 1
ATOM 1407 N N . PRO A 1 186 ? 1.343 -27.467 12.044 1.00 65.19 186 PRO A N 1
ATOM 1408 C CA . PRO A 1 186 ? 1.233 -26.035 12.310 1.00 65.19 186 PRO A CA 1
ATOM 1409 C C . PRO A 1 186 ? 0.927 -25.776 13.787 1.00 65.19 186 PRO A C 1
ATOM 1411 O O . PRO A 1 186 ? -0.187 -26.005 14.256 1.00 65.19 186 PRO A O 1
ATOM 1414 N N . THR A 1 187 ? 1.929 -25.302 14.523 1.00 68.94 187 THR A N 1
ATOM 1415 C CA . THR A 1 187 ? 1.806 -24.944 15.937 1.00 68.94 187 THR A CA 1
ATOM 1416 C C . THR A 1 187 ? 1.963 -23.431 16.047 1.00 68.94 187 THR A C 1
ATOM 1418 O O . THR A 1 187 ? 2.868 -22.877 15.417 1.00 68.94 187 THR A O 1
ATOM 1421 N N . PRO A 1 188 ? 1.104 -22.728 16.807 1.00 78.38 188 PRO A N 1
ATOM 1422 C CA . PRO A 1 188 ? 1.300 -21.309 17.072 1.00 78.38 188 PRO A CA 1
ATOM 1423 C C . PRO A 1 188 ? 2.698 -21.061 17.649 1.00 78.38 188 PRO A C 1
ATOM 1425 O O . PRO A 1 188 ? 3.083 -21.682 18.640 1.00 78.38 188 PRO A O 1
ATOM 1428 N N . ILE A 1 189 ? 3.460 -20.156 17.033 1.00 80.50 189 ILE A N 1
ATOM 1429 C CA . ILE A 1 189 ? 4.788 -19.776 17.521 1.00 80.50 189 ILE A CA 1
ATOM 1430 C C . ILE A 1 189 ? 4.636 -18.559 18.428 1.00 80.50 189 ILE A C 1
ATOM 1432 O O . ILE A 1 189 ? 4.203 -17.495 17.985 1.00 80.50 189 ILE A O 1
ATOM 1436 N N . ALA A 1 190 ? 5.017 -18.707 19.694 1.00 86.44 190 ALA A N 1
ATOM 1437 C CA . ALA A 1 190 ? 5.103 -17.592 20.625 1.00 86.44 190 ALA A CA 1
ATOM 1438 C C . ALA A 1 190 ? 6.505 -16.972 20.566 1.00 86.44 190 ALA A C 1
ATOM 1440 O O . ALA A 1 190 ? 7.505 -17.655 20.783 1.00 86.44 190 ALA A O 1
ATOM 1441 N N . VAL A 1 191 ? 6.580 -15.667 20.305 1.00 90.00 191 VAL A N 1
ATOM 1442 C CA . VAL A 1 191 ? 7.826 -14.892 20.349 1.00 90.00 191 VAL A CA 1
ATOM 1443 C C . VAL A 1 191 ? 7.692 -13.757 21.355 1.00 90.00 191 VAL A C 1
ATOM 1445 O O . VAL A 1 191 ? 6.632 -13.143 21.485 1.00 90.00 191 VAL A O 1
ATOM 1448 N N . ARG A 1 192 ? 8.770 -13.462 22.085 1.00 92.31 192 ARG A N 1
ATOM 1449 C CA . ARG A 1 192 ? 8.797 -12.323 23.005 1.00 92.31 192 ARG A CA 1
ATOM 1450 C C . ARG A 1 192 ? 9.099 -11.051 22.221 1.00 92.31 192 ARG A C 1
ATOM 1452 O O . ARG A 1 192 ? 10.200 -10.890 21.703 1.00 92.31 192 ARG A O 1
ATOM 1459 N N . LEU A 1 193 ? 8.124 -10.155 22.165 1.00 94.06 193 LEU A N 1
ATOM 1460 C CA . LEU A 1 193 ? 8.226 -8.881 21.460 1.00 94.06 193 LEU A CA 1
ATOM 1461 C C . LEU A 1 193 ? 8.545 -7.726 22.427 1.00 94.06 193 LEU A C 1
ATOM 1463 O O . LEU A 1 193 ? 8.271 -7.844 23.629 1.00 94.06 193 LEU A O 1
ATOM 1467 N N . PRO A 1 194 ? 9.126 -6.612 21.937 1.00 94.44 194 PRO A N 1
ATOM 1468 C CA . PRO A 1 194 ? 9.236 -5.378 22.705 1.00 94.44 194 PRO A CA 1
ATOM 1469 C C . PRO A 1 194 ? 7.872 -4.933 23.239 1.00 94.44 194 PRO A C 1
ATOM 1471 O O . PRO A 1 194 ? 6.842 -5.119 22.592 1.00 94.44 194 PRO A O 1
ATOM 1474 N N . ARG A 1 195 ? 7.860 -4.339 24.435 1.00 92.62 195 ARG A N 1
ATOM 1475 C CA . ARG A 1 195 ? 6.623 -3.818 25.021 1.00 92.62 195 ARG A CA 1
ATOM 1476 C C . ARG A 1 195 ? 6.189 -2.567 24.243 1.00 92.62 195 ARG A C 1
ATOM 1478 O O . ARG A 1 195 ? 7.028 -1.680 24.068 1.00 92.62 195 ARG A O 1
ATOM 1485 N N . PRO A 1 196 ? 4.919 -2.458 23.820 1.00 91.25 196 PRO A N 1
ATOM 1486 C CA . PRO A 1 196 ? 4.442 -1.244 23.178 1.00 91.25 196 PRO A CA 1
ATOM 1487 C C . PRO A 1 196 ? 4.415 -0.066 24.177 1.00 91.25 196 PRO A C 1
ATOM 1489 O O . PRO A 1 196 ? 4.377 -0.289 25.395 1.00 91.25 196 PRO A O 1
ATOM 1492 N N . PRO A 1 197 ? 4.453 1.191 23.694 1.00 92.75 197 PRO A N 1
ATOM 1493 C CA . PRO A 1 197 ? 4.377 2.383 24.539 1.00 92.75 197 PRO A CA 1
ATOM 1494 C C . PRO A 1 197 ? 3.101 2.456 25.389 1.00 92.75 197 PRO A C 1
ATOM 1496 O O . PRO A 1 197 ? 2.104 1.810 25.100 1.00 92.75 197 PRO A O 1
ATOM 1499 N N . ALA A 1 198 ? 3.093 3.305 26.418 1.00 91.88 198 ALA A N 1
ATOM 1500 C CA . ALA A 1 198 ? 1.964 3.407 27.350 1.00 91.88 198 ALA A CA 1
ATOM 1501 C C . ALA A 1 198 ? 0.643 3.898 26.720 1.00 91.88 198 ALA A C 1
ATOM 1503 O O . ALA A 1 198 ? -0.416 3.663 27.292 1.00 91.88 198 ALA A O 1
ATOM 1504 N N . TYR A 1 199 ? 0.694 4.572 25.564 1.00 92.06 199 TYR A N 1
ATOM 1505 C CA . TYR A 1 199 ? -0.508 4.995 24.832 1.00 92.06 199 TYR A CA 1
ATOM 1506 C C . TYR A 1 199 ? -1.187 3.846 24.070 1.00 92.06 199 TYR A C 1
ATOM 1508 O O . TYR A 1 199 ? -2.271 4.034 23.522 1.00 92.06 199 TYR A O 1
ATOM 1516 N N . HIS A 1 200 ? -0.551 2.672 24.013 1.00 94.31 200 HIS A N 1
ATOM 1517 C CA . HIS A 1 200 ? -1.111 1.465 23.421 1.00 94.31 200 HIS A CA 1
ATOM 1518 C C . HIS A 1 200 ? -2.003 0.740 24.428 1.00 94.31 200 HIS A C 1
ATOM 1520 O O . HIS A 1 200 ? -1.610 0.489 25.568 1.00 94.31 200 HIS A O 1
ATOM 1526 N N . GLY A 1 201 ? -3.200 0.365 23.993 1.00 91.31 201 GLY A N 1
ATOM 1527 C CA . GLY A 1 201 ? -4.173 -0.366 24.799 1.00 91.31 201 GLY A CA 1
ATOM 1528 C C . GLY A 1 201 ? -5.147 -1.124 23.908 1.00 91.31 201 GLY A C 1
ATOM 1529 O O . GLY A 1 201 ? -5.199 -0.877 22.708 1.00 91.31 201 GLY A O 1
ATOM 1530 N N . SER A 1 202 ? -5.941 -2.034 24.476 1.00 91.69 202 SER A N 1
ATOM 1531 C CA . SER A 1 202 ? -6.965 -2.777 23.718 1.00 91.69 202 SER A CA 1
ATOM 1532 C C . SER A 1 202 ? -8.023 -1.873 23.082 1.00 91.69 202 SER A C 1
ATOM 1534 O O . SER A 1 202 ? -8.634 -2.247 22.091 1.00 91.69 202 SER A O 1
ATOM 1536 N N . THR A 1 203 ? -8.210 -0.671 23.625 1.00 95.00 203 THR A N 1
ATOM 1537 C CA . THR A 1 203 ? -9.084 0.357 23.064 1.00 95.00 203 THR A CA 1
ATOM 1538 C C . THR A 1 203 ? -8.314 1.670 23.009 1.00 95.00 203 THR A C 1
ATOM 1540 O O . THR A 1 203 ? -7.827 2.150 24.033 1.00 95.00 203 THR A O 1
ATOM 1543 N N . MET A 1 204 ? -8.204 2.263 21.822 1.00 96.50 204 MET A N 1
ATOM 1544 C CA . MET A 1 204 ? -7.500 3.526 21.597 1.00 96.50 204 MET A CA 1
ATOM 1545 C C . MET A 1 204 ? -8.462 4.616 21.112 1.00 96.50 204 MET A C 1
ATOM 1547 O O . MET A 1 204 ? -9.355 4.397 20.286 1.00 96.50 204 MET A O 1
ATOM 1551 N N . ALA A 1 205 ? -8.258 5.835 21.611 1.00 96.12 205 ALA A N 1
ATOM 1552 C CA . ALA A 1 205 ? -8.937 7.021 21.105 1.00 96.12 205 ALA A CA 1
ATOM 1553 C C . ALA A 1 205 ? -8.218 7.505 19.839 1.00 96.12 205 ALA A C 1
ATOM 1555 O O . ALA A 1 205 ? -7.212 8.206 19.924 1.00 96.12 205 ALA A O 1
ATOM 1556 N N . LEU A 1 206 ? -8.722 7.088 18.677 1.00 97.69 206 LEU A N 1
ATOM 1557 C CA . LEU A 1 206 ? -8.113 7.361 17.377 1.00 97.69 206 LEU A CA 1
ATOM 1558 C C . LEU A 1 206 ? -8.827 8.492 16.636 1.00 97.69 206 LEU A C 1
ATOM 1560 O O . LEU A 1 206 ? -10.044 8.643 16.751 1.00 97.69 206 LEU A O 1
ATOM 1564 N N . ARG A 1 207 ? -8.068 9.237 15.832 1.00 97.81 207 ARG A N 1
ATOM 1565 C CA . ARG A 1 207 ? -8.563 10.250 14.891 1.00 97.81 207 ARG A CA 1
ATOM 1566 C C . ARG A 1 207 ? -7.688 10.250 13.646 1.00 97.81 207 ARG A C 1
ATOM 1568 O O . ARG A 1 207 ? -6.476 10.088 13.757 1.00 97.81 207 ARG A O 1
ATOM 1575 N N . ALA A 1 208 ? -8.274 10.463 12.476 1.00 98.12 208 ALA A N 1
ATOM 1576 C CA . ALA A 1 208 ? -7.524 10.631 11.240 1.00 98.12 208 ALA A CA 1
ATOM 1577 C C . ALA A 1 208 ? -7.626 12.062 10.704 1.00 98.12 208 ALA A C 1
ATOM 1579 O O . ALA A 1 208 ? -8.632 12.748 10.889 1.00 98.12 208 ALA A O 1
ATOM 1580 N N . VAL A 1 209 ? -6.582 12.501 10.011 1.00 95.94 209 VAL A N 1
ATOM 1581 C CA . VAL A 1 209 ? -6.579 13.729 9.213 1.00 95.94 209 VAL A CA 1
ATOM 1582 C C . VAL A 1 209 ? -6.143 13.376 7.811 1.00 95.94 209 VAL A C 1
ATOM 1584 O O . VAL A 1 209 ? -5.166 12.657 7.625 1.00 95.94 209 VAL A O 1
ATOM 1587 N N . ILE A 1 210 ? -6.846 13.905 6.820 1.00 93.44 210 ILE A N 1
ATOM 1588 C CA . ILE A 1 210 ? -6.401 13.848 5.436 1.00 93.44 210 ILE A CA 1
ATOM 1589 C C . ILE A 1 210 ? -6.113 15.266 4.994 1.00 93.44 210 ILE A C 1
ATOM 1591 O O . ILE A 1 210 ? -7.011 16.102 4.895 1.00 93.44 210 ILE A O 1
ATOM 1595 N N . HIS A 1 211 ? -4.836 15.542 4.756 1.00 88.31 211 HIS A N 1
ATOM 1596 C CA . HIS A 1 211 ? -4.410 16.836 4.258 1.00 88.31 211 HIS A CA 1
ATOM 1597 C C . HIS A 1 211 ? -4.531 16.829 2.763 1.00 88.31 211 HIS A C 1
ATOM 1599 O O . HIS A 1 211 ? -3.812 16.089 2.081 1.00 88.31 211 HIS A O 1
ATOM 1605 N N . CYS A 1 212 ? -5.413 17.687 2.265 1.00 77.56 212 CYS A N 1
ATOM 1606 C CA . CYS A 1 212 ? -5.445 17.919 0.853 1.00 77.56 212 CYS A CA 1
ATOM 1607 C C . CYS A 1 212 ? -4.395 18.917 0.431 1.00 77.56 212 CYS A C 1
ATOM 1609 O O . CYS A 1 212 ? -4.172 19.940 1.073 1.00 77.56 212 CYS A O 1
ATOM 1611 N N . SER A 1 213 ? -3.742 18.615 -0.673 1.00 62.28 213 SER A N 1
ATOM 1612 C CA . SER A 1 213 ? -2.875 19.553 -1.344 1.00 62.28 213 SER A CA 1
ATOM 1613 C C . SER A 1 213 ? -3.529 20.007 -2.640 1.00 62.28 213 SER A C 1
ATOM 1615 O O . SER A 1 213 ? -4.344 19.292 -3.221 1.00 62.28 213 SER A O 1
ATOM 1617 N N . GLY A 1 214 ? -3.246 21.242 -3.052 1.00 54.62 214 GLY A N 1
ATOM 1618 C CA . GLY A 1 214 ? -3.805 21.796 -4.282 1.00 54.62 214 GLY A CA 1
ATOM 1619 C C . GLY A 1 214 ? -3.432 20.945 -5.491 1.00 54.62 214 GLY A C 1
ATOM 1620 O O . GLY A 1 214 ? -2.285 20.522 -5.610 1.00 54.62 214 GLY A O 1
ATOM 1621 N N . ALA A 1 215 ? -4.378 20.697 -6.390 1.00 47.31 215 ALA A N 1
ATOM 1622 C CA . ALA A 1 215 ? -4.064 20.100 -7.680 1.00 47.31 215 ALA A CA 1
ATOM 1623 C C . ALA A 1 215 ? -3.267 21.126 -8.497 1.00 47.31 215 ALA A C 1
ATOM 1625 O O . ALA A 1 215 ? -3.679 22.283 -8.603 1.00 47.31 215 ALA A O 1
ATOM 1626 N N . ALA A 1 216 ? -2.142 20.717 -9.085 1.00 44.06 216 ALA A N 1
ATOM 1627 C CA . ALA A 1 216 ? -1.541 21.495 -10.163 1.00 44.06 216 ALA A CA 1
ATOM 1628 C C . ALA A 1 216 ? -2.516 21.491 -11.355 1.00 44.06 216 ALA A C 1
ATOM 1630 O O . ALA A 1 216 ? -3.126 20.456 -11.648 1.00 44.06 216 ALA A O 1
ATOM 1631 N N . ARG A 1 217 ? -2.706 22.626 -12.039 1.00 43.84 217 ARG A N 1
ATOM 1632 C CA . ARG A 1 217 ? -3.400 22.613 -13.337 1.00 43.84 217 ARG A CA 1
ATOM 1633 C C . ARG A 1 217 ? -2.512 21.863 -14.336 1.00 43.84 217 ARG A C 1
ATOM 1635 O O . ARG A 1 217 ? -1.303 22.052 -14.325 1.00 43.84 217 ARG A O 1
ATOM 1642 N N . GLU A 1 218 ? -3.109 21.064 -15.227 1.00 42.28 218 GLU A N 1
ATOM 1643 C CA . GLU A 1 218 ? -2.395 20.465 -16.378 1.00 42.28 218 GLU A CA 1
ATOM 1644 C C . GLU A 1 218 ? -1.751 21.547 -17.285 1.00 42.28 218 GLU A C 1
ATOM 1646 O O . GLU A 1 218 ? -0.866 21.228 -18.066 1.00 42.28 218 GLU A O 1
ATOM 1651 N N . GLU A 1 219 ? -2.160 22.820 -17.169 1.00 41.44 219 GLU A N 1
ATOM 1652 C CA . GLU A 1 219 ? -1.644 23.960 -17.949 1.00 41.44 219 GLU A CA 1
ATOM 1653 C C . GLU A 1 219 ? -0.382 24.628 -17.362 1.00 41.44 219 GLU A C 1
ATOM 1655 O O . GLU A 1 219 ? 0.213 25.461 -18.039 1.00 41.44 219 GLU A O 1
ATOM 1660 N N . ASP A 1 220 ? 0.058 24.272 -16.149 1.00 42.28 220 ASP A N 1
ATOM 1661 C CA . ASP A 1 220 ? 1.256 24.855 -15.512 1.00 42.28 220 ASP A CA 1
ATOM 1662 C C . ASP A 1 220 ? 2.529 24.027 -15.806 1.00 42.28 220 ASP A C 1
ATOM 1664 O O . ASP A 1 220 ? 3.321 23.739 -14.908 1.00 42.28 220 ASP A O 1
ATOM 1668 N N . ASP A 1 221 ? 2.730 23.610 -17.062 1.00 41.53 221 ASP A N 1
ATOM 1669 C CA . ASP A 1 221 ? 3.978 22.945 -17.502 1.00 41.53 221 ASP A CA 1
ATOM 1670 C C . ASP A 1 221 ? 5.137 23.950 -17.676 1.00 41.53 221 ASP A C 1
ATOM 1672 O O . ASP A 1 221 ? 6.298 23.569 -17.807 1.00 41.53 221 ASP A O 1
ATOM 1676 N N . ASP A 1 222 ? 4.830 25.251 -17.620 1.00 42.09 222 ASP A N 1
ATOM 1677 C CA . ASP A 1 222 ? 5.787 26.334 -17.829 1.00 42.09 222 ASP A CA 1
ATOM 1678 C C . ASP A 1 222 ? 5.727 27.362 -16.690 1.00 42.09 222 ASP A C 1
ATOM 1680 O O . ASP A 1 222 ? 5.221 28.471 -16.832 1.00 42.09 222 ASP A O 1
ATOM 1684 N N . SER A 1 223 ? 6.193 26.986 -15.497 1.00 38.91 223 SER A N 1
ATOM 1685 C CA . SER A 1 223 ? 6.722 27.953 -14.526 1.00 38.91 223 SER A CA 1
ATOM 1686 C C . SER A 1 223 ? 7.404 27.269 -13.344 1.00 38.91 223 SER A C 1
ATOM 1688 O O . SER A 1 223 ? 7.046 26.178 -12.911 1.00 38.91 223 SER A O 1
ATOM 1690 N N . GLN A 1 224 ? 8.382 27.970 -12.772 1.00 38.41 224 GLN A N 1
ATOM 1691 C CA . GLN A 1 224 ? 9.093 27.682 -11.521 1.00 38.41 224 GLN A CA 1
ATOM 1692 C C . GLN A 1 224 ? 8.179 27.662 -10.269 1.00 38.41 224 GLN A C 1
ATOM 1694 O O . GLN A 1 224 ? 8.621 27.981 -9.164 1.00 38.41 224 GLN A O 1
ATOM 1699 N N . VAL A 1 225 ? 6.895 27.330 -10.409 1.00 45.53 225 VAL A N 1
ATOM 1700 C CA . VAL A 1 225 ? 5.962 27.216 -9.293 1.00 45.53 225 VAL A CA 1
ATOM 1701 C C . VAL A 1 225 ? 6.299 25.939 -8.533 1.00 45.53 225 VAL A C 1
ATOM 1703 O O . VAL A 1 225 ? 6.329 24.841 -9.091 1.00 45.53 225 VAL A O 1
ATOM 1706 N N . ALA A 1 226 ? 6.595 26.089 -7.241 1.00 46.47 226 ALA A N 1
ATOM 1707 C CA . ALA A 1 226 ? 6.835 24.968 -6.346 1.00 46.47 226 ALA A CA 1
ATOM 1708 C C . ALA A 1 226 ? 5.687 23.962 -6.495 1.00 46.47 226 ALA A C 1
ATOM 1710 O O . ALA A 1 226 ? 4.530 24.309 -6.246 1.00 46.47 226 ALA A O 1
ATOM 1711 N N . ARG A 1 227 ? 6.009 22.732 -6.925 1.00 52.97 227 ARG A N 1
ATOM 1712 C CA . ARG A 1 227 ? 5.016 21.661 -7.055 1.00 52.97 227 ARG A CA 1
ATOM 1713 C C . ARG A 1 227 ? 4.193 21.620 -5.765 1.00 52.97 227 ARG A C 1
ATOM 1715 O O . ARG A 1 227 ? 4.800 21.592 -4.687 1.00 52.97 227 ARG A O 1
ATOM 1722 N N . PRO A 1 228 ? 2.851 21.642 -5.843 1.00 58.69 228 PRO A N 1
ATOM 1723 C CA . PRO A 1 228 ? 2.037 21.562 -4.645 1.00 58.69 228 PRO A CA 1
ATOM 1724 C C . PRO A 1 228 ? 2.447 20.323 -3.844 1.00 58.69 228 PRO A C 1
ATOM 1726 O O . PRO A 1 228 ? 2.846 19.302 -4.417 1.00 58.69 228 PRO A O 1
ATOM 1729 N N . ARG A 1 229 ? 2.387 20.425 -2.506 1.00 70.69 229 ARG A N 1
ATOM 1730 C CA . ARG A 1 229 ? 2.637 19.281 -1.607 1.00 70.69 229 ARG A CA 1
ATOM 1731 C C . ARG A 1 229 ? 1.786 18.088 -2.053 1.00 70.69 229 ARG A C 1
ATOM 1733 O O . ARG A 1 229 ? 0.814 18.274 -2.771 1.00 70.69 229 ARG A O 1
ATOM 1740 N N . ARG A 1 230 ? 2.123 16.853 -1.697 1.00 80.31 230 ARG A N 1
ATOM 1741 C CA . ARG A 1 230 ? 1.266 15.701 -2.048 1.00 80.31 230 ARG A CA 1
ATOM 1742 C C . ARG A 1 230 ? 0.280 15.396 -0.923 1.00 80.31 230 ARG A C 1
ATOM 1744 O O . ARG A 1 230 ? 0.596 15.685 0.224 1.00 80.31 230 ARG A O 1
ATOM 1751 N N . PRO A 1 231 ? -0.899 14.831 -1.211 1.00 87.44 231 PRO A N 1
ATOM 1752 C CA . PRO A 1 231 ? -1.859 14.557 -0.157 1.00 87.44 231 PRO A CA 1
ATOM 1753 C C . PRO A 1 231 ? -1.367 13.439 0.761 1.00 87.44 231 PRO A C 1
ATOM 1755 O O . PRO A 1 231 ? -0.751 12.469 0.310 1.00 87.44 231 PRO A O 1
ATOM 1758 N N . VAL A 1 232 ? -1.665 13.571 2.053 1.00 91.50 232 VAL A N 1
ATOM 1759 C CA . VAL A 1 232 ? -1.280 12.597 3.084 1.00 91.50 232 VAL A CA 1
ATOM 1760 C C . VAL A 1 232 ? -2.438 12.274 4.014 1.00 91.50 232 VAL A C 1
ATOM 1762 O O . VAL A 1 232 ? -3.281 13.124 4.299 1.00 91.50 232 VAL A O 1
ATOM 1765 N N . LEU A 1 233 ? -2.444 11.039 4.505 1.00 95.06 233 LEU A N 1
ATOM 1766 C CA . LEU A 1 233 ? -3.273 10.579 5.609 1.00 95.06 233 LEU A CA 1
ATOM 1767 C C . LEU A 1 233 ? -2.407 10.484 6.861 1.00 95.06 233 LEU A C 1
ATOM 1769 O O . LEU A 1 233 ? -1.359 9.842 6.851 1.00 95.06 233 LEU A O 1
ATOM 1773 N N . GLU A 1 234 ? -2.870 11.082 7.946 1.00 96.56 234 GLU A N 1
ATOM 1774 C CA . GLU A 1 234 ? -2.267 10.991 9.269 1.00 96.56 234 GLU A CA 1
ATOM 1775 C C . GLU A 1 234 ? -3.245 10.304 10.219 1.00 96.56 234 GLU A C 1
ATOM 1777 O O . GLU A 1 234 ? -4.431 10.637 10.243 1.00 96.56 234 GLU A O 1
ATOM 1782 N N . LEU A 1 235 ? -2.751 9.347 11.003 1.00 98.06 235 LEU A N 1
ATOM 1783 C CA . LEU A 1 235 ? -3.519 8.702 12.066 1.00 98.06 235 LEU A CA 1
ATOM 1784 C C . LEU A 1 235 ? -2.933 9.109 13.411 1.00 98.06 235 LEU A C 1
ATOM 1786 O O . LEU A 1 235 ? -1.728 8.996 13.624 1.00 98.06 235 LEU A O 1
ATOM 1790 N N . TYR A 1 236 ? -3.795 9.532 14.323 1.00 98.12 236 TYR A N 1
ATOM 1791 C CA . TYR A 1 236 ? -3.435 9.988 15.653 1.00 98.12 236 TYR A CA 1
ATOM 1792 C C . TYR A 1 236 ? -4.030 9.084 16.724 1.00 98.12 236 TYR A C 1
ATOM 1794 O O . TYR A 1 236 ? -5.170 8.633 16.599 1.00 98.12 236 TYR A O 1
ATOM 1802 N N . ALA A 1 237 ? -3.280 8.896 17.806 1.00 97.38 237 ALA A N 1
ATOM 1803 C CA . ALA A 1 237 ? -3.785 8.387 19.072 1.00 97.38 237 ALA A CA 1
ATOM 1804 C C . ALA A 1 237 ? -3.818 9.511 20.106 1.00 97.38 237 ALA A C 1
ATOM 1806 O O . ALA A 1 237 ? -2.836 10.235 20.280 1.00 97.38 237 ALA A O 1
ATOM 1807 N N . ARG A 1 238 ? -4.930 9.636 20.828 1.00 95.31 238 ARG A N 1
ATOM 1808 C CA . ARG A 1 238 ? -5.046 10.563 21.952 1.00 95.31 238 ARG A CA 1
ATOM 1809 C C . ARG A 1 238 ? -4.554 9.905 23.239 1.00 95.31 238 ARG A C 1
ATOM 1811 O O . ARG A 1 238 ? -5.044 8.847 23.625 1.00 95.31 238 ARG A O 1
ATOM 1818 N N . THR A 1 239 ? -3.637 10.573 23.932 1.00 91.19 239 THR A N 1
ATOM 1819 C CA .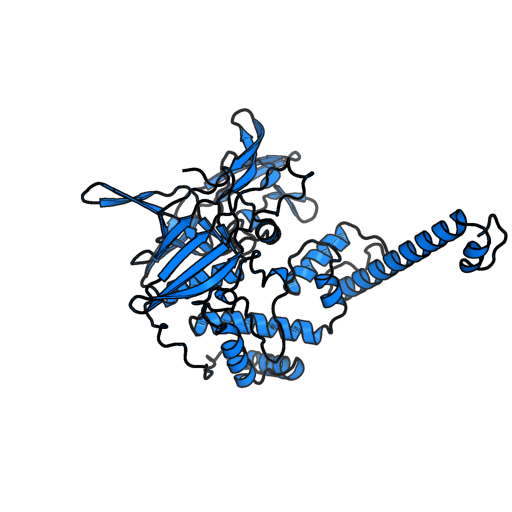 THR A 1 239 ? -3.113 10.186 25.247 1.00 91.19 239 THR A CA 1
ATOM 1820 C C . THR A 1 239 ? -3.263 11.350 26.228 1.00 91.19 239 THR A C 1
ATOM 1822 O O . THR A 1 239 ? -2.496 12.313 26.215 1.00 91.19 239 THR A O 1
ATOM 1825 N N . GLY A 1 240 ? -4.290 11.287 27.078 1.00 88.44 240 GLY A N 1
ATOM 1826 C CA . GLY A 1 240 ? -4.696 12.434 27.895 1.00 88.44 240 GLY A CA 1
ATOM 1827 C C . GLY A 1 240 ? -5.123 13.609 27.008 1.00 88.44 240 GLY A C 1
ATOM 1828 O O . GLY A 1 240 ? -6.016 13.461 26.175 1.00 88.44 240 GLY A O 1
ATOM 1829 N N . GLU A 1 241 ? -4.464 14.756 27.168 1.00 88.94 241 GLU A N 1
ATOM 1830 C CA . GLU A 1 241 ? -4.703 15.971 26.370 1.00 88.94 241 GLU A CA 1
ATOM 1831 C C . GLU A 1 241 ? -3.837 16.061 25.104 1.00 88.94 241 GLU A C 1
ATOM 1833 O O . GLU A 1 241 ? -4.000 16.982 24.308 1.00 88.94 241 GLU A O 1
ATOM 1838 N N . ARG A 1 242 ? -2.905 15.120 24.904 1.00 92.75 242 ARG A N 1
ATOM 1839 C CA . ARG A 1 242 ? -1.981 15.131 23.763 1.00 92.75 242 ARG A CA 1
ATOM 1840 C C . ARG A 1 242 ? -2.444 14.186 22.667 1.00 92.75 242 ARG A C 1
ATOM 1842 O O . ARG A 1 242 ? -3.061 13.156 22.938 1.00 92.75 242 ARG A O 1
ATOM 1849 N N . GLU A 1 243 ? -2.069 14.503 21.436 1.00 95.00 243 GLU A N 1
ATOM 1850 C CA . GLU A 1 243 ? -2.176 13.594 20.299 1.00 95.00 243 GLU A CA 1
ATOM 1851 C C . GLU A 1 243 ? -0.778 13.176 19.850 1.00 95.00 243 GLU A C 1
ATOM 1853 O O . GLU A 1 243 ? 0.128 14.000 19.769 1.00 95.00 243 GLU A O 1
ATOM 1858 N N . ILE A 1 244 ? -0.611 11.888 19.561 1.00 96.88 244 ILE A N 1
ATOM 1859 C CA . ILE A 1 244 ? 0.611 11.325 18.989 1.00 96.88 244 ILE A CA 1
ATOM 1860 C C . ILE A 1 244 ? 0.277 10.862 17.580 1.00 96.88 244 ILE A C 1
ATOM 1862 O O . ILE A 1 244 ? -0.644 10.061 17.399 1.00 96.88 244 ILE A O 1
ATOM 1866 N N . ALA A 1 245 ? 1.014 11.348 16.584 1.00 97.19 245 ALA A N 1
ATOM 1867 C CA . ALA A 1 245 ? 0.850 10.881 15.212 1.00 97.19 245 ALA A CA 1
ATOM 1868 C C . ALA A 1 245 ? 1.506 9.506 15.058 1.00 97.19 245 ALA A C 1
ATOM 1870 O O . ALA A 1 245 ? 2.725 9.385 15.147 1.00 97.19 245 ALA A O 1
ATOM 1871 N N . LEU A 1 246 ? 0.704 8.472 14.830 1.00 97.94 246 LEU A N 1
ATOM 1872 C CA . LEU A 1 246 ? 1.175 7.097 14.675 1.00 97.94 246 LEU A CA 1
ATOM 1873 C C . LEU A 1 246 ? 1.832 6.887 13.308 1.00 97.94 246 LEU A C 1
ATOM 1875 O O . LEU A 1 246 ? 2.898 6.284 13.212 1.00 97.94 246 LEU A O 1
ATOM 1879 N N . VAL A 1 247 ? 1.202 7.417 12.255 1.00 97.12 247 VAL A N 1
ATOM 1880 C CA . VAL A 1 247 ? 1.676 7.328 10.868 1.00 97.12 247 VAL A CA 1
ATOM 1881 C C . VAL A 1 247 ? 1.350 8.586 10.076 1.00 97.12 247 VAL A C 1
ATOM 1883 O O . VAL A 1 247 ? 0.386 9.291 10.383 1.00 97.12 247 VAL A O 1
ATOM 1886 N N . ARG A 1 248 ? 2.129 8.816 9.017 1.00 95.31 248 ARG A N 1
ATOM 1887 C CA . ARG A 1 248 ? 1.827 9.748 7.928 1.00 95.31 248 ARG A CA 1
ATOM 1888 C C . ARG A 1 248 ? 2.087 9.043 6.604 1.00 95.31 248 ARG A C 1
ATOM 1890 O O . ARG A 1 248 ? 3.234 8.858 6.209 1.00 95.31 248 ARG A O 1
ATOM 1897 N N . TRP A 1 249 ? 1.032 8.680 5.893 1.00 94.19 249 TRP A N 1
ATOM 1898 C CA . TRP A 1 249 ? 1.147 7.950 4.636 1.00 94.19 249 TRP A CA 1
ATOM 1899 C C . TRP A 1 249 ? 0.738 8.801 3.440 1.00 94.19 249 TRP A C 1
ATOM 1901 O O . TRP A 1 249 ? -0.210 9.583 3.548 1.00 94.19 249 TRP A O 1
ATOM 1911 N N . PRO A 1 250 ? 1.403 8.640 2.282 1.00 90.62 250 PRO A N 1
ATOM 1912 C CA . PRO A 1 250 ? 0.936 9.262 1.055 1.00 90.62 250 PRO A CA 1
ATOM 1913 C C . PRO A 1 250 ? -0.454 8.732 0.712 1.00 90.62 250 PRO A C 1
ATOM 1915 O O . PRO A 1 250 ? -0.748 7.546 0.881 1.00 90.62 250 PRO A O 1
ATOM 1918 N N . THR A 1 251 ? -1.308 9.612 0.205 1.00 91.25 251 THR A N 1
ATOM 1919 C CA . THR A 1 251 ? -2.614 9.212 -0.304 1.00 91.25 251 THR A CA 1
ATOM 1920 C C . THR A 1 251 ? -2.908 9.856 -1.652 1.00 91.25 251 THR A C 1
ATOM 1922 O O . THR A 1 251 ? -2.005 10.331 -2.336 1.00 91.25 251 THR A O 1
ATOM 1925 N N . THR A 1 252 ? -4.161 9.810 -2.082 1.00 87.88 252 THR A N 1
ATOM 1926 C CA . THR A 1 252 ? -4.628 10.464 -3.301 1.00 87.88 252 THR A CA 1
ATOM 1927 C C . THR A 1 252 ? -5.827 11.342 -3.018 1.00 87.88 252 THR A C 1
ATOM 1929 O O . THR A 1 252 ? -6.498 11.194 -1.995 1.00 87.88 252 THR A O 1
ATOM 1932 N N . LEU A 1 253 ? -6.120 12.217 -3.971 1.00 82.62 253 LEU A N 1
ATOM 1933 C CA . LEU A 1 253 ? -7.319 13.038 -3.984 1.00 82.62 253 LEU A CA 1
ATOM 1934 C C . LEU A 1 253 ? -7.978 13.040 -5.341 1.00 82.62 253 LEU A C 1
ATOM 1936 O O . LEU A 1 253 ? -7.566 12.335 -6.263 1.00 82.62 253 LEU A O 1
ATOM 1940 N N . GLY A 1 254 ? -9.054 13.801 -5.431 1.00 77.19 254 GLY A N 1
ATOM 1941 C CA . GLY A 1 254 ? -9.669 14.161 -6.679 1.00 77.19 254 GLY A CA 1
ATOM 1942 C C . GLY A 1 254 ? -8.690 14.654 -7.733 1.00 77.19 254 GLY A C 1
ATOM 1943 O O . GLY A 1 254 ? -7.699 15.303 -7.427 1.00 77.19 254 GLY A O 1
ATOM 1944 N N . GLY A 1 255 ? -8.986 14.319 -8.981 1.00 75.00 255 GLY A N 1
ATOM 1945 C CA . GLY A 1 255 ? -8.190 14.725 -10.127 1.00 75.00 255 GLY A CA 1
ATOM 1946 C C . GLY A 1 255 ? -8.984 14.607 -11.420 1.00 75.00 255 GLY A C 1
ATOM 1947 O O . GLY A 1 255 ? -10.164 14.234 -11.428 1.00 75.00 255 GLY A O 1
ATOM 1948 N N . TRP A 1 256 ? -8.335 14.922 -12.536 1.00 74.62 256 TRP A N 1
ATOM 1949 C CA . TRP A 1 256 ? -8.946 14.858 -13.860 1.00 74.62 256 TRP A CA 1
ATOM 1950 C C . TRP A 1 256 ? -9.069 13.416 -14.352 1.00 74.62 256 TRP A C 1
ATOM 1952 O O . TRP A 1 256 ? -8.084 12.668 -14.412 1.00 74.62 256 TRP A O 1
ATOM 1962 N N . LYS A 1 257 ? -10.290 13.013 -14.720 1.00 77.69 257 LYS A N 1
ATOM 1963 C CA . LYS A 1 257 ? -10.618 11.655 -15.179 1.00 77.69 257 LYS A CA 1
ATOM 1964 C C . LYS A 1 257 ? -11.532 11.684 -16.406 1.00 77.69 257 LYS A C 1
ATOM 1966 O O . LYS A 1 257 ? -12.323 12.618 -16.539 1.00 77.69 257 LYS A O 1
ATOM 1971 N N . PRO A 1 258 ? -11.415 10.697 -17.313 1.00 80.62 258 PRO A N 1
ATOM 1972 C CA . PRO A 1 258 ? -12.393 10.529 -18.377 1.00 80.62 258 PRO A CA 1
ATOM 1973 C C . PRO A 1 258 ? -13.748 10.138 -17.774 1.00 80.62 258 PRO A C 1
ATOM 1975 O O . PRO A 1 258 ? -13.832 9.286 -16.888 1.00 80.62 258 PRO A O 1
ATOM 1978 N N . GLU A 1 259 ? -14.811 10.765 -18.254 1.00 83.19 259 GLU A N 1
ATOM 1979 C CA . GLU A 1 259 ? -16.185 10.475 -17.874 1.00 83.19 259 GLU A CA 1
ATOM 1980 C C . GLU A 1 259 ? -17.053 10.381 -19.127 1.00 83.19 259 GLU A C 1
ATOM 1982 O O . GLU A 1 259 ? -16.946 11.210 -20.029 1.00 83.19 259 GLU A O 1
ATOM 1987 N N . ARG A 1 260 ? -17.905 9.357 -19.173 1.00 83.81 260 ARG A N 1
ATOM 1988 C CA . ARG A 1 260 ? -18.924 9.174 -20.198 1.00 83.81 260 ARG A CA 1
ATOM 1989 C C . ARG A 1 260 ? -20.174 9.962 -19.818 1.00 83.81 260 ARG A C 1
ATOM 1991 O O . ARG A 1 260 ? -20.763 9.725 -18.760 1.00 83.81 260 ARG A O 1
ATOM 1998 N N . LEU A 1 261 ? -20.570 10.873 -20.696 1.00 84.31 261 LEU A N 1
ATOM 1999 C CA . LEU A 1 261 ? -21.809 11.636 -20.609 1.00 84.31 261 LEU A CA 1
ATOM 2000 C C . LEU A 1 261 ? -23.015 10.787 -21.042 1.00 84.31 261 LEU A C 1
ATOM 2002 O O . LEU A 1 261 ? -22.868 9.689 -21.580 1.00 84.31 261 LEU A O 1
ATOM 2006 N N . ALA A 1 262 ? -24.224 11.296 -20.800 1.00 81.88 262 ALA A N 1
ATOM 2007 C CA . ALA A 1 262 ? -25.468 10.596 -21.132 1.00 81.88 262 ALA A CA 1
ATOM 2008 C C . ALA A 1 262 ? -25.640 10.339 -22.644 1.00 81.88 262 ALA A C 1
ATOM 2010 O O . ALA A 1 262 ? -26.264 9.353 -23.025 1.00 81.88 262 ALA A O 1
ATOM 2011 N N . ASP A 1 263 ? -25.057 11.190 -23.491 1.00 82.69 263 ASP A N 1
ATOM 2012 C CA . ASP A 1 263 ? -25.027 11.052 -24.954 1.00 82.69 263 ASP A CA 1
ATOM 2013 C C . ASP A 1 263 ? -23.936 10.084 -25.459 1.00 82.69 263 ASP A C 1
ATOM 2015 O O . ASP A 1 263 ? -23.839 9.822 -26.657 1.00 82.69 263 ASP A O 1
ATOM 2019 N N . GLY A 1 264 ? -23.121 9.533 -24.553 1.00 80.12 264 GLY A N 1
ATOM 2020 C CA . GLY A 1 264 ? -22.023 8.622 -24.861 1.00 80.12 264 GLY A CA 1
ATOM 2021 C C . GLY A 1 264 ? -20.670 9.297 -25.107 1.00 80.12 264 GLY A C 1
ATOM 2022 O O . GLY A 1 264 ? -19.673 8.580 -25.217 1.00 80.12 264 GLY A O 1
ATOM 2023 N N . ALA A 1 265 ? -20.591 10.632 -25.146 1.00 84.75 265 ALA A N 1
ATOM 2024 C CA . ALA A 1 265 ? -19.326 11.345 -25.314 1.00 84.75 265 ALA A CA 1
ATOM 2025 C C . ALA A 1 265 ? -18.399 11.147 -24.101 1.00 84.75 265 ALA A C 1
ATOM 2027 O O . ALA A 1 265 ? -18.857 11.085 -22.958 1.00 84.75 265 ALA A O 1
ATOM 2028 N N . ILE A 1 266 ? -17.085 11.066 -24.340 1.00 85.94 266 ILE A N 1
ATOM 2029 C CA . ILE A 1 266 ? -16.067 10.965 -23.284 1.00 85.94 266 ILE A CA 1
ATOM 2030 C C . ILE A 1 266 ? -15.407 12.332 -23.103 1.00 85.94 266 ILE A C 1
ATOM 2032 O O . ILE A 1 266 ? -14.775 12.845 -24.024 1.00 85.94 266 ILE A O 1
ATOM 2036 N N . VAL A 1 267 ? -15.518 12.903 -21.903 1.00 84.56 267 VAL A N 1
ATOM 2037 C CA . VAL A 1 267 ? -14.927 14.203 -21.547 1.00 84.56 267 VAL A CA 1
ATOM 2038 C C . VAL A 1 267 ? -13.988 14.079 -20.351 1.00 84.56 267 VAL A C 1
ATOM 2040 O O . VAL A 1 267 ? -14.136 13.187 -19.517 1.00 84.56 267 VAL A O 1
ATOM 2043 N N . ARG A 1 268 ? -13.013 14.986 -20.236 1.00 82.44 268 ARG A N 1
ATOM 2044 C CA . ARG A 1 268 ? -12.185 15.113 -19.028 1.00 82.44 268 ARG A CA 1
ATOM 2045 C C . ARG A 1 268 ? -12.949 15.932 -17.994 1.00 82.44 268 ARG A C 1
ATOM 2047 O O . ARG A 1 268 ? -13.274 17.089 -18.241 1.00 82.44 268 ARG A O 1
ATOM 2054 N N . ARG A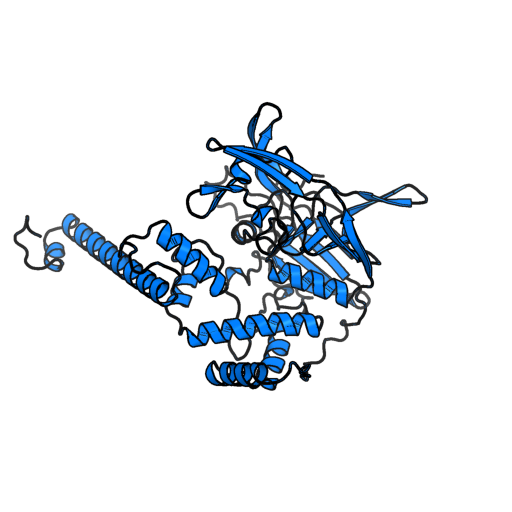 1 269 ? -13.215 15.349 -16.826 1.00 79.06 269 ARG A N 1
ATOM 2055 C CA . ARG A 1 269 ? -13.850 16.038 -15.698 1.00 79.06 269 ARG A CA 1
ATOM 2056 C C . ARG A 1 269 ? -12.994 15.916 -14.449 1.00 79.06 269 ARG A C 1
ATOM 2058 O O . ARG A 1 269 ? -12.493 14.836 -14.132 1.00 79.06 269 ARG A O 1
ATOM 2065 N N . HIS A 1 270 ? -12.852 17.020 -13.728 1.00 78.19 270 HIS A N 1
ATOM 2066 C CA . HIS A 1 270 ? -12.246 17.018 -12.408 1.00 78.19 270 HIS A CA 1
ATOM 2067 C C . HIS A 1 270 ? -13.231 16.429 -11.391 1.00 78.19 270 HIS A C 1
ATOM 2069 O O . HIS A 1 270 ? -14.333 16.953 -11.217 1.00 78.19 270 HIS A O 1
ATOM 2075 N N . LYS A 1 271 ? -12.847 15.337 -10.727 1.00 75.94 271 LYS A N 1
ATOM 2076 C CA . LYS A 1 271 ? -13.643 14.712 -9.662 1.00 75.94 271 LYS A CA 1
ATOM 2077 C C . LYS A 1 271 ? -13.032 15.079 -8.323 1.00 75.94 271 LYS A C 1
ATOM 2079 O O . LYS A 1 271 ? -12.111 14.391 -7.916 1.00 75.94 271 LYS A O 1
ATOM 2084 N N . ALA A 1 272 ? -13.492 16.159 -7.693 1.00 75.62 272 ALA A N 1
ATOM 2085 C CA . ALA A 1 272 ? -12.939 16.642 -6.426 1.00 75.62 272 ALA A CA 1
ATOM 2086 C C . ALA A 1 272 ? -13.108 15.620 -5.288 1.00 75.62 272 ALA A C 1
ATOM 2088 O O . ALA A 1 272 ? -14.024 14.797 -5.311 1.00 75.62 272 ALA A O 1
ATOM 2089 N N . SER A 1 273 ? -12.223 15.693 -4.294 1.00 78.06 273 SER A N 1
ATOM 2090 C CA . SER A 1 273 ? -12.476 15.068 -2.995 1.00 78.06 273 SER A CA 1
ATOM 2091 C C . SER A 1 273 ? -13.323 16.012 -2.155 1.00 78.06 273 SER A C 1
ATOM 2093 O O . SER A 1 273 ? -13.019 17.203 -2.053 1.00 78.06 273 SER A O 1
ATOM 2095 N N . ASP A 1 274 ? -14.369 15.455 -1.565 1.00 83.75 274 ASP A N 1
ATOM 2096 C CA . ASP A 1 274 ? -15.226 16.136 -0.608 1.00 83.75 274 ASP A CA 1
ATOM 2097 C C . ASP A 1 274 ? -14.459 16.410 0.704 1.00 83.75 274 ASP A C 1
ATOM 2099 O O . ASP A 1 274 ? -13.593 15.623 1.095 1.00 83.75 274 ASP A O 1
ATOM 2103 N N . VAL A 1 275 ? -14.734 17.541 1.361 1.00 88.12 275 VAL A N 1
ATOM 2104 C CA . VAL A 1 275 ? -13.989 18.029 2.536 1.00 88.12 275 VAL A CA 1
ATOM 2105 C C . VAL A 1 275 ? -14.866 18.242 3.763 1.00 88.12 275 VAL A C 1
ATOM 2107 O O . VAL A 1 275 ? -16.079 18.432 3.683 1.00 88.12 275 VAL A O 1
ATOM 2110 N N . GLY A 1 276 ? -14.216 18.296 4.923 1.00 91.44 276 GLY A N 1
ATOM 2111 C CA . GLY A 1 276 ? -14.839 18.553 6.213 1.00 91.44 276 GLY A CA 1
ATOM 2112 C C . GLY A 1 276 ? -14.868 17.325 7.126 1.00 91.44 276 GLY A C 1
ATOM 2113 O O . GLY A 1 276 ? -14.168 16.338 6.877 1.00 91.44 276 GLY A O 1
ATOM 2114 N N . PRO A 1 277 ? -15.655 17.397 8.213 1.00 95.44 277 PRO A N 1
ATOM 2115 C CA . PRO A 1 277 ? -15.726 16.336 9.206 1.00 95.44 277 PRO A CA 1
ATOM 2116 C C . PRO A 1 277 ? -16.434 15.106 8.638 1.00 95.44 277 PRO A C 1
ATOM 2118 O O . PRO A 1 277 ? -17.561 15.178 8.146 1.00 95.44 277 PRO A O 1
ATOM 2121 N N . ARG A 1 278 ? -15.769 13.962 8.716 1.00 96.44 278 ARG A N 1
ATOM 2122 C CA . ARG A 1 278 ? -16.285 12.645 8.347 1.00 96.44 278 ARG A CA 1
ATOM 2123 C C . ARG A 1 278 ? -16.038 11.673 9.492 1.00 96.44 278 ARG A C 1
ATOM 2125 O O . ARG A 1 278 ? -15.307 11.966 10.440 1.00 96.44 278 ARG A O 1
ATOM 2132 N N . VAL A 1 279 ? -16.615 10.486 9.392 1.00 97.88 279 VAL A N 1
ATOM 2133 C CA . VAL A 1 279 ? -16.299 9.377 10.287 1.00 97.88 279 VAL A CA 1
ATOM 2134 C C . VAL A 1 279 ? -16.089 8.083 9.516 1.00 97.88 279 VAL A C 1
ATOM 2136 O O . VAL A 1 279 ? -16.800 7.794 8.552 1.00 97.88 279 VAL A O 1
ATOM 2139 N N . TRP A 1 280 ? -15.137 7.273 9.971 1.00 98.50 280 TRP A N 1
ATOM 2140 C CA . TRP A 1 280 ? -15.058 5.864 9.608 1.00 98.50 280 TRP A CA 1
ATOM 2141 C C . TRP A 1 280 ? -15.885 5.054 10.596 1.00 98.50 280 TRP A C 1
ATOM 2143 O O . TRP A 1 280 ? -15.445 4.751 11.707 1.00 98.50 280 TRP A O 1
ATOM 2153 N N . ARG A 1 281 ? -17.103 4.721 10.176 1.00 98.00 281 ARG A N 1
ATOM 2154 C CA . ARG A 1 281 ? -17.952 3.731 10.844 1.00 98.00 281 ARG A CA 1
ATOM 2155 C C . ARG A 1 281 ? -17.833 2.375 10.155 1.00 98.00 281 ARG A C 1
ATOM 2157 O O . ARG A 1 281 ? -17.642 1.370 10.821 1.00 98.00 281 ARG A O 1
ATOM 2164 N N . ASP A 1 282 ? -17.876 2.362 8.827 1.00 98.44 282 ASP A N 1
ATOM 2165 C CA . ASP A 1 282 ? -17.993 1.122 8.063 1.00 98.44 282 ASP A CA 1
ATOM 2166 C C . ASP A 1 282 ? -16.644 0.752 7.443 1.00 98.44 282 ASP A C 1
ATOM 2168 O O . ASP A 1 282 ? -16.134 1.440 6.551 1.00 98.44 282 ASP A O 1
ATOM 2172 N N . LEU A 1 283 ? -16.076 -0.352 7.926 1.00 98.50 283 LEU A N 1
ATOM 2173 C CA . LEU A 1 283 ? -14.927 -1.030 7.344 1.00 98.50 283 LEU A CA 1
ATOM 2174 C C . LEU A 1 283 ? -15.445 -2.227 6.553 1.00 98.50 283 LEU A C 1
ATOM 2176 O O . LEU A 1 283 ? -16.036 -3.148 7.110 1.00 98.50 283 LEU A O 1
ATOM 2180 N N . VAL A 1 284 ? -15.199 -2.233 5.247 1.00 97.88 284 VAL A N 1
ATOM 2181 C CA . VAL A 1 284 ? -15.609 -3.326 4.366 1.00 97.88 284 VAL A CA 1
ATOM 2182 C C . VAL A 1 284 ? -14.385 -4.101 3.909 1.00 97.88 284 VAL A C 1
ATOM 2184 O O . VAL A 1 284 ? -13.517 -3.567 3.213 1.00 97.88 284 VAL A O 1
ATOM 2187 N N . ALA A 1 285 ? -14.322 -5.368 4.302 1.00 96.75 285 ALA A N 1
ATOM 2188 C CA . ALA A 1 285 ? -13.320 -6.319 3.851 1.00 96.75 285 ALA A CA 1
ATOM 2189 C C . ALA A 1 285 ? -13.718 -6.922 2.500 1.00 96.75 285 ALA A C 1
ATOM 2191 O O . ALA A 1 285 ? -14.901 -7.134 2.228 1.00 96.75 285 ALA A O 1
ATOM 2192 N N . ALA A 1 286 ? -12.712 -7.210 1.667 1.00 94.44 286 ALA A N 1
ATOM 2193 C CA . ALA A 1 286 ? -12.889 -7.739 0.316 1.00 94.44 286 ALA A CA 1
ATOM 2194 C C . ALA A 1 286 ? -13.938 -6.945 -0.498 1.00 94.44 286 ALA A C 1
ATOM 2196 O O . ALA A 1 286 ? -14.916 -7.524 -0.972 1.00 94.44 286 ALA A O 1
ATOM 2197 N N . PRO A 1 287 ? -13.773 -5.617 -0.645 1.00 95.38 287 PRO A N 1
ATOM 2198 C CA . PRO A 1 287 ? -14.760 -4.799 -1.319 1.00 95.38 287 PRO A CA 1
ATOM 2199 C C . PRO A 1 287 ? -14.776 -5.046 -2.826 1.00 95.38 287 PRO A C 1
ATOM 2201 O O . PRO A 1 287 ? -13.738 -5.243 -3.474 1.00 95.38 287 PRO A O 1
ATOM 2204 N N . VAL A 1 288 ? -15.971 -4.941 -3.390 1.00 93.94 288 VAL A N 1
ATOM 2205 C CA . VAL A 1 288 ? -16.202 -4.934 -4.831 1.00 93.94 288 VAL A CA 1
ATOM 2206 C C . VAL A 1 288 ? -16.402 -3.498 -5.302 1.00 93.94 288 VAL A C 1
ATOM 2208 O O . VAL A 1 288 ? -17.110 -2.706 -4.677 1.00 93.94 288 VAL A O 1
ATOM 2211 N N . TRP A 1 289 ? -15.758 -3.140 -6.409 1.00 92.62 289 TRP A N 1
ATOM 2212 C CA . TRP A 1 289 ? -15.947 -1.848 -7.047 1.00 92.62 289 TRP A CA 1
ATOM 2213 C C . TRP A 1 289 ? -17.085 -1.901 -8.062 1.00 92.62 289 TRP A C 1
ATOM 2215 O O . TRP A 1 289 ? -16.952 -2.438 -9.162 1.00 92.62 289 TRP A O 1
ATOM 2225 N N . PHE A 1 290 ? -18.203 -1.277 -7.703 1.00 92.12 290 PHE A N 1
ATOM 2226 C CA . PHE A 1 290 ? -19.318 -1.046 -8.610 1.00 92.12 290 PHE A CA 1
ATOM 2227 C C . PHE A 1 290 ? -19.031 0.184 -9.461 1.00 92.12 290 PHE A C 1
ATOM 2229 O O . PHE A 1 290 ? -19.252 1.325 -9.056 1.00 92.12 290 PHE A O 1
ATOM 2236 N N . ALA A 1 291 ? -18.484 -0.056 -10.651 1.00 89.12 291 ALA A N 1
ATOM 2237 C CA . ALA A 1 291 ? -18.128 1.006 -11.575 1.00 89.12 291 ALA A CA 1
ATOM 2238 C C . ALA A 1 291 ? -19.384 1.803 -11.984 1.00 89.12 291 ALA A C 1
ATOM 2240 O O . ALA A 1 291 ? -20.305 1.196 -12.553 1.00 89.12 291 ALA A O 1
ATOM 2241 N N . PRO A 1 292 ? -19.423 3.133 -11.749 1.00 87.25 292 PRO A N 1
ATOM 2242 C CA . PRO A 1 292 ? -20.559 3.974 -12.107 1.00 87.25 292 PRO A CA 1
ATOM 2243 C C . PRO A 1 292 ? -20.925 3.880 -13.589 1.00 87.25 292 PRO A C 1
ATOM 2245 O O . PRO A 1 292 ? -20.072 3.618 -14.442 1.00 87.25 292 PRO A O 1
ATOM 2248 N N . ALA A 1 293 ? -22.182 4.188 -13.913 1.00 86.69 293 ALA A N 1
ATOM 2249 C CA . ALA A 1 293 ? -22.653 4.260 -15.298 1.00 86.69 293 ALA A CA 1
ATOM 2250 C C . ALA A 1 293 ? -21.847 5.256 -16.154 1.00 86.69 293 ALA A C 1
ATOM 2252 O O . ALA A 1 293 ? -21.739 5.075 -17.366 1.00 86.69 293 ALA A O 1
ATOM 2253 N N . SER A 1 294 ? -21.240 6.269 -15.528 1.00 85.12 294 SER A N 1
ATOM 2254 C CA . SER A 1 294 ? -20.401 7.265 -16.196 1.00 85.12 294 SER A CA 1
ATOM 2255 C C . SER A 1 294 ? -18.954 6.812 -16.443 1.00 85.12 294 SER A C 1
ATOM 2257 O O . SER A 1 294 ? -18.209 7.486 -17.147 1.00 85.12 294 SER A O 1
ATOM 2259 N N . THR A 1 295 ? -18.511 5.670 -15.910 1.00 88.44 295 THR A N 1
ATOM 2260 C CA . THR A 1 295 ? -17.203 5.107 -16.279 1.00 88.44 295 THR A CA 1
ATOM 2261 C C . THR A 1 295 ? -17.272 4.594 -17.724 1.00 88.44 295 THR A C 1
ATOM 2263 O O . THR A 1 295 ? -18.190 3.829 -18.019 1.00 88.44 295 THR A O 1
ATOM 2266 N N . PRO A 1 296 ? -16.335 4.940 -18.626 1.00 89.75 296 PRO A N 1
ATOM 2267 C CA . PRO A 1 296 ? -16.291 4.374 -19.979 1.00 89.75 296 PRO A CA 1
ATOM 2268 C C . PRO A 1 296 ? -16.177 2.840 -19.985 1.00 89.75 296 PRO A C 1
ATOM 2270 O O . PRO A 1 296 ? -15.626 2.251 -19.058 1.00 89.75 296 PRO A O 1
ATOM 2273 N N . ASP A 1 297 ? -16.691 2.171 -21.019 1.00 92.12 297 ASP A N 1
ATOM 2274 C CA . ASP A 1 297 ? -16.657 0.700 -21.094 1.00 92.12 297 ASP A CA 1
ATOM 2275 C C . ASP A 1 297 ? -15.241 0.157 -21.321 1.00 92.12 297 ASP A C 1
ATOM 2277 O O . ASP A 1 297 ? -14.870 -0.837 -20.698 1.00 92.12 297 ASP A O 1
ATOM 2281 N N . ASP A 1 298 ? -14.414 0.856 -22.099 1.00 90.44 298 ASP A N 1
ATOM 2282 C CA . ASP A 1 298 ? -13.020 0.467 -22.354 1.00 90.44 298 ASP A CA 1
ATOM 2283 C C . ASP A 1 298 ? -12.157 0.457 -21.077 1.00 90.44 298 ASP A C 1
ATOM 2285 O O . ASP A 1 298 ? -11.198 -0.310 -20.967 1.00 90.44 298 ASP A O 1
ATOM 2289 N N . GLU A 1 299 ? -12.530 1.229 -20.050 1.00 89.12 299 GLU A N 1
ATOM 2290 C CA . GLU A 1 299 ? -11.871 1.174 -18.736 1.00 89.12 299 GLU A CA 1
ATOM 2291 C C . GLU A 1 299 ? -12.079 -0.188 -18.056 1.00 89.12 299 GLU A C 1
ATOM 2293 O O . GLU A 1 299 ? -11.195 -0.672 -17.341 1.00 89.12 299 GLU A O 1
ATOM 2298 N N . LEU A 1 300 ? -13.204 -0.856 -18.328 1.00 92.38 300 LEU A N 1
ATOM 2299 C CA . LEU A 1 300 ? -13.533 -2.178 -17.796 1.00 92.38 300 LEU A CA 1
ATOM 2300 C C . LEU A 1 300 ? -13.036 -3.332 -18.666 1.00 92.38 300 LEU A C 1
ATOM 2302 O O . LEU A 1 300 ? -13.075 -4.476 -18.216 1.00 92.38 300 LEU A O 1
ATOM 2306 N N . LEU A 1 301 ? -12.553 -3.061 -19.877 1.00 93.62 301 LEU A N 1
ATOM 2307 C CA . LEU A 1 301 ? -12.062 -4.079 -20.800 1.00 93.62 301 LEU A CA 1
ATOM 2308 C C . LEU A 1 301 ? -10.536 -4.149 -20.788 1.00 93.62 301 LEU A C 1
ATOM 2310 O O . LEU A 1 301 ? -9.829 -3.151 -20.651 1.00 93.62 301 LEU A O 1
ATOM 2314 N N . GLY A 1 302 ? -10.001 -5.357 -20.914 1.00 90.19 302 GLY A N 1
ATOM 2315 C CA . GLY A 1 302 ? -8.569 -5.603 -21.016 1.00 90.19 302 GLY A CA 1
ATOM 2316 C C . GLY A 1 302 ? -8.266 -6.872 -21.797 1.00 90.19 302 GLY A C 1
ATOM 2317 O O . GLY A 1 302 ? -9.136 -7.713 -22.014 1.00 90.19 302 GLY A O 1
ATOM 2318 N N . VAL A 1 303 ? -7.010 -7.019 -22.212 1.00 87.12 303 VAL A N 1
ATOM 2319 C CA . VAL A 1 303 ? -6.550 -8.215 -22.922 1.00 87.12 303 VAL A CA 1
ATOM 2320 C C . VAL A 1 303 ? -6.043 -9.251 -21.920 1.00 87.12 303 VAL A C 1
ATOM 2322 O O . VAL A 1 303 ? -5.123 -8.979 -21.146 1.00 87.12 303 VAL A O 1
ATOM 2325 N N . ARG A 1 304 ? -6.611 -10.458 -21.965 1.00 83.19 304 ARG A N 1
ATOM 2326 C CA . ARG A 1 304 ? -6.167 -11.643 -21.221 1.00 83.19 304 ARG A CA 1
ATOM 2327 C C . ARG A 1 304 ? -6.009 -12.798 -22.203 1.00 83.19 304 ARG A C 1
ATOM 2329 O O . ARG A 1 304 ? -6.904 -13.050 -23.002 1.00 83.19 304 ARG A O 1
ATOM 2336 N N . ASP A 1 305 ? -4.843 -13.440 -22.196 1.00 83.06 305 ASP A N 1
ATOM 2337 C CA . ASP A 1 305 ? -4.513 -14.553 -23.101 1.00 83.06 305 ASP A CA 1
ATOM 2338 C C . ASP A 1 305 ? -4.782 -14.234 -24.588 1.00 83.06 305 ASP A C 1
ATOM 2340 O O . ASP A 1 305 ? -5.276 -15.054 -25.358 1.00 83.06 305 ASP A O 1
ATOM 2344 N N . GLY A 1 306 ? -4.479 -12.991 -24.989 1.00 84.44 306 GLY A N 1
ATOM 2345 C CA . GLY A 1 306 ? -4.657 -12.496 -26.359 1.00 84.44 306 GLY A CA 1
ATOM 2346 C C . GLY A 1 306 ? -6.098 -12.145 -26.746 1.00 84.44 306 GLY A C 1
ATOM 2347 O O . GLY A 1 306 ? -6.337 -11.799 -27.900 1.00 84.44 306 GLY A O 1
ATOM 2348 N N . ARG A 1 307 ? -7.057 -12.207 -25.813 1.00 89.19 307 ARG A N 1
ATOM 2349 C CA . ARG A 1 307 ? -8.475 -11.905 -26.058 1.00 89.19 307 ARG A CA 1
ATOM 2350 C C . ARG A 1 307 ? -8.964 -10.760 -25.180 1.00 89.19 307 ARG A C 1
ATOM 2352 O O . ARG A 1 307 ? -8.566 -10.646 -24.023 1.00 89.19 307 ARG A O 1
ATOM 2359 N N . TRP A 1 308 ? -9.849 -9.931 -25.725 1.00 92.69 308 TRP A N 1
ATOM 2360 C CA . TRP A 1 308 ? -10.561 -8.920 -24.946 1.00 92.69 308 TRP A CA 1
ATOM 2361 C C . TRP A 1 308 ? -11.546 -9.585 -23.987 1.00 92.69 308 TRP A C 1
ATOM 2363 O O . TRP A 1 308 ? -12.313 -10.467 -24.373 1.00 92.69 308 TRP A O 1
ATOM 2373 N N . THR A 1 309 ? -11.507 -9.164 -22.731 1.00 93.88 309 THR A N 1
ATOM 2374 C CA . THR A 1 309 ? -12.403 -9.619 -21.671 1.00 93.88 309 THR A CA 1
ATOM 2375 C C . THR A 1 309 ? -12.598 -8.513 -20.637 1.00 93.88 309 THR A C 1
ATOM 2377 O O . THR A 1 309 ? -11.862 -7.523 -20.618 1.00 93.88 309 THR A O 1
ATOM 2380 N N . VAL A 1 310 ? -13.574 -8.688 -19.751 1.00 93.62 310 VAL A N 1
ATOM 2381 C CA . VAL A 1 310 ? -13.761 -7.823 -18.586 1.00 93.62 310 VAL A CA 1
ATOM 2382 C C . VAL A 1 310 ? -12.566 -7.966 -17.640 1.00 93.62 310 VAL A C 1
ATOM 2384 O O . VAL A 1 310 ? -12.082 -9.066 -17.360 1.00 93.62 310 VAL A O 1
ATOM 2387 N N . LYS A 1 311 ? -12.104 -6.840 -17.096 1.00 92.62 311 LYS A N 1
ATOM 2388 C CA . LYS A 1 311 ? -11.149 -6.781 -15.986 1.00 92.62 311 LYS A CA 1
ATOM 2389 C C . LYS A 1 311 ? -11.836 -7.193 -14.675 1.00 92.62 311 LYS A C 1
ATOM 2391 O O . LYS A 1 311 ? -12.009 -6.370 -13.784 1.00 92.62 311 LYS A O 1
ATOM 2396 N N . GLU A 1 312 ? -12.205 -8.467 -14.545 1.00 90.81 312 GLU A N 1
ATOM 2397 C CA . GLU A 1 312 ? -12.839 -9.017 -13.329 1.00 90.81 312 GLU A CA 1
ATOM 2398 C C . GLU A 1 312 ? -12.019 -8.707 -12.068 1.00 90.81 312 GLU A C 1
ATOM 2400 O O . GLU A 1 312 ? -12.559 -8.292 -11.047 1.00 90.81 312 GLU A O 1
ATOM 2405 N N . ASP A 1 313 ? -10.693 -8.799 -12.186 1.00 90.25 313 ASP A N 1
ATOM 2406 C CA . ASP A 1 313 ? -9.738 -8.454 -11.136 1.00 90.25 313 ASP A CA 1
ATOM 2407 C C . ASP A 1 313 ? -9.894 -7.003 -10.639 1.00 90.25 313 ASP A C 1
ATOM 2409 O O . ASP A 1 313 ? -9.730 -6.767 -9.447 1.00 90.25 313 ASP A O 1
ATOM 2413 N N . LEU A 1 314 ? -10.213 -6.047 -11.527 1.00 91.19 314 LEU A N 1
ATOM 2414 C CA . LEU A 1 314 ? -10.402 -4.625 -11.195 1.00 91.19 314 LEU A CA 1
ATOM 2415 C C . LEU A 1 314 ? -11.716 -4.388 -10.441 1.00 91.19 314 LEU A C 1
ATOM 2417 O O . LEU A 1 314 ? -11.768 -3.529 -9.563 1.00 91.19 314 LEU A O 1
ATOM 2421 N N . VAL A 1 315 ? -12.763 -5.138 -10.787 1.00 91.00 315 VAL A N 1
ATOM 2422 C CA . VAL A 1 315 ? -14.057 -5.116 -10.088 1.00 91.00 315 VAL A CA 1
ATOM 2423 C C . VAL A 1 315 ? -13.905 -5.750 -8.706 1.00 91.00 315 VAL A C 1
ATOM 2425 O O . VAL A 1 315 ? -14.403 -5.216 -7.720 1.00 91.00 315 VAL A O 1
ATOM 2428 N N . GLY A 1 316 ? -13.149 -6.841 -8.612 1.00 88.25 316 GLY A N 1
ATOM 2429 C CA . GLY A 1 316 ? -12.896 -7.540 -7.363 1.00 88.25 316 GLY A CA 1
ATOM 2430 C C . GLY A 1 316 ? -14.001 -8.534 -6.968 1.00 88.25 316 GLY A C 1
ATOM 2431 O O . GLY A 1 316 ? -14.890 -8.849 -7.775 1.00 88.25 316 GLY A O 1
ATOM 2432 N N . PRO A 1 317 ? -13.922 -9.060 -5.732 1.00 90.00 317 PRO A N 1
ATOM 2433 C CA . PRO A 1 317 ? -12.967 -8.666 -4.689 1.00 90.00 317 PRO A CA 1
ATOM 2434 C C . PRO A 1 317 ? -11.541 -9.171 -4.957 1.00 90.00 317 PRO A C 1
ATOM 2436 O O . PRO A 1 317 ? -11.341 -10.175 -5.636 1.00 90.00 317 PRO A O 1
ATOM 2439 N N . GLY A 1 318 ? -10.525 -8.494 -4.415 1.00 88.94 318 GLY A N 1
ATOM 2440 C CA . GLY A 1 318 ? -9.151 -9.004 -4.446 1.00 88.94 318 GLY A CA 1
ATOM 2441 C C . GLY A 1 318 ? -8.081 -7.922 -4.401 1.00 88.94 318 GLY A C 1
ATOM 2442 O O . GLY A 1 318 ? -8.348 -6.740 -4.582 1.00 88.94 318 GLY A O 1
ATOM 2443 N N . TYR A 1 319 ? -6.821 -8.328 -4.230 1.00 86.81 319 TYR A N 1
ATOM 2444 C CA . TYR A 1 319 ? -5.698 -7.385 -4.200 1.00 86.81 319 TYR A CA 1
ATOM 2445 C C . TYR A 1 319 ? -5.526 -6.613 -5.510 1.00 86.81 319 TYR A C 1
ATOM 2447 O O . TYR A 1 319 ? -4.832 -5.605 -5.483 1.00 86.81 319 TYR A O 1
ATOM 2455 N N . ARG A 1 320 ? -6.128 -7.089 -6.617 1.00 88.75 320 ARG A N 1
ATOM 2456 C CA . ARG A 1 320 ? -6.176 -6.449 -7.942 1.00 88.75 320 ARG A CA 1
ATOM 2457 C C . ARG A 1 320 ? -7.394 -5.533 -8.171 1.00 88.75 320 ARG A C 1
ATOM 2459 O O . ARG A 1 320 ? -7.458 -4.891 -9.221 1.00 88.75 320 ARG A O 1
ATOM 2466 N N . SER A 1 321 ? -8.269 -5.409 -7.171 1.00 92.06 321 SER A N 1
ATOM 2467 C CA . SER A 1 321 ? -9.457 -4.552 -7.198 1.00 92.06 321 SER A CA 1
ATOM 2468 C C . SER A 1 321 ? -9.094 -3.070 -7.192 1.00 92.06 321 SER A C 1
ATOM 2470 O O . SER A 1 321 ? -8.083 -2.658 -6.613 1.00 92.06 321 SER A O 1
ATOM 2472 N N . ALA A 1 322 ? -9.966 -2.245 -7.771 1.00 90.31 322 ALA A N 1
ATOM 2473 C CA . ALA A 1 322 ? -9.907 -0.793 -7.654 1.00 90.31 322 ALA A CA 1
ATOM 2474 C C . ALA A 1 322 ? -9.954 -0.319 -6.189 1.00 90.31 322 ALA A C 1
ATOM 2476 O O . ALA A 1 322 ? -9.367 0.720 -5.886 1.00 90.31 322 ALA A O 1
ATOM 2477 N N . TYR A 1 323 ? -10.595 -1.091 -5.301 1.00 92.50 323 TYR A N 1
ATOM 2478 C CA . TYR A 1 323 ? -10.626 -0.856 -3.852 1.00 92.50 323 TYR A CA 1
ATOM 2479 C C . TYR A 1 323 ? -9.630 -1.710 -3.050 1.00 92.50 323 TYR A C 1
ATOM 2481 O O . TYR A 1 323 ? -9.561 -1.598 -1.828 1.00 92.50 323 TYR A O 1
ATOM 2489 N N . GLY A 1 324 ? -8.830 -2.552 -3.708 1.00 93.06 324 GLY A N 1
ATOM 2490 C CA . GLY A 1 324 ? -7.941 -3.481 -3.018 1.00 93.06 324 GLY A CA 1
ATOM 2491 C C . GLY A 1 324 ? -8.711 -4.453 -2.114 1.00 93.06 324 GLY A C 1
ATOM 2492 O O . GLY A 1 324 ? -9.778 -4.947 -2.473 1.00 93.06 324 GLY A O 1
ATOM 2493 N N . LEU A 1 325 ? -8.150 -4.757 -0.941 1.00 93.50 325 LEU A N 1
ATOM 2494 C CA . LEU A 1 325 ? -8.700 -5.755 -0.010 1.00 93.50 325 LEU A CA 1
ATOM 2495 C C . LEU A 1 325 ? -9.524 -5.164 1.142 1.00 93.50 325 LEU A C 1
ATOM 2497 O O . LEU A 1 325 ? -10.132 -5.923 1.895 1.00 93.50 325 LEU A O 1
ATOM 2501 N N . MET A 1 326 ? -9.568 -3.840 1.274 1.00 95.31 326 MET A N 1
ATOM 2502 C CA . MET A 1 326 ? -10.380 -3.153 2.277 1.00 95.31 326 MET A CA 1
ATOM 2503 C C . MET A 1 326 ? -10.799 -1.771 1.779 1.00 95.31 326 MET A C 1
ATOM 2505 O O . MET A 1 326 ? -10.038 -1.114 1.064 1.00 95.31 326 MET A O 1
ATOM 2509 N N . MET A 1 327 ? -11.969 -1.302 2.211 1.00 96.56 327 MET A N 1
ATOM 2510 C CA . MET A 1 327 ? -12.367 0.106 2.120 1.00 96.56 327 MET A CA 1
ATOM 2511 C C . MET A 1 327 ? -12.952 0.597 3.450 1.00 96.56 327 MET A C 1
ATOM 2513 O O . MET A 1 327 ? -13.678 -0.130 4.120 1.00 96.56 327 MET A O 1
ATOM 2517 N N . LEU A 1 328 ? -12.628 1.831 3.823 1.00 98.12 328 LEU A N 1
ATOM 2518 C CA . LEU A 1 328 ? -13.251 2.580 4.908 1.00 98.12 328 LEU A CA 1
ATOM 2519 C C . LEU A 1 328 ? -14.146 3.640 4.279 1.00 98.12 328 LEU A C 1
ATOM 2521 O O . LEU A 1 328 ? -13.684 4.454 3.470 1.00 98.12 328 LEU A O 1
ATOM 2525 N N . VAL A 1 329 ? -15.426 3.605 4.627 1.00 97.06 329 VAL A N 1
ATOM 2526 C CA . VAL A 1 329 ? -16.429 4.550 4.134 1.00 97.06 329 VAL A CA 1
ATOM 2527 C C . VAL A 1 329 ? -16.311 5.854 4.916 1.00 97.06 329 VAL A C 1
ATOM 2529 O O . VAL A 1 329 ? -16.289 5.837 6.145 1.00 97.06 329 VAL A O 1
ATOM 2532 N N . HIS A 1 330 ? -16.219 6.983 4.211 1.00 96.50 330 HIS A N 1
ATOM 2533 C CA . HIS A 1 330 ? -16.288 8.306 4.828 1.00 96.50 330 HIS A CA 1
ATOM 2534 C C . HIS A 1 330 ? -17.747 8.730 4.910 1.00 96.50 330 HIS A C 1
ATOM 2536 O O . HIS A 1 330 ? -18.333 9.117 3.900 1.00 96.50 330 HIS A O 1
ATOM 2542 N N . HIS A 1 331 ? -18.315 8.642 6.109 1.00 97.25 331 HIS A N 1
ATOM 2543 C CA . HIS A 1 331 ? -19.674 9.098 6.379 1.00 97.25 331 HIS A CA 1
ATOM 2544 C C . HIS A 1 331 ? -19.669 10.541 6.862 1.00 97.25 331 HIS A C 1
ATOM 2546 O O . HIS A 1 331 ? -18.901 10.888 7.760 1.00 97.25 331 HIS A O 1
ATOM 2552 N N . GLU A 1 332 ? -20.537 11.372 6.303 1.00 95.94 332 GLU A N 1
ATOM 2553 C CA . GLU A 1 332 ? -20.926 12.630 6.933 1.00 95.94 332 GLU A CA 1
ATOM 2554 C C . GLU A 1 332 ? -21.991 12.341 7.994 1.00 95.94 332 GLU A C 1
ATOM 2556 O O . GLU A 1 332 ? -22.947 11.608 7.739 1.00 95.94 332 GLU A O 1
ATOM 2561 N N . GLN A 1 333 ? -21.815 12.901 9.190 1.00 93.50 333 GLN A N 1
ATOM 2562 C CA . GLN A 1 333 ? -22.804 12.802 10.258 1.00 93.50 333 GLN A CA 1
ATOM 2563 C C . GLN A 1 333 ? -23.726 14.015 10.191 1.00 93.50 333 GLN A C 1
ATOM 2565 O O . GLN A 1 333 ? -23.279 15.135 10.432 1.00 93.50 333 GLN A O 1
ATOM 2570 N N . VAL A 1 334 ? -25.001 13.786 9.888 1.00 92.94 334 VAL A N 1
ATOM 2571 C CA . VAL A 1 334 ? -26.029 14.830 9.900 1.00 92.94 334 VAL A CA 1
ATOM 2572 C C . VAL A 1 334 ? -26.991 14.552 11.040 1.00 92.94 334 VAL A C 1
ATOM 2574 O O . VAL A 1 334 ? -27.688 13.538 11.050 1.00 92.94 334 VAL A O 1
ATOM 2577 N N . ASP A 1 335 ? -26.998 15.457 12.011 1.00 89.44 335 ASP A N 1
ATOM 2578 C CA . ASP A 1 335 ? -27.938 15.431 13.122 1.00 89.44 335 ASP A CA 1
ATOM 2579 C C . ASP A 1 335 ? -29.314 15.917 12.642 1.00 89.44 335 ASP A C 1
ATOM 2581 O O . ASP A 1 335 ? -29.441 16.996 12.054 1.00 89.44 335 ASP A O 1
ATOM 2585 N N . HIS A 1 336 ? -30.338 15.096 12.861 1.00 86.94 336 HIS A N 1
ATOM 2586 C CA . HIS A 1 336 ? -31.733 15.436 12.625 1.00 86.94 336 HIS A CA 1
ATOM 2587 C C . HIS A 1 336 ? -32.561 15.217 13.900 1.00 86.94 336 HIS A C 1
ATOM 2589 O O . HIS A 1 336 ? -33.532 14.460 13.914 1.00 86.94 336 HIS A O 1
ATOM 2595 N N . GLY A 1 337 ? -32.154 15.872 14.991 1.00 85.94 337 GLY A N 1
ATOM 2596 C CA . GLY A 1 337 ? -32.852 15.833 16.273 1.00 85.94 337 GLY A CA 1
ATOM 2597 C C . GLY A 1 337 ? -32.569 14.530 17.014 1.00 85.94 337 GLY A C 1
ATOM 2598 O O . GLY A 1 337 ? -31.519 14.374 17.625 1.00 85.94 337 GLY A O 1
ATOM 2599 N N . ASP A 1 338 ? -33.501 13.579 16.955 1.00 86.50 338 ASP A N 1
ATOM 2600 C CA . ASP A 1 338 ? -33.397 12.319 17.707 1.00 86.50 338 ASP A CA 1
ATOM 2601 C C . ASP A 1 338 ? -32.499 11.271 17.017 1.00 86.50 338 ASP A C 1
ATOM 2603 O O . ASP A 1 338 ? -32.206 10.212 17.584 1.00 86.50 338 ASP A O 1
ATOM 2607 N N . HIS A 1 339 ? -32.052 11.537 15.782 1.00 87.25 339 HIS A N 1
ATOM 2608 C CA . HIS A 1 339 ? -31.278 10.597 14.974 1.00 87.25 339 HIS A CA 1
ATOM 2609 C C . HIS A 1 339 ? -30.088 11.256 14.271 1.00 87.25 339 HIS A C 1
ATOM 2611 O O . HIS A 1 339 ? -30.204 12.317 13.662 1.00 87.25 339 HIS A O 1
ATOM 2617 N N . VAL A 1 340 ? -28.946 10.560 14.282 1.00 89.56 340 VAL A N 1
ATOM 2618 C CA . VAL A 1 340 ? -27.774 10.907 13.470 1.00 89.56 340 VAL A CA 1
ATOM 2619 C C . VAL A 1 340 ? -27.792 10.065 12.199 1.00 89.56 340 VAL A C 1
ATOM 2621 O O . VAL A 1 340 ? -27.615 8.844 12.242 1.00 89.56 340 VAL A O 1
ATOM 2624 N N . HIS A 1 341 ? -27.982 10.719 11.059 1.00 92.31 341 HIS A N 1
ATOM 2625 C CA . HIS A 1 341 ? -27.890 10.095 9.747 1.00 92.31 341 HIS A CA 1
ATOM 2626 C C . HIS A 1 341 ? -26.430 10.025 9.297 1.00 92.31 341 HIS A C 1
ATOM 2628 O O . HIS A 1 341 ? -25.683 10.994 9.421 1.00 92.31 341 HIS A O 1
ATOM 2634 N N . MET A 1 342 ? -26.034 8.875 8.750 1.00 94.50 342 MET A N 1
ATOM 2635 C CA . MET A 1 342 ? -24.729 8.695 8.114 1.00 94.50 342 MET A CA 1
ATOM 2636 C C . MET A 1 342 ? -24.909 8.802 6.603 1.00 94.50 342 MET A C 1
ATOM 2638 O O . MET A 1 342 ? -25.519 7.920 5.993 1.00 94.50 342 MET A O 1
ATOM 2642 N N . ILE A 1 343 ? -24.425 9.893 6.015 1.00 94.38 343 ILE A N 1
ATOM 2643 C CA . ILE A 1 343 ? -24.526 10.152 4.579 1.00 94.38 343 ILE A CA 1
ATOM 2644 C C . ILE A 1 343 ? -23.247 9.694 3.889 1.00 94.38 343 ILE A C 1
ATOM 2646 O O . ILE A 1 343 ? -22.137 10.086 4.250 1.00 94.38 343 ILE A O 1
ATOM 2650 N N . ASP A 1 344 ? -23.429 8.875 2.860 1.00 93.00 344 ASP A N 1
ATOM 2651 C CA . ASP A 1 344 ? -22.360 8.327 2.049 1.00 93.00 344 ASP A CA 1
ATOM 2652 C C . ASP A 1 344 ? -22.227 9.093 0.714 1.00 93.00 344 ASP A C 1
ATOM 2654 O O . ASP A 1 344 ? -23.036 8.927 -0.198 1.00 93.00 344 ASP A O 1
ATOM 2658 N N . HIS A 1 345 ? -21.139 9.859 0.568 1.00 88.88 345 HIS A N 1
ATOM 2659 C CA . HIS A 1 345 ? -20.807 10.634 -0.644 1.00 88.88 345 HIS A CA 1
ATOM 2660 C C . HIS A 1 345 ? -19.942 9.885 -1.675 1.00 88.88 345 HIS A C 1
ATOM 2662 O O . HIS A 1 345 ? -19.423 10.470 -2.624 1.00 88.88 345 HIS A O 1
ATOM 2668 N N . GLY A 1 346 ? -19.712 8.583 -1.495 1.00 88.19 346 GLY A N 1
ATOM 2669 C CA . GLY A 1 346 ? -18.858 7.785 -2.386 1.00 88.19 346 GLY A CA 1
ATOM 2670 C C . GLY A 1 346 ? -17.344 7.915 -2.142 1.00 88.19 346 GLY A C 1
ATOM 2671 O O . GLY A 1 346 ? -16.564 7.299 -2.869 1.00 88.19 346 GLY A O 1
ATOM 2672 N N . ILE A 1 347 ? -16.908 8.660 -1.117 1.00 89.56 347 ILE A N 1
ATOM 2673 C CA . ILE A 1 347 ? -15.489 8.900 -0.781 1.00 89.56 347 ILE A CA 1
ATOM 2674 C C . ILE A 1 347 ? -14.965 7.899 0.247 1.00 89.56 347 ILE A C 1
ATOM 2676 O O . ILE A 1 347 ? -15.622 7.637 1.258 1.00 89.56 347 ILE A O 1
ATOM 2680 N N . ARG A 1 348 ? -13.815 7.270 -0.048 1.00 93.94 348 ARG A N 1
ATOM 2681 C CA . ARG A 1 348 ? -13.261 6.097 0.668 1.00 93.94 348 ARG A CA 1
ATOM 2682 C C . ARG A 1 348 ? -11.793 6.298 0.989 1.00 93.94 348 ARG A C 1
ATOM 2684 O O . ARG A 1 348 ? -11.071 6.843 0.159 1.00 93.94 348 ARG A O 1
ATOM 2691 N N . THR A 1 349 ? -11.341 5.725 2.102 1.00 96.50 349 THR A N 1
ATOM 2692 C CA . THR A 1 349 ? -9.933 5.335 2.269 1.00 96.50 349 THR A CA 1
ATOM 2693 C C . THR A 1 349 ? -9.800 3.864 1.904 1.00 96.50 349 THR A C 1
ATOM 2695 O O . THR A 1 349 ? -10.505 3.037 2.476 1.00 96.50 349 THR A O 1
ATOM 2698 N N . HIS A 1 350 ? -8.954 3.511 0.937 1.00 96.25 350 HIS A N 1
ATOM 2699 C CA . HIS A 1 350 ? -8.890 2.132 0.441 1.00 96.25 350 HIS A CA 1
ATOM 2700 C C . HIS A 1 350 ? -7.528 1.749 -0.141 1.00 96.25 350 HIS A C 1
ATOM 2702 O O . HIS A 1 350 ? -6.725 2.608 -0.500 1.00 96.25 350 HIS A O 1
ATOM 2708 N N . GLY A 1 351 ? -7.276 0.446 -0.269 1.00 93.44 351 GLY A N 1
ATOM 2709 C CA . GLY A 1 351 ? -6.102 -0.056 -0.986 1.00 93.44 351 GLY A CA 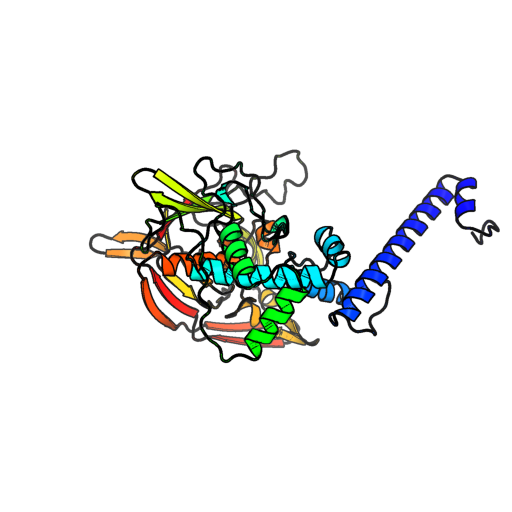1
ATOM 2710 C C . GLY A 1 351 ? -6.224 0.165 -2.498 1.00 93.44 351 GLY A C 1
ATOM 2711 O O . GLY A 1 351 ? -7.325 0.215 -3.038 1.00 93.44 351 GLY A O 1
ATOM 2712 N N . SER A 1 352 ? -5.114 0.310 -3.215 1.00 89.31 352 SER A N 1
ATOM 2713 C CA . SER A 1 352 ? -5.124 0.470 -4.675 1.00 89.31 352 SER A CA 1
ATOM 2714 C C . SER A 1 352 ? -4.094 -0.423 -5.336 1.00 89.31 352 SER A C 1
ATOM 2716 O O . SER A 1 352 ? -3.007 -0.629 -4.819 1.00 89.31 352 SER A O 1
ATOM 2718 N N . VAL A 1 353 ? -4.396 -0.889 -6.540 1.00 83.56 353 VAL A N 1
ATOM 2719 C CA . VAL A 1 353 ? -3.437 -1.612 -7.397 1.00 83.56 353 VAL A CA 1
ATOM 2720 C C . VAL A 1 353 ? -2.600 -0.700 -8.251 1.00 83.56 353 VAL A C 1
ATOM 2722 O O . VAL A 1 353 ? -1.526 -1.068 -8.719 1.00 83.56 353 VAL A O 1
ATOM 2725 N N . SER A 1 354 ? -3.112 0.505 -8.466 1.00 84.56 354 SER A N 1
ATOM 2726 C CA . SER A 1 354 ? -2.409 1.542 -9.181 1.00 84.56 354 SER A CA 1
ATOM 2727 C C . SER A 1 354 ? -1.544 2.285 -8.175 1.00 84.56 354 SER A C 1
ATOM 2729 O O . SER A 1 354 ? -1.896 3.364 -7.709 1.00 84.56 354 SER A O 1
ATOM 2731 N N . TYR A 1 355 ? -0.419 1.680 -7.790 1.00 87.94 355 TYR A N 1
ATOM 2732 C CA . TYR A 1 355 ? 0.552 2.319 -6.894 1.00 87.94 355 TYR A CA 1
ATOM 2733 C C . TYR A 1 355 ? 1.109 3.607 -7.518 1.00 87.94 355 TYR A C 1
ATOM 2735 O O . TYR A 1 355 ? 1.304 4.598 -6.823 1.00 87.94 355 TYR A O 1
ATOM 2743 N N . ARG A 1 356 ? 1.231 3.653 -8.853 1.00 84.19 356 ARG A N 1
ATOM 2744 C CA . ARG A 1 356 ? 1.586 4.876 -9.588 1.00 84.19 356 ARG A CA 1
ATOM 2745 C C . ARG A 1 356 ? 0.601 6.023 -9.347 1.00 84.19 356 ARG A C 1
ATOM 2747 O O . ARG A 1 356 ? 1.038 7.164 -9.316 1.00 84.19 356 ARG A O 1
ATOM 2754 N N . SER A 1 357 ? -0.694 5.752 -9.135 1.00 81.06 357 SER A N 1
ATOM 2755 C CA . SER A 1 357 ? -1.648 6.828 -8.821 1.00 81.06 357 SER A CA 1
ATOM 2756 C C . SER A 1 357 ? -1.403 7.435 -7.440 1.00 81.06 357 SER A C 1
ATOM 2758 O O . SER A 1 357 ? -1.674 8.608 -7.238 1.00 81.06 357 SER A O 1
ATOM 2760 N N . ILE A 1 358 ? -0.880 6.650 -6.493 1.00 86.00 358 ILE A N 1
ATOM 2761 C CA . ILE A 1 358 ? -0.476 7.140 -5.166 1.00 86.00 358 ILE A CA 1
ATOM 2762 C C . ILE A 1 358 ? 0.770 8.014 -5.306 1.00 86.00 358 ILE A C 1
ATOM 2764 O O . ILE A 1 358 ? 0.833 9.098 -4.737 1.00 86.00 358 ILE A O 1
ATOM 2768 N N . LEU A 1 359 ? 1.721 7.592 -6.145 1.00 82.81 359 LEU A N 1
ATOM 2769 C CA . LEU A 1 359 ? 2.883 8.414 -6.472 1.00 82.81 359 LEU A CA 1
ATOM 2770 C C . LEU A 1 359 ? 2.505 9.703 -7.208 1.00 82.81 359 LEU A C 1
ATOM 2772 O O . LEU A 1 359 ? 3.162 10.713 -6.996 1.00 82.81 359 LEU A O 1
ATOM 2776 N N . SER A 1 360 ? 1.484 9.706 -8.067 1.00 77.12 360 SER A N 1
ATOM 2777 C CA . SER A 1 360 ? 1.046 10.937 -8.739 1.00 77.12 360 SER A CA 1
ATOM 2778 C C . SER A 1 360 ? 0.168 11.823 -7.850 1.00 77.12 360 SER A C 1
ATOM 2780 O O . SER A 1 360 ? 0.180 13.034 -8.026 1.00 77.12 360 SER A O 1
ATOM 2782 N N . GLY A 1 361 ? -0.544 11.242 -6.878 1.00 75.69 361 GLY A N 1
ATOM 2783 C CA . GLY A 1 361 ? -1.465 11.939 -5.973 1.00 75.69 361 GLY A CA 1
ATOM 2784 C C . GLY A 1 361 ? -2.919 11.999 -6.463 1.00 75.69 361 GLY A C 1
ATOM 2785 O O . GLY A 1 361 ? -3.782 12.482 -5.733 1.00 75.69 361 GLY A O 1
ATOM 2786 N N . ASP A 1 362 ? -3.227 11.444 -7.640 1.00 76.62 362 ASP A N 1
ATOM 2787 C CA . ASP A 1 362 ? -4.526 11.627 -8.302 1.00 76.62 362 ASP A CA 1
ATOM 2788 C C . ASP A 1 362 ? -5.396 10.369 -8.318 1.00 76.62 362 ASP A C 1
ATOM 2790 O O . ASP A 1 362 ? -4.967 9.256 -8.632 1.00 76.62 362 ASP A O 1
ATOM 2794 N N . SER A 1 363 ? -6.697 10.556 -8.125 1.00 78.44 363 SER A N 1
ATOM 2795 C CA . SER A 1 363 ? -7.703 9.496 -8.128 1.00 78.44 363 SER A CA 1
ATOM 2796 C C . SER A 1 363 ? -9.071 9.996 -8.616 1.00 78.44 363 SER A C 1
ATOM 2798 O O . SER A 1 363 ? -9.186 11.061 -9.210 1.00 78.44 363 SER A O 1
ATOM 2800 N N . HIS A 1 364 ? -10.114 9.190 -8.408 1.00 76.88 364 HIS A N 1
ATOM 2801 C CA . HIS A 1 364 ? -11.511 9.567 -8.642 1.00 76.88 364 HIS A CA 1
ATOM 2802 C C . HIS A 1 364 ? -12.155 10.153 -7.366 1.00 76.88 364 HIS A C 1
ATOM 2804 O O . HIS A 1 364 ? -13.283 9.804 -7.042 1.00 76.88 364 HIS A O 1
ATOM 2810 N N . GLY A 1 365 ? -11.415 10.963 -6.602 1.00 75.94 365 GLY A N 1
ATOM 2811 C CA . GLY A 1 365 ? -11.885 11.576 -5.350 1.00 75.94 365 GLY A CA 1
ATOM 2812 C C . GLY A 1 365 ? -11.597 10.772 -4.074 1.00 75.94 365 GLY A C 1
ATOM 2813 O O . GLY A 1 365 ? -11.745 11.304 -2.981 1.00 75.94 365 GLY A O 1
ATOM 2814 N N . CYS A 1 366 ? -11.149 9.519 -4.181 1.00 89.69 366 CYS A N 1
ATOM 2815 C CA . CYS A 1 366 ? -10.866 8.655 -3.029 1.00 89.69 366 CYS A CA 1
ATOM 2816 C C . CYS A 1 366 ? -9.431 8.802 -2.492 1.00 89.69 366 CYS A C 1
ATOM 2818 O O . CYS A 1 366 ? -8.511 9.213 -3.195 1.00 89.69 366 CYS A O 1
ATOM 2820 N N . HIS A 1 367 ? -9.224 8.347 -1.262 1.00 91.75 367 HIS A N 1
ATOM 2821 C CA . HIS A 1 367 ? -7.945 8.342 -0.562 1.00 91.75 367 HIS A CA 1
ATOM 2822 C C . HIS A 1 367 ? -7.303 6.959 -0.664 1.00 91.75 367 HIS A C 1
ATOM 2824 O O . HIS A 1 367 ? -7.583 6.038 0.107 1.00 91.75 367 HIS A O 1
ATOM 2830 N N . ARG A 1 368 ? -6.470 6.777 -1.687 1.00 93.00 368 ARG A N 1
ATOM 2831 C CA . ARG A 1 368 ? -5.815 5.498 -1.963 1.00 93.00 368 ARG A CA 1
ATOM 2832 C C . ARG A 1 368 ? -4.581 5.344 -1.097 1.00 93.00 368 ARG A C 1
ATOM 2834 O O . ARG A 1 368 ? -3.792 6.272 -0.988 1.00 93.00 368 ARG A O 1
ATOM 2841 N N . LEU A 1 369 ? -4.401 4.159 -0.543 1.00 94.00 369 LEU A N 1
ATOM 2842 C CA . LEU A 1 369 ? -3.200 3.728 0.158 1.00 94.00 369 LEU A CA 1
ATOM 2843 C C . LEU A 1 369 ? -2.580 2.550 -0.587 1.00 94.00 369 LEU A C 1
ATOM 2845 O O . LEU A 1 369 ? -3.243 1.862 -1.378 1.00 94.00 369 LEU A O 1
ATOM 2849 N N . TYR A 1 370 ? -1.308 2.271 -0.310 1.00 92.62 370 TYR A N 1
ATOM 2850 C CA . TYR A 1 370 ? -0.735 0.999 -0.724 1.00 92.62 370 TYR A CA 1
ATOM 2851 C C . TYR A 1 370 ? -1.516 -0.136 -0.048 1.00 92.62 370 TYR A C 1
ATOM 2853 O O . TYR A 1 370 ? -1.912 -0.024 1.111 1.00 92.62 370 TYR A O 1
ATOM 2861 N N . ASN A 1 371 ? -1.748 -1.248 -0.753 1.00 92.25 371 ASN A N 1
ATOM 2862 C CA . ASN A 1 371 ? -2.625 -2.318 -0.255 1.00 92.25 371 ASN A CA 1
ATOM 2863 C C . ASN A 1 371 ? -2.205 -2.843 1.128 1.00 92.25 371 ASN A C 1
ATOM 2865 O O . ASN A 1 371 ? -3.059 -3.141 1.955 1.00 92.25 371 ASN A O 1
ATOM 2869 N N . HIS A 1 372 ? -0.900 -2.937 1.387 1.00 91.69 372 HIS A N 1
ATOM 2870 C CA . HIS A 1 372 ? -0.377 -3.394 2.674 1.00 91.69 372 HIS A CA 1
ATOM 2871 C C . HIS A 1 372 ? -0.629 -2.389 3.809 1.00 91.69 372 HIS A C 1
ATOM 2873 O O . HIS A 1 372 ? -0.987 -2.806 4.902 1.00 91.69 372 HIS A O 1
ATOM 2879 N N . GLN A 1 373 ? -0.522 -1.082 3.544 1.00 94.56 373 GLN A N 1
ATOM 2880 C CA . GLN A 1 373 ? -0.857 -0.026 4.508 1.00 94.56 373 GLN A CA 1
ATOM 2881 C C . GLN A 1 373 ? -2.355 0.000 4.811 1.00 94.56 373 GLN A C 1
ATOM 2883 O O . GLN A 1 373 ? -2.746 0.082 5.969 1.00 94.56 373 GLN A O 1
ATOM 2888 N N . ALA A 1 374 ? -3.198 -0.138 3.782 1.00 95.62 374 ALA A N 1
ATOM 2889 C CA . ALA A 1 374 ? -4.644 -0.237 3.954 1.00 95.62 374 ALA A CA 1
ATOM 2890 C C . ALA A 1 374 ? -5.009 -1.434 4.851 1.00 95.62 374 ALA A C 1
ATOM 2892 O O . ALA A 1 374 ? -5.699 -1.281 5.854 1.00 95.62 374 ALA A O 1
ATOM 2893 N N . LEU A 1 375 ? -4.477 -2.621 4.544 1.00 94.81 375 LEU A N 1
ATOM 2894 C CA . LEU A 1 375 ? -4.681 -3.812 5.371 1.00 94.81 375 LEU A CA 1
ATOM 2895 C C . LEU A 1 375 ? -4.170 -3.636 6.802 1.00 94.81 375 LEU A C 1
ATOM 2897 O O . LEU A 1 375 ? -4.843 -4.066 7.735 1.00 94.81 375 LEU A O 1
ATOM 2901 N N . LEU A 1 376 ? -3.006 -3.007 6.978 1.00 95.88 376 LEU A N 1
ATOM 2902 C CA . LEU A 1 376 ? -2.453 -2.742 8.301 1.00 95.88 376 LEU A CA 1
ATOM 2903 C C . LEU A 1 376 ? -3.350 -1.794 9.104 1.00 95.88 376 LEU A C 1
ATOM 2905 O O . LEU A 1 376 ? -3.633 -2.075 10.262 1.00 95.88 376 LEU A O 1
ATOM 2909 N N . LEU A 1 377 ? -3.859 -0.729 8.479 1.00 97.94 377 LEU A N 1
ATOM 2910 C CA . LEU A 1 377 ? -4.831 0.174 9.095 1.00 97.94 377 LEU A CA 1
ATOM 2911 C C . LEU A 1 377 ? -6.106 -0.566 9.496 1.00 97.94 377 LEU A C 1
ATOM 2913 O O . LEU A 1 377 ? -6.555 -0.418 10.625 1.00 97.94 377 LEU A O 1
ATOM 2917 N N . ALA A 1 378 ? -6.672 -1.379 8.604 1.00 97.38 378 ALA A N 1
ATOM 2918 C CA . ALA A 1 378 ? -7.869 -2.158 8.904 1.00 97.38 378 ALA A CA 1
ATOM 2919 C C . ALA A 1 378 ? -7.658 -3.092 10.107 1.00 97.38 378 ALA A C 1
ATOM 2921 O O . ALA A 1 378 ? -8.456 -3.075 11.042 1.00 97.38 378 ALA A O 1
ATOM 2922 N N . ALA A 1 379 ? -6.568 -3.864 10.108 1.00 96.75 379 ALA A N 1
ATOM 2923 C CA . ALA A 1 379 ? -6.234 -4.768 11.206 1.00 96.75 379 ALA A CA 1
ATOM 2924 C C . ALA A 1 379 ? -5.999 -4.010 12.523 1.00 96.75 379 ALA A C 1
ATOM 2926 O O . ALA A 1 379 ? -6.515 -4.409 13.566 1.00 96.75 379 ALA A O 1
ATOM 2927 N N . PHE A 1 380 ? -5.284 -2.883 12.469 1.00 98.06 380 PHE A N 1
ATOM 2928 C CA . PHE A 1 380 ? -5.047 -2.017 13.621 1.00 98.06 380 PHE A CA 1
ATOM 2929 C C . PHE A 1 380 ? -6.360 -1.471 14.198 1.00 98.06 380 PHE A C 1
ATOM 2931 O O . PHE A 1 380 ? -6.600 -1.574 15.399 1.00 98.06 380 PHE A O 1
ATOM 2938 N N . LEU A 1 381 ? -7.258 -0.956 13.352 1.00 98.06 381 LEU A N 1
ATOM 2939 C CA . LEU A 1 381 ? -8.564 -0.459 13.791 1.00 98.06 381 LEU A CA 1
ATOM 2940 C C . LEU A 1 381 ? -9.392 -1.556 14.466 1.00 98.06 381 LEU A C 1
ATOM 2942 O O . LEU A 1 381 ? -9.906 -1.325 15.554 1.00 98.06 381 LEU A O 1
ATOM 2946 N N . LEU A 1 382 ? -9.476 -2.750 13.871 1.00 97.00 382 LEU A N 1
ATOM 2947 C CA . LEU A 1 382 ? -10.223 -3.874 14.449 1.00 97.00 382 LEU A CA 1
ATOM 2948 C C . LEU A 1 382 ? -9.599 -4.414 15.744 1.00 97.00 382 LEU A C 1
ATOM 2950 O O . LEU A 1 382 ? -10.280 -5.070 16.523 1.00 97.00 382 LEU A O 1
ATOM 2954 N N . ARG A 1 383 ? -8.313 -4.165 15.999 1.00 96.44 383 ARG A N 1
ATOM 2955 C CA . ARG A 1 383 ? -7.652 -4.590 17.240 1.00 96.44 383 ARG A CA 1
ATOM 2956 C C . ARG A 1 383 ? -7.783 -3.577 18.375 1.00 96.44 383 ARG A C 1
ATOM 2958 O O . ARG A 1 383 ? -7.743 -3.979 19.534 1.00 96.44 383 ARG A O 1
ATOM 2965 N N . HIS A 1 384 ? -7.914 -2.294 18.043 1.00 97.19 384 HIS A N 1
ATOM 2966 C CA . HIS A 1 384 ? -7.877 -1.184 19.003 1.00 97.19 384 HIS A CA 1
ATOM 2967 C C . HIS A 1 384 ? -9.199 -0.416 19.118 1.00 97.19 384 HIS A C 1
ATOM 2969 O O . HIS A 1 384 ? -9.255 0.652 19.735 1.00 97.19 384 HIS A O 1
ATOM 2975 N N . ARG A 1 385 ? -10.269 -0.925 18.511 1.00 95.81 385 ARG A N 1
ATOM 2976 C CA . ARG A 1 385 ? -11.607 -0.340 18.553 1.00 95.81 385 ARG A CA 1
ATOM 2977 C C . ARG A 1 385 ? -12.624 -1.453 18.708 1.00 95.81 385 ARG A C 1
ATOM 2979 O O . ARG A 1 385 ? -12.478 -2.489 18.067 1.00 95.81 385 ARG A O 1
ATOM 2986 N N . ASP A 1 386 ? -13.667 -1.218 19.494 1.00 97.06 386 ASP A N 1
ATOM 2987 C CA . ASP A 1 386 ? -14.793 -2.143 19.502 1.00 97.06 386 ASP A CA 1
ATOM 2988 C C . ASP A 1 386 ? -15.515 -2.071 18.151 1.00 97.06 386 ASP A C 1
ATOM 2990 O O . ASP A 1 386 ? -15.540 -1.031 17.479 1.00 97.06 386 ASP A O 1
ATOM 2994 N N . TYR A 1 387 ? -16.080 -3.195 17.729 1.00 97.88 387 TYR A N 1
ATOM 2995 C CA . TYR A 1 387 ? -16.804 -3.287 16.471 1.00 97.88 387 TYR A CA 1
ATOM 2996 C C . TYR A 1 387 ? -17.887 -4.358 16.526 1.00 97.88 387 TYR A C 1
ATOM 2998 O O . TYR A 1 387 ? -17.789 -5.343 17.260 1.00 97.88 387 TYR A O 1
ATOM 3006 N N . ALA A 1 388 ? -18.903 -4.187 15.687 1.00 98.19 388 ALA A N 1
ATOM 3007 C CA . ALA A 1 388 ? -19.903 -5.200 15.402 1.00 98.19 388 ALA A CA 1
ATOM 3008 C C . ALA A 1 388 ? -19.617 -5.855 14.047 1.00 98.19 388 ALA A C 1
ATOM 3010 O O . ALA A 1 388 ? -19.377 -5.186 13.040 1.00 98.19 388 ALA A O 1
ATOM 3011 N N . VAL A 1 389 ? -19.687 -7.182 14.007 1.00 98.19 389 VAL A N 1
ATOM 3012 C CA . VAL A 1 389 ? -19.665 -7.933 12.751 1.00 98.19 389 VAL A CA 1
ATOM 3013 C C . VAL A 1 389 ? -21.070 -7.913 12.161 1.00 98.19 389 VAL A C 1
ATOM 3015 O O . VAL A 1 389 ? -21.994 -8.468 12.754 1.00 98.19 389 VAL A O 1
ATOM 3018 N N . ARG A 1 390 ? -21.246 -7.257 11.010 1.00 97.81 390 ARG A N 1
ATOM 3019 C CA . ARG A 1 390 ? -22.552 -7.157 10.337 1.00 97.81 390 ARG A CA 1
ATOM 3020 C C . ARG A 1 390 ? -22.742 -8.215 9.252 1.00 97.81 390 ARG A C 1
ATOM 3022 O O . ARG A 1 390 ? -23.874 -8.602 8.992 1.00 97.81 390 ARG A O 1
ATOM 3029 N N . GLY A 1 391 ? -21.651 -8.722 8.677 1.00 96.94 391 GLY A N 1
ATOM 3030 C CA . GLY A 1 391 ? -21.697 -9.761 7.648 1.00 96.94 391 GLY A CA 1
ATOM 3031 C C . GLY A 1 391 ? -21.629 -9.215 6.218 1.00 96.94 391 GLY A C 1
ATOM 3032 O O . GLY A 1 391 ? -21.219 -8.069 6.018 1.00 96.94 391 GLY A O 1
ATOM 3033 N N . PRO A 1 392 ? -21.974 -10.032 5.208 1.00 96.69 392 PRO A N 1
ATOM 3034 C CA . PRO A 1 392 ? -21.998 -9.607 3.812 1.00 96.69 392 PRO A CA 1
ATOM 3035 C C . PRO A 1 392 ? -22.961 -8.436 3.574 1.00 96.69 392 PRO A C 1
ATOM 3037 O O . PRO A 1 392 ? -24.072 -8.415 4.100 1.00 96.69 392 PRO A O 1
ATOM 3040 N N . ILE A 1 393 ? -22.538 -7.470 2.759 1.00 96.12 393 ILE A N 1
ATOM 3041 C CA . ILE A 1 393 ? -23.397 -6.402 2.243 1.00 96.12 393 ILE A CA 1
ATOM 3042 C C . ILE A 1 393 ? -24.019 -6.904 0.941 1.00 96.12 393 ILE A C 1
ATOM 3044 O O . ILE A 1 393 ? -23.341 -6.943 -0.090 1.00 96.12 393 ILE A O 1
ATOM 3048 N N . GLU A 1 394 ? -25.294 -7.272 1.002 1.00 95.44 394 GLU A N 1
ATOM 3049 C CA . GLU A 1 394 ? -26.084 -7.680 -0.160 1.00 95.44 394 GLU A CA 1
ATOM 3050 C C . GLU A 1 394 ? -26.448 -6.445 -1.000 1.00 95.44 394 GLU A C 1
ATOM 3052 O O . GLU A 1 394 ? -27.192 -5.567 -0.560 1.00 95.44 394 GLU A O 1
ATOM 3057 N N . GLU A 1 395 ? -25.902 -6.355 -2.212 1.00 92.44 395 GLU A N 1
ATOM 3058 C CA . GLU A 1 395 ? -26.157 -5.269 -3.158 1.00 92.44 395 GLU A CA 1
ATOM 3059 C C . GLU A 1 395 ? -25.981 -5.787 -4.592 1.00 92.44 395 GLU A C 1
ATOM 3061 O O . GLU A 1 395 ? -24.892 -6.185 -5.011 1.00 92.44 395 GLU A O 1
ATOM 3066 N N . THR A 1 396 ? -27.067 -5.775 -5.369 1.00 92.81 396 THR A N 1
ATOM 3067 C CA . THR A 1 396 ? -27.048 -6.256 -6.754 1.00 92.81 396 THR A CA 1
ATOM 3068 C C . THR A 1 396 ? -26.479 -5.202 -7.699 1.00 92.81 396 THR A C 1
ATOM 3070 O O . THR A 1 396 ? -27.056 -4.135 -7.899 1.00 92.81 396 THR A O 1
ATOM 3073 N N . TYR A 1 397 ? -25.385 -5.552 -8.365 1.00 93.25 397 TYR A N 1
ATOM 3074 C CA . TYR A 1 397 ? -24.758 -4.783 -9.425 1.00 93.25 397 TYR A CA 1
ATOM 3075 C C . TYR A 1 397 ? -24.788 -5.569 -10.731 1.00 93.25 397 TYR A C 1
A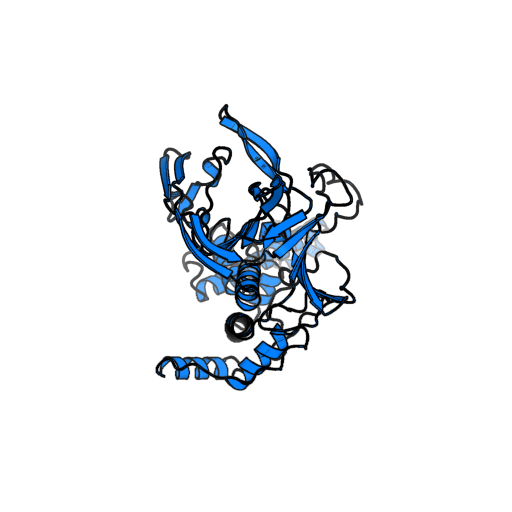TOM 3077 O O . TYR A 1 397 ? -24.229 -6.660 -10.825 1.00 93.25 397 TYR A O 1
ATOM 3085 N N . VAL A 1 398 ? -25.401 -4.992 -11.766 1.00 94.06 398 VAL A N 1
ATOM 3086 C CA . VAL A 1 398 ? -25.377 -5.535 -13.128 1.00 94.06 398 VAL A CA 1
ATOM 3087 C C . VAL A 1 398 ? -24.981 -4.437 -14.099 1.00 94.06 398 VAL A C 1
ATOM 3089 O O . VAL A 1 398 ? -25.641 -3.403 -14.191 1.00 94.06 398 VAL A O 1
ATOM 3092 N N . ARG A 1 399 ? -23.926 -4.680 -14.876 1.00 92.81 399 ARG A N 1
ATOM 3093 C CA . ARG A 1 399 ? -23.454 -3.761 -15.906 1.00 92.81 399 ARG A CA 1
ATOM 3094 C C . ARG A 1 399 ? -23.212 -4.478 -17.223 1.00 92.81 399 ARG A C 1
ATOM 3096 O O . ARG A 1 399 ? -22.465 -5.449 -17.295 1.00 92.81 399 ARG A O 1
ATOM 3103 N N . ARG A 1 400 ? -23.811 -3.952 -18.291 1.00 94.50 400 ARG A N 1
ATOM 3104 C CA . ARG A 1 400 ? -23.508 -4.348 -19.671 1.00 94.50 400 ARG A CA 1
ATOM 3105 C C . ARG A 1 400 ? -22.322 -3.523 -20.160 1.00 94.50 400 ARG A C 1
ATOM 3107 O O . ARG A 1 400 ? -22.322 -2.309 -19.982 1.00 94.50 400 ARG A O 1
ATOM 3114 N N . VAL A 1 401 ? -21.332 -4.189 -20.741 1.00 93.81 401 VAL A N 1
ATOM 3115 C CA . VAL A 1 401 ? -20.100 -3.574 -21.248 1.00 93.81 401 VAL A CA 1
ATOM 3116 C C . VAL A 1 401 ? -19.961 -3.943 -22.718 1.00 93.81 401 VAL A C 1
ATOM 3118 O O . VAL A 1 401 ? -20.084 -5.119 -23.067 1.00 93.81 401 VAL A O 1
ATOM 3121 N N . ALA A 1 402 ? -19.721 -2.963 -23.584 1.00 92.75 402 ALA A N 1
ATOM 3122 C CA . ALA A 1 402 ? -19.496 -3.180 -25.009 1.00 92.75 402 ALA A CA 1
ATOM 3123 C C . ALA A 1 402 ? -18.224 -2.465 -25.476 1.00 92.75 402 ALA A C 1
ATOM 3125 O O . ALA A 1 402 ? -17.946 -1.345 -25.064 1.00 92.75 402 ALA A O 1
ATOM 3126 N N . GLY A 1 403 ? -17.462 -3.112 -26.354 1.00 91.25 403 GLY A N 1
ATOM 3127 C CA . GLY A 1 403 ? -16.207 -2.570 -26.875 1.00 91.25 403 GLY A CA 1
ATOM 3128 C C . GLY A 1 403 ? -15.452 -3.614 -27.688 1.00 91.25 403 GLY A C 1
ATOM 3129 O O . GLY A 1 403 ? -15.689 -4.812 -27.542 1.00 91.25 403 GLY A O 1
ATOM 3130 N N . HIS A 1 404 ? -14.576 -3.176 -28.593 1.00 91.56 404 HIS A N 1
ATOM 3131 C CA . HIS A 1 404 ? -13.732 -4.065 -29.410 1.00 91.56 404 HIS A CA 1
ATOM 3132 C C . HIS A 1 404 ? -14.486 -5.222 -30.109 1.00 91.56 404 HIS A C 1
ATOM 3134 O O . HIS A 1 404 ? -13.980 -6.339 -30.205 1.00 91.56 404 HIS A O 1
ATOM 3140 N N . GLY A 1 405 ? -15.713 -4.965 -30.581 1.00 90.44 405 GLY A N 1
ATOM 3141 C CA . GLY A 1 405 ? -16.551 -5.950 -31.280 1.00 90.44 405 GLY A CA 1
ATOM 3142 C C . GLY A 1 405 ? -17.229 -6.997 -30.383 1.00 90.44 405 GLY A C 1
ATOM 3143 O O . GLY A 1 405 ? -17.907 -7.879 -30.904 1.00 90.44 405 GLY A O 1
ATOM 3144 N N . GLY A 1 406 ? -17.079 -6.906 -29.058 1.00 92.62 406 GLY A N 1
ATOM 3145 C CA . GLY A 1 406 ? -17.698 -7.810 -28.087 1.00 92.62 406 GLY A CA 1
ATOM 3146 C C . GLY A 1 406 ? -18.721 -7.131 -27.173 1.00 92.62 406 GLY A C 1
ATOM 3147 O O . GLY A 1 406 ? -18.824 -5.902 -27.101 1.00 92.62 406 GLY A O 1
ATOM 3148 N N . ARG A 1 407 ? -19.496 -7.966 -26.470 1.00 95.31 407 ARG A N 1
ATOM 3149 C CA . ARG A 1 407 ? -20.429 -7.569 -25.407 1.00 95.31 407 ARG A CA 1
ATOM 3150 C C . ARG A 1 407 ? -20.282 -8.520 -24.227 1.00 95.31 407 ARG A C 1
ATOM 3152 O O . ARG A 1 407 ? -20.243 -9.733 -24.417 1.00 95.31 407 ARG A O 1
ATOM 3159 N N . TRP A 1 408 ? -20.254 -7.964 -23.025 1.00 95.56 408 TRP A N 1
ATOM 3160 C CA . TRP A 1 408 ? -20.104 -8.698 -21.772 1.00 95.56 408 TRP A CA 1
ATOM 3161 C C . TRP A 1 408 ? -21.104 -8.190 -20.733 1.00 95.56 408 TRP A C 1
ATOM 3163 O O . TRP A 1 408 ? -21.612 -7.069 -20.829 1.00 95.56 408 TRP A O 1
ATOM 3173 N N . VAL A 1 409 ? -21.381 -9.019 -19.727 1.00 94.00 409 VAL A N 1
ATOM 3174 C CA . VAL A 1 409 ? -22.193 -8.651 -18.564 1.00 94.00 409 VAL A CA 1
ATOM 3175 C C . VAL A 1 409 ? -21.369 -8.902 -17.313 1.00 94.00 409 VAL A C 1
ATOM 3177 O O . VAL A 1 409 ? -20.899 -10.014 -17.098 1.00 94.00 409 VAL A O 1
ATOM 3180 N N . VAL A 1 410 ? -21.215 -7.865 -16.498 1.00 92.25 410 VAL A N 1
ATOM 3181 C CA . VAL A 1 410 ? -20.622 -7.943 -15.164 1.00 92.25 410 VAL A CA 1
ATOM 3182 C C . VAL A 1 410 ? -21.764 -7.987 -14.169 1.00 92.25 410 VAL A C 1
ATOM 3184 O O . VAL A 1 410 ? -22.588 -7.074 -14.157 1.00 92.25 410 VAL A O 1
ATOM 3187 N N . ALA A 1 411 ? -21.824 -9.041 -13.361 1.00 92.44 411 ALA A N 1
ATOM 3188 C CA . ALA A 1 411 ? -22.832 -9.206 -12.323 1.00 92.44 411 ALA A CA 1
ATOM 3189 C C . ALA A 1 411 ? -22.173 -9.527 -10.977 1.00 92.44 411 ALA A C 1
ATOM 3191 O O . ALA A 1 411 ? -21.218 -10.311 -10.924 1.00 92.44 411 ALA A O 1
ATOM 3192 N N . ARG A 1 412 ? -22.670 -8.893 -9.914 1.00 92.69 412 ARG A N 1
ATOM 3193 C CA . ARG A 1 412 ? -22.290 -9.104 -8.513 1.00 92.69 412 ARG A CA 1
ATOM 3194 C C . ARG A 1 412 ? -23.522 -8.915 -7.635 1.00 92.69 412 ARG A C 1
ATOM 3196 O O . ARG A 1 412 ? -24.376 -8.097 -7.949 1.00 92.69 412 ARG A O 1
ATOM 3203 N N . ASP A 1 413 ? -23.598 -9.673 -6.561 1.00 93.56 413 ASP A N 1
ATOM 3204 C CA . ASP A 1 413 ? -24.671 -9.658 -5.563 1.00 93.56 413 ASP A CA 1
ATOM 3205 C C . ASP A 1 413 ? -24.182 -9.178 -4.190 1.00 93.56 413 ASP A C 1
ATOM 3207 O O . ASP A 1 413 ? -24.991 -8.784 -3.356 1.00 93.56 413 ASP A O 1
ATOM 3211 N N . GLN A 1 414 ? -22.864 -9.139 -3.981 1.00 93.19 414 GLN A N 1
ATOM 3212 C CA . GLN A 1 414 ? -22.250 -8.706 -2.734 1.00 93.19 414 GLN A CA 1
ATOM 3213 C C . GLN A 1 414 ? -21.212 -7.607 -2.954 1.00 93.19 414 GLN A C 1
ATOM 3215 O O . GLN A 1 414 ? -20.385 -7.664 -3.871 1.00 93.19 414 GLN A O 1
ATOM 3220 N N . ARG A 1 415 ? -21.219 -6.615 -2.059 1.00 93.44 415 ARG A N 1
ATOM 3221 C CA . ARG A 1 415 ? -20.264 -5.495 -2.062 1.00 93.44 415 ARG A CA 1
ATOM 3222 C C . ARG A 1 415 ? -19.032 -5.732 -1.189 1.00 93.44 415 ARG A C 1
ATOM 3224 O O . ARG A 1 415 ? -18.042 -5.017 -1.335 1.00 93.44 415 ARG A O 1
ATOM 3231 N N . GLY A 1 416 ? -19.081 -6.724 -0.305 1.00 95.75 416 GLY A N 1
ATOM 3232 C CA . GLY A 1 416 ? -18.011 -7.091 0.625 1.00 95.75 416 GLY A CA 1
ATOM 3233 C C . GLY A 1 416 ? -18.563 -7.454 2.003 1.00 95.75 416 GLY A C 1
ATOM 3234 O O . GLY A 1 416 ? -19.773 -7.577 2.174 1.00 95.75 416 GLY A O 1
ATOM 3235 N N . TYR A 1 417 ? -17.680 -7.621 2.986 1.00 97.38 417 TYR A N 1
ATOM 3236 C CA . TYR A 1 417 ? -18.035 -8.027 4.350 1.00 97.38 417 TYR A CA 1
ATOM 3237 C C . TYR A 1 417 ? -17.844 -6.872 5.340 1.00 97.38 417 TYR A C 1
ATOM 3239 O O . TYR A 1 417 ? -16.744 -6.329 5.450 1.00 97.38 417 TYR A O 1
ATOM 3247 N N . LEU A 1 418 ? -18.906 -6.485 6.045 1.00 98.19 418 LEU A N 1
ATOM 3248 C CA . LEU A 1 418 ? -18.962 -5.287 6.879 1.00 98.19 418 LEU A CA 1
ATOM 3249 C C . LEU A 1 418 ? -18.586 -5.553 8.342 1.00 98.19 418 LEU A C 1
ATOM 3251 O O . LEU A 1 418 ? -19.192 -6.381 9.031 1.00 98.19 418 LEU A O 1
ATOM 3255 N N . TYR A 1 419 ? -17.647 -4.741 8.816 1.00 98.56 419 TYR A N 1
ATOM 3256 C CA . TYR A 1 419 ? -17.351 -4.495 10.219 1.00 98.56 419 TYR A CA 1
ATOM 3257 C C . TYR A 1 419 ? -17.729 -3.048 10.548 1.00 98.56 419 TYR A C 1
ATOM 3259 O O . TYR A 1 419 ? -17.252 -2.108 9.909 1.00 98.56 419 TYR A O 1
ATOM 3267 N N . GLU A 1 420 ? -18.592 -2.867 11.540 1.00 98.38 420 GLU A N 1
ATOM 3268 C CA . GLU A 1 420 ? -19.059 -1.556 11.986 1.00 98.38 420 GLU A CA 1
ATOM 3269 C C . GLU A 1 420 ? -18.296 -1.140 13.247 1.00 98.38 420 GLU A C 1
ATOM 3271 O O . GLU A 1 420 ? -18.450 -1.761 14.294 1.00 98.38 420 GLU A O 1
ATOM 3276 N N . LEU A 1 421 ? -17.461 -0.107 13.148 1.00 98.25 421 LEU A N 1
ATOM 3277 C CA . LEU A 1 421 ? -16.652 0.426 14.242 1.00 98.25 421 LEU A CA 1
ATOM 3278 C C . LEU A 1 421 ? -17.519 1.228 15.219 1.00 98.25 421 LEU A C 1
ATOM 3280 O O . LEU A 1 421 ? -18.216 2.170 14.828 1.00 98.25 421 LEU A O 1
ATOM 3284 N N . THR A 1 422 ? -17.420 0.900 16.505 1.00 95.12 422 THR A N 1
ATOM 3285 C CA . THR A 1 422 ? -18.206 1.508 17.584 1.00 95.12 422 THR A CA 1
ATOM 3286 C C . THR A 1 422 ? -17.295 1.907 18.752 1.00 95.12 422 THR A C 1
ATOM 3288 O O . THR A 1 422 ? -16.733 1.027 19.391 1.00 95.12 422 THR A O 1
ATOM 3291 N N . PRO A 1 423 ? -17.129 3.203 19.080 1.00 95.38 423 PRO A N 1
ATOM 3292 C CA . PRO A 1 423 ? -17.621 4.357 18.328 1.00 95.38 423 PRO A CA 1
ATOM 3293 C C . PRO A 1 423 ? -16.942 4.467 16.948 1.00 95.38 423 PRO A C 1
ATOM 3295 O O . PRO A 1 423 ? -15.884 3.877 16.736 1.00 95.38 423 PRO A O 1
ATOM 3298 N N . PRO A 1 424 ? -17.469 5.251 15.998 1.00 97.50 424 PRO A N 1
ATOM 3299 C CA . PRO A 1 424 ? -16.796 5.459 14.717 1.00 97.50 424 PRO A CA 1
ATOM 3300 C C . PRO A 1 424 ? -15.531 6.317 14.899 1.00 97.50 424 PRO A C 1
ATOM 3302 O O . PRO A 1 424 ? -15.430 7.072 15.867 1.00 97.50 424 PRO A O 1
ATOM 3305 N N . VAL A 1 425 ? -14.534 6.189 14.022 1.00 98.38 425 VAL A N 1
ATOM 3306 C CA . VAL A 1 425 ? -13.286 6.979 14.093 1.00 98.38 425 VAL A CA 1
ATOM 3307 C C . VAL A 1 425 ? -13.503 8.334 13.415 1.00 98.38 425 VAL A C 1
ATOM 3309 O O . VAL A 1 425 ? -13.852 8.343 12.236 1.00 98.38 425 VAL A O 1
ATOM 3312 N N . PRO A 1 426 ? -13.287 9.475 14.093 1.00 98.12 426 PRO A N 1
ATOM 3313 C CA . PRO A 1 426 ? -13.387 10.783 13.457 1.00 98.12 426 PRO A CA 1
ATOM 3314 C C . PRO A 1 426 ? -12.294 10.992 12.409 1.00 98.12 426 PRO A C 1
ATOM 3316 O O . PRO A 1 426 ? -11.133 10.630 12.619 1.00 98.12 426 PRO A O 1
ATOM 3319 N N . VAL A 1 427 ? -12.667 11.620 11.301 1.00 97.44 427 VAL A N 1
ATOM 3320 C CA . VAL A 1 427 ? -11.800 11.919 10.163 1.00 97.44 427 VAL A CA 1
ATOM 3321 C C . VAL A 1 427 ? -11.997 13.379 9.786 1.00 97.44 427 VAL A C 1
ATOM 3323 O O . VAL A 1 427 ? -13.118 13.819 9.558 1.00 97.44 427 VAL A O 1
ATOM 3326 N N . ASP A 1 428 ? -10.915 14.138 9.704 1.00 95.75 428 ASP A N 1
ATOM 3327 C CA . ASP A 1 428 ? -10.950 15.521 9.229 1.00 95.75 428 ASP A CA 1
ATOM 3328 C C . ASP A 1 428 ? -10.292 15.601 7.850 1.00 95.75 428 ASP A C 1
ATOM 3330 O O . ASP A 1 428 ? -9.071 15.455 7.731 1.00 95.75 428 ASP A O 1
ATOM 3334 N N . VAL A 1 429 ? -11.096 15.790 6.801 1.00 92.50 429 VAL A N 1
ATOM 3335 C CA . VAL A 1 429 ? -10.587 15.987 5.439 1.00 92.50 429 VAL A CA 1
ATOM 3336 C C . VAL A 1 429 ? -10.406 17.483 5.205 1.00 92.50 429 VAL A C 1
ATOM 3338 O O . VAL A 1 429 ? -11.367 18.228 5.004 1.00 92.50 429 VAL A O 1
ATOM 3341 N N . ARG A 1 430 ? -9.156 17.941 5.243 1.00 89.06 430 ARG A N 1
ATOM 3342 C CA . ARG A 1 430 ? -8.810 19.365 5.200 1.00 89.06 430 ARG A CA 1
ATOM 3343 C C . ARG A 1 430 ? -8.625 19.839 3.774 1.00 89.06 430 ARG A C 1
ATOM 3345 O O . ARG A 1 430 ? -7.903 19.204 3.013 1.00 89.06 430 ARG A O 1
ATOM 3352 N N . ALA A 1 431 ? -9.209 20.986 3.438 1.00 77.25 431 ALA A N 1
ATOM 3353 C CA . ALA A 1 431 ? -8.992 21.626 2.146 1.00 77.25 431 ALA A CA 1
ATOM 3354 C C . ALA A 1 431 ? -7.529 22.071 1.969 1.00 77.25 431 ALA A C 1
ATOM 3356 O O . ALA A 1 431 ? -6.887 22.525 2.918 1.00 77.25 431 ALA A O 1
ATOM 3357 N N . GLY A 1 432 ? -7.017 21.970 0.740 1.00 65.31 432 GLY A N 1
ATOM 3358 C CA . GLY A 1 432 ? -5.696 22.489 0.390 1.00 65.31 432 GLY A CA 1
ATOM 3359 C C . GLY A 1 432 ? -5.662 24.015 0.301 1.00 65.31 432 GLY A C 1
ATOM 3360 O O . GLY A 1 432 ? -6.658 24.656 -0.025 1.00 65.31 432 GLY A O 1
ATOM 3361 N N . SER A 1 433 ? -4.491 24.600 0.558 1.00 50.72 433 SER A N 1
ATOM 3362 C CA . SER A 1 433 ? -4.259 26.053 0.563 1.00 50.72 433 SER A CA 1
ATOM 3363 C C . SER A 1 433 ? -4.176 26.699 -0.830 1.00 50.72 433 SER A C 1
ATOM 3365 O O . SER A 1 433 ? -4.085 27.920 -0.923 1.00 50.72 433 SER A O 1
ATOM 3367 N N . VAL A 1 434 ? -4.224 25.918 -1.916 1.00 42.66 434 VAL A N 1
ATOM 3368 C CA . VAL A 1 434 ? -4.101 26.413 -3.297 1.00 42.66 434 VAL A CA 1
ATOM 3369 C C . VAL A 1 434 ? -5.143 25.726 -4.188 1.00 42.66 434 VAL A C 1
ATOM 3371 O O . VAL A 1 434 ? -5.108 24.515 -4.343 1.00 42.66 434 VAL A O 1
ATOM 3374 N N . GLY A 1 435 ? -6.072 26.511 -4.748 1.00 42.31 435 GLY A N 1
ATOM 3375 C CA . GLY A 1 435 ? -6.911 26.191 -5.917 1.00 42.31 435 GLY A CA 1
ATOM 3376 C C . GLY A 1 435 ? -7.775 24.917 -5.882 1.00 42.31 435 GLY A C 1
ATOM 3377 O O . GLY A 1 435 ? -7.266 23.840 -6.140 1.00 42.31 435 GLY A O 1
ATOM 3378 N N . ARG A 1 436 ? -9.097 25.071 -5.671 1.00 40.25 436 ARG A N 1
ATOM 3379 C CA . ARG A 1 436 ? -10.274 24.246 -6.098 1.00 40.25 436 ARG A CA 1
ATOM 3380 C C . ARG A 1 436 ? -10.189 22.697 -6.225 1.00 40.25 436 ARG A C 1
ATOM 3382 O O . ARG A 1 436 ? -11.137 22.102 -6.731 1.00 40.25 436 ARG A O 1
ATOM 3389 N N . ALA A 1 437 ? -9.139 22.015 -5.773 1.00 45.69 437 ALA A N 1
ATOM 3390 C CA . ALA A 1 437 ? -9.031 20.548 -5.795 1.00 45.69 437 ALA A CA 1
ATOM 3391 C C . ALA A 1 437 ? -9.962 19.883 -4.768 1.00 45.69 437 ALA A C 1
ATOM 3393 O O . ALA A 1 437 ? -10.418 18.751 -4.941 1.00 45.69 437 ALA A O 1
ATOM 3394 N N . CYS A 1 438 ? -10.289 20.654 -3.735 1.00 44.03 438 CYS A N 1
ATOM 3395 C CA . CYS A 1 438 ? -11.294 20.380 -2.731 1.00 44.03 438 CYS A CA 1
ATOM 3396 C C . CYS A 1 438 ? -12.464 21.335 -2.937 1.00 44.03 438 CYS A C 1
ATOM 3398 O O . CYS A 1 438 ? -12.263 22.552 -2.963 1.00 44.03 438 CYS A O 1
ATOM 3400 N N . ALA A 1 439 ? -13.669 20.799 -3.063 1.00 47.44 439 ALA A N 1
ATOM 3401 C CA . ALA A 1 439 ? -14.898 21.577 -3.074 1.00 47.44 439 ALA A CA 1
ATOM 3402 C C . ALA A 1 439 ? -15.853 20.959 -2.052 1.00 47.44 439 ALA A C 1
ATOM 3404 O O . ALA A 1 439 ? -15.864 19.739 -1.903 1.00 47.44 439 ALA A O 1
ATOM 3405 N N . ARG A 1 440 ? -16.575 21.818 -1.327 1.00 44.34 440 ARG A N 1
ATOM 3406 C CA . ARG A 1 440 ? -17.755 21.405 -0.563 1.00 44.34 440 ARG A CA 1
ATOM 3407 C C . ARG A 1 440 ? -18.905 21.105 -1.510 1.00 44.34 440 ARG A C 1
ATOM 3409 O O . ARG A 1 440 ? -18.959 21.783 -2.565 1.00 44.34 440 ARG A O 1
#

Secondary structure (DSSP, 8-state):
-GGGT-SSGGGGGGS-HHHHHHHHHHHHHHHHHHHHHHHHHHHHHTTSS-TTSPTT---HHHHHHHHHHHHHTT----SS--HHHHHHHHS-HHHHHHHHHHHHHHHHHHHHHT----STTTT----BTTB--S-GGGS--TT----TTBPP--HHHHHHHHHHHTT-SSHHHHHHHHHHHHHS---PPP--PPPPPTT--SS--EEEEEE--PPPPTT-SSS-PPPPPPPEEEEEEEETTEEEEEEEEE--EEEEEEEE-TTS-EEEEEEPBP-EEEEEEEEEES------TTS-HHHHEEEETTEEEE-HHHHSSSTTSTTTTEEEEEEEEEE-SS-EEEEEEEEEEEEES-HHHHHHTEESS-EEEEHHHHHHHHHHHHHHS-EEEEEEEEEEEEEEEEETTEEEEEEEEEEEEEEEEEEEEEEEEEPPSSSSSB--

Radius of gyration: 25.32 Å; chains: 1; bounding box: 74×58×74 Å

Sequence (440 aa):
MRRHGLAAPEQLTGLGEGEARALEQYQQAEAVDRAIRAAQAHLVCERLLPAKTRRGVFGSETARALAVYQRRHWIVAAGELDGDTQAALLADSRELDLRLALRVLRQRVADAAGLIEDGSARGEWGTVLGRRLDPAELRFDAGYAPLADGAADLVSPTTEAAARALGWHDFASTRDSLRALLDATPTPIAVRLPRPPAYHGSTMALRAVIHCSGAAREEDDDSQVARPRRPVLELYARTGEREIALVRWPTTLGGWKPERLADGAIVRRHKASDVGPRVWRDLVAAPVWFAPASTPDDELLGVRDGRWTVKEDLVGPGYRSAYGLMMLVHHEQVDHGDHVHMIDHGIRTHGSVSYRSILSGDSHGCHRLYNHQALLLAAFLLRHRDYAVRGPIEETYVRRVAGHGGRWVVARDQRGYLYELTPPVPVDVRAGSVGRACAR

Foldseek 3Di:
DVVVPDPDLVVLCVVDPVSVVVSVVVVVLVVQLVVQQLLQVLLVVVVLAPPPDDGSDLDPSQLRSLLVVCVLQQHQRPSDCDPVSVVVSPDDPLQSVLLVVLVVLLLVQCLVVLAQQQQLLQLAGDAALPDDSHDVLQSDNLPDHHDPLADGGQSRQQSNQVCVQLQNNGSVSSVVSVVVCVVDDPDDDDTDGDDDDPQDDQAWQKAKEKEDWADDPPPPPDDPPDHIGFIWMWMWTDDPPDIHTRHIFQWAFWDWDWWQDPVRDTDTDTQAAAFFKWWQFKKFFLFFDQDDPGDALVVQWDDDPNDIDGPDLCRTSACSHQQGGMKTFTFDWDDDDPDTDTDGPPEIEGEHPNSVNSVVRYDNGYIYGHNSSRVSVVSSQPRHFDKDFPFWDFDWHWDWGDDPPDIDIDIDGTRGTIIGTVPTHMYGYDDHPDDDSYDD

pLDDT: mean 88.57, std 12.12, range [38.41, 98.56]

InterPro domains:
  IPR036365 PGBD-like superfamily [SSF47090] (32-89)
  IPR036366 PGBD superfamily [G3DSA:1.10.101.10] (20-92)